Protein AF-A0A7C2I2Z5-F1 (afdb_monomer)

Sequence (502 aa):
MIARAGQESGAALIGVLLVTILAALLVVSTLTVATGEIIIAGIQRDAVRALEQAHAGREEAVRRMEHGYPFVQGFSGSLSNTTKVSFVRLAVGSGSAYQEIQVRSTVGRATRRIAALVLQRSTAVLPDTVVAGSIVVEDGGQIACGDVYALTYIRLAGAPMTGCPGADPAVPVSIYAGWRIADDSGSCGSHDACVLMGRPSWFAGQRRSVPADTDLGAEIAAQTGRCLPGQGGLPDEMVSGTLADGSDYTGPAFGFDLDDPDGGGSVPPQAVHAHLPCGLPYKIVPQTFLDDEGRSLRRLVKTIVYEQWLETYWRFDDAALTTVKRAGAACASASGPCLSGGREPDLVRYPQYGAVPPFPEFGPLEENVDRRVRGGGRIGGGDFGCLRSEMQGDVNCSGVPANASRPIAVLLDDGAYILDGTLRGHGTLIVDGAVIASGEVAYWGAVVAREGITLEGQARFAGTVAAGGLLWVRGTSTVTAGRVPSVPVGRAAVTTRSWWER

Secondary structure (DSSP, 8-state):
------SSHHHHHHHHHHHHHHHHHHHHHHHHHHHHHHHHHHHHHHHHHHHHHHHHHHHHHHHHHHTT---TT-EEETTEEEEEEEEEEEEETTTEEEEEEEEEEEETTEEEEEEEEEEEEESSS-TTEEEEEEEEE-TT-EEEESEEEESSEEEESSS-----TTS-TTS---EEESSEEEETTEEESSHHHHHHTT-TTEEESSEEEE-TTSHHHHHHHTTTTTTSTTSPPPP--EEEEEBTTS-EEEEESEEEE---SSSSSSS--TT-BTTBTT-EEEEEEEEEEE-TTS-EEEEEEEEEEHHHHHHHHEEEETTTTEEEE-BSPBPPTTSS---TTSB--BTTT-GGG--BPPPPPHHHHHTS-SEEEES-EEE-GGGG--SSGGGTTBTT-SS--TTTPPPEEEEEESS-EEE-SEEEEEEEEEESS-EEEEEEEEEEEEEEESS-EEEEES-EEEEEEEEEEEEEE-TT-EEE-S--TTS---------------

Structure (mmCIF, N/CA/C/O backbone):
data_AF-A0A7C2I2Z5-F1
#
_entry.id   AF-A0A7C2I2Z5-F1
#
loop_
_atom_site.group_PDB
_atom_site.id
_atom_site.type_symbol
_atom_site.label_atom_id
_atom_site.label_alt_id
_atom_site.label_comp_id
_atom_site.label_asym_id
_atom_site.label_entity_id
_atom_site.label_seq_id
_atom_site.pdbx_PDB_ins_code
_atom_site.Cartn_x
_atom_site.Cartn_y
_atom_site.Cartn_z
_atom_site.occupancy
_atom_site.B_iso_or_equiv
_atom_site.auth_seq_id
_atom_site.auth_comp_id
_atom_site.auth_asym_id
_atom_site.auth_atom_id
_atom_site.pdbx_PDB_model_num
ATOM 1 N N . MET A 1 1 ? -71.211 -57.508 81.470 1.00 40.59 1 MET A N 1
ATOM 2 C CA . MET A 1 1 ? -71.520 -56.785 80.221 1.00 40.59 1 MET A CA 1
ATOM 3 C C . MET A 1 1 ? -70.341 -55.849 79.962 1.00 40.59 1 MET A C 1
ATOM 5 O O . MET A 1 1 ? -70.266 -54.794 80.572 1.00 40.59 1 MET A O 1
ATOM 9 N N . ILE A 1 2 ? -69.332 -56.326 79.225 1.00 42.81 2 ILE A N 1
ATOM 10 C CA . ILE A 1 2 ? -68.091 -55.591 78.927 1.00 42.81 2 ILE A CA 1
ATOM 11 C C . ILE A 1 2 ? -68.168 -55.053 77.492 1.00 42.81 2 ILE A C 1
ATOM 13 O O . ILE A 1 2 ? -68.640 -55.755 76.604 1.00 42.81 2 ILE A O 1
ATOM 17 N N . ALA A 1 3 ? -67.613 -53.847 77.335 1.00 44.97 3 ALA A N 1
ATOM 18 C CA . ALA A 1 3 ? -67.169 -53.156 76.123 1.00 44.97 3 ALA A CA 1
ATOM 19 C C . ALA A 1 3 ? -68.213 -52.421 75.264 1.00 44.97 3 ALA A C 1
ATOM 21 O O . ALA A 1 3 ? -68.940 -53.017 74.477 1.00 44.97 3 ALA A O 1
ATOM 22 N N . ARG A 1 4 ? -68.134 -51.082 75.318 1.00 46.81 4 ARG A N 1
ATOM 23 C CA . ARG A 1 4 ? -68.201 -50.172 74.157 1.00 46.81 4 ARG A CA 1
ATOM 24 C C . ARG A 1 4 ? -67.570 -48.819 74.524 1.00 46.81 4 ARG A C 1
ATOM 26 O O . ARG A 1 4 ? -68.257 -47.879 74.890 1.00 46.81 4 ARG A O 1
ATOM 33 N N . ALA A 1 5 ? -66.243 -48.751 74.460 1.00 46.16 5 ALA A N 1
ATOM 34 C CA . ALA A 1 5 ? -65.471 -47.507 74.428 1.00 46.16 5 ALA A CA 1
ATOM 35 C C . ALA A 1 5 ? -64.097 -47.836 73.822 1.00 46.16 5 ALA A C 1
ATOM 37 O O . ALA A 1 5 ? -63.217 -48.326 74.520 1.00 46.16 5 ALA A O 1
ATOM 38 N N . GLY A 1 6 ? -63.940 -47.689 72.505 1.00 45.53 6 GLY A N 1
ATOM 39 C CA . GLY A 1 6 ? -62.671 -48.039 71.850 1.00 45.53 6 GLY A CA 1
ATOM 40 C C . GLY A 1 6 ? -62.573 -47.825 70.337 1.00 45.53 6 GLY A C 1
ATOM 41 O O . GLY A 1 6 ? -61.527 -48.123 69.777 1.00 45.53 6 GLY A O 1
ATOM 42 N N . GLN A 1 7 ? -63.611 -47.323 69.656 1.00 48.50 7 GLN A N 1
ATOM 43 C CA . GLN A 1 7 ? -63.602 -47.211 68.186 1.00 48.50 7 GLN A CA 1
ATOM 44 C C . GLN A 1 7 ? -63.412 -45.793 67.619 1.00 48.50 7 GLN A C 1
ATOM 46 O O . GLN A 1 7 ? -63.150 -45.676 66.428 1.00 48.50 7 GLN A O 1
ATOM 51 N N . GLU A 1 8 ? -63.456 -44.726 68.424 1.00 50.59 8 GLU A N 1
ATOM 52 C CA . GLU A 1 8 ? -63.333 -43.347 67.903 1.00 50.59 8 GLU A CA 1
ATOM 53 C C . GLU A 1 8 ? -61.904 -42.770 67.969 1.00 50.59 8 GLU A C 1
ATOM 55 O O . GLU A 1 8 ? -61.559 -41.866 67.212 1.00 50.59 8 GLU A O 1
ATOM 60 N N . SER A 1 9 ? -61.016 -43.342 68.788 1.00 53.34 9 SER A N 1
ATOM 61 C CA . SER A 1 9 ? -59.636 -42.856 68.960 1.00 53.34 9 SER A CA 1
ATOM 62 C C . SER A 1 9 ? -58.705 -43.205 67.787 1.00 53.34 9 SER A C 1
ATOM 64 O O . SER A 1 9 ? -57.705 -42.527 67.573 1.00 53.34 9 SER A O 1
ATOM 66 N N . GLY A 1 10 ? -59.014 -44.258 67.019 1.00 55.97 10 GLY A N 1
ATOM 67 C CA . GLY A 1 10 ? -58.163 -44.751 65.926 1.00 55.97 10 GLY A CA 1
ATOM 68 C C . GLY A 1 10 ? -58.273 -43.941 64.630 1.00 55.97 10 GLY A C 1
ATOM 69 O O . GLY A 1 10 ? -57.266 -43.709 63.968 1.00 55.97 10 GLY A O 1
ATOM 70 N N . ALA A 1 11 ? -59.470 -43.453 64.287 1.00 59.88 11 ALA A N 1
ATOM 71 C CA . ALA A 1 11 ? -59.691 -42.675 63.064 1.00 59.88 11 ALA A CA 1
ATOM 72 C C . ALA A 1 11 ? -59.089 -41.261 63.158 1.00 59.88 11 ALA A C 1
ATOM 74 O O . ALA A 1 11 ? -58.466 -40.786 62.209 1.00 59.88 11 ALA A O 1
ATOM 75 N N . ALA A 1 12 ? -59.204 -40.618 64.326 1.00 62.84 12 ALA A N 1
ATOM 76 C CA . ALA A 1 12 ? -58.582 -39.321 64.586 1.00 62.84 12 ALA A CA 1
ATOM 77 C C . ALA A 1 12 ? -57.045 -39.408 64.576 1.00 62.84 12 ALA A C 1
ATOM 79 O O . ALA A 1 12 ? -56.382 -38.535 64.018 1.00 62.84 12 ALA A O 1
ATOM 80 N N . LEU A 1 13 ? -56.475 -40.488 65.124 1.00 68.62 13 LEU A N 1
ATOM 81 C CA . LEU A 1 13 ? -55.027 -40.704 65.137 1.00 68.62 13 LEU A CA 1
ATOM 82 C C . LEU A 1 13 ? -54.472 -40.921 63.722 1.00 68.62 13 LEU A C 1
ATOM 84 O O . LEU A 1 13 ? -53.454 -40.331 63.377 1.00 68.62 13 LEU A O 1
ATOM 88 N N . ILE A 1 14 ? -55.167 -41.700 62.884 1.00 75.62 14 ILE A N 1
ATOM 89 C CA . ILE A 1 14 ? -54.798 -41.891 61.473 1.00 75.62 14 ILE A CA 1
ATOM 90 C C . ILE A 1 14 ? -54.869 -40.562 60.712 1.00 75.62 14 ILE A C 1
ATOM 92 O O . ILE A 1 14 ? -53.949 -40.256 59.961 1.00 75.62 14 ILE A O 1
ATOM 96 N N . GLY A 1 15 ? -55.901 -39.741 60.939 1.00 78.25 15 GLY A N 1
ATOM 97 C CA . GLY A 1 15 ? -56.020 -38.420 60.314 1.00 78.25 15 GLY A CA 1
ATOM 98 C C . GLY A 1 15 ? -54.862 -37.482 60.671 1.00 78.25 15 GLY A C 1
ATOM 99 O O . GLY A 1 15 ? -54.260 -36.876 59.787 1.00 78.25 15 GLY A O 1
ATOM 100 N N . VAL A 1 16 ? -54.491 -37.415 61.952 1.00 80.88 16 VAL A N 1
ATOM 101 C CA . VAL A 1 16 ? -53.357 -36.598 62.420 1.00 80.88 16 VAL A CA 1
ATOM 102 C C . VAL A 1 16 ? -52.026 -37.124 61.880 1.00 80.88 16 VAL A C 1
ATOM 104 O O . VAL A 1 16 ? -51.176 -36.334 61.465 1.00 80.88 16 VAL A O 1
ATOM 107 N N . LEU A 1 17 ? -51.845 -38.447 61.836 1.00 83.44 17 LEU A N 1
ATOM 108 C CA . LEU A 1 17 ? -50.628 -39.081 61.324 1.00 83.44 17 LEU A CA 1
ATOM 109 C C . LEU A 1 17 ? -50.476 -38.866 59.810 1.00 83.44 17 LEU A C 1
ATOM 111 O O . LEU A 1 17 ? -49.387 -38.589 59.317 1.00 83.44 17 LEU A O 1
ATOM 115 N N . LEU A 1 18 ? -51.584 -38.909 59.071 1.00 85.31 18 LEU A N 1
ATOM 116 C CA . LEU A 1 18 ? -51.599 -38.666 57.632 1.00 85.31 18 LEU A CA 1
ATOM 117 C C . LEU A 1 18 ? -51.304 -37.195 57.311 1.00 85.31 18 LEU A C 1
ATOM 119 O O . LEU A 1 18 ? -50.501 -36.920 56.424 1.00 85.31 18 LEU A O 1
ATOM 123 N N . VAL A 1 19 ? -51.869 -36.255 58.078 1.00 86.81 19 VAL A N 1
ATOM 124 C CA . VAL A 1 19 ? -51.576 -34.816 57.952 1.00 86.81 19 VAL A CA 1
ATOM 125 C C . VAL A 1 19 ? -50.122 -34.503 58.302 1.00 86.81 19 VAL A C 1
ATOM 127 O O . VAL A 1 19 ? -49.486 -33.722 57.599 1.00 86.81 19 VAL A O 1
ATOM 130 N N . THR A 1 20 ? -49.562 -35.120 59.344 1.00 87.75 20 THR A N 1
ATOM 131 C CA . THR A 1 20 ? -48.150 -34.911 59.714 1.00 87.75 20 THR A CA 1
ATOM 132 C C . THR A 1 20 ? -47.188 -35.501 58.686 1.00 87.75 20 THR A C 1
ATOM 134 O O . THR A 1 20 ? -46.208 -34.841 58.346 1.00 87.75 20 THR A O 1
ATOM 137 N N . ILE A 1 21 ? -47.480 -36.678 58.123 1.00 89.12 21 ILE A N 1
ATOM 138 C CA . ILE A 1 21 ? -46.689 -37.251 57.023 1.00 89.12 21 ILE A CA 1
ATOM 139 C C . ILE A 1 21 ? -46.774 -36.371 55.770 1.00 89.12 21 ILE A C 1
ATOM 141 O O . ILE A 1 21 ? -45.746 -36.087 55.159 1.00 89.12 21 ILE A O 1
ATOM 145 N N . LEU A 1 22 ? -47.967 -35.889 55.405 1.00 89.50 22 LEU A N 1
ATOM 146 C CA . LEU A 1 22 ? -48.143 -34.967 54.277 1.00 89.50 22 LEU A CA 1
ATOM 147 C C . LEU A 1 22 ? -47.394 -33.652 54.494 1.00 89.50 22 LEU A C 1
ATOM 149 O O . LEU A 1 22 ? -46.700 -33.201 53.589 1.00 89.50 22 LEU A O 1
ATOM 153 N N . ALA A 1 23 ? -47.477 -33.064 55.688 1.00 88.06 23 ALA A N 1
ATOM 154 C CA . ALA A 1 23 ? -46.743 -31.850 56.028 1.00 88.06 23 ALA A CA 1
ATOM 155 C C . ALA A 1 23 ? -45.224 -32.071 55.965 1.00 88.06 23 ALA A C 1
ATOM 157 O O . ALA A 1 23 ? -44.510 -31.239 55.411 1.00 88.06 23 ALA A O 1
ATOM 158 N N . ALA A 1 24 ? -44.725 -33.208 56.462 1.00 87.38 24 ALA A N 1
ATOM 159 C CA . ALA A 1 24 ? -43.309 -33.556 56.384 1.00 87.38 24 ALA A CA 1
ATOM 160 C C . ALA A 1 24 ? -42.840 -33.737 54.931 1.00 87.38 24 ALA A C 1
ATOM 162 O O . ALA A 1 24 ? -41.807 -33.188 54.551 1.00 87.38 24 ALA A O 1
ATOM 163 N N . LEU A 1 25 ? -43.616 -34.438 54.096 1.00 87.62 25 LEU A N 1
ATOM 164 C CA . LEU A 1 25 ? -43.330 -34.584 52.665 1.00 87.62 25 LEU A CA 1
ATOM 165 C C . LEU A 1 25 ? -43.326 -33.231 51.947 1.00 87.62 25 LEU A C 1
ATOM 167 O O . LEU A 1 25 ? -42.447 -32.976 51.126 1.00 87.62 25 LEU A O 1
ATOM 171 N N . LEU A 1 26 ? -44.262 -32.344 52.290 1.00 88.88 26 LEU A N 1
ATOM 172 C CA . LEU A 1 26 ? -44.351 -31.010 51.704 1.00 88.88 26 LEU A CA 1
ATOM 173 C C . LEU A 1 26 ? -43.152 -30.139 52.105 1.00 88.88 26 LEU A C 1
ATOM 175 O O . LEU A 1 26 ? -42.577 -29.473 51.253 1.00 88.88 26 LEU A O 1
ATOM 179 N N . VAL A 1 27 ? -42.721 -30.197 53.370 1.00 87.00 27 VAL A N 1
ATOM 180 C CA . VAL A 1 27 ? -41.523 -29.496 53.866 1.00 87.00 27 VAL A CA 1
ATOM 181 C C . VAL A 1 27 ? -40.247 -30.021 53.201 1.00 87.00 27 VAL A C 1
ATOM 183 O O . VAL A 1 27 ? -39.404 -29.236 52.776 1.00 87.00 27 VAL A O 1
ATOM 186 N N . VAL A 1 28 ? -40.098 -31.340 53.051 1.00 86.00 28 VAL A N 1
ATOM 187 C CA . VAL A 1 28 ? -38.944 -31.928 52.346 1.00 86.00 28 VAL A CA 1
ATOM 188 C C . VAL A 1 28 ? -38.953 -31.537 50.864 1.00 86.00 28 VAL A C 1
ATOM 190 O O . VAL A 1 28 ? -37.908 -31.190 50.310 1.00 86.00 28 VAL A O 1
ATOM 193 N N . SER A 1 29 ? -40.124 -31.528 50.222 1.00 78.19 29 SER A N 1
ATOM 194 C CA . SER A 1 29 ? -40.272 -31.092 48.831 1.00 78.19 29 SER A CA 1
ATOM 195 C C . SER A 1 29 ? -39.926 -29.612 48.647 1.00 78.19 29 SER A C 1
ATOM 197 O O . SER A 1 29 ? -39.258 -29.263 47.678 1.00 78.19 29 SER A O 1
ATOM 199 N N . THR A 1 30 ? -40.342 -28.725 49.553 1.00 79.06 30 THR A N 1
ATOM 200 C CA . THR A 1 30 ? -40.015 -27.295 49.442 1.00 79.06 30 THR A CA 1
ATOM 201 C C . THR A 1 30 ? -38.539 -27.027 49.718 1.00 79.06 30 THR A C 1
ATOM 203 O O . THR A 1 30 ? -37.929 -26.236 49.004 1.00 79.06 30 THR A O 1
ATOM 206 N N . LEU A 1 31 ? -37.924 -27.729 50.675 1.00 76.62 31 LEU A N 1
ATOM 207 C CA . LEU A 1 31 ? -36.483 -27.640 50.944 1.00 76.62 31 LEU A CA 1
ATOM 208 C C . LEU A 1 31 ? -35.631 -28.124 49.762 1.00 76.62 31 LEU A C 1
ATOM 210 O O . LEU A 1 31 ? -34.619 -27.501 49.432 1.00 76.62 31 LEU A O 1
ATOM 214 N N . THR A 1 32 ? -36.026 -29.218 49.109 1.00 74.06 32 THR A N 1
ATOM 215 C CA . THR A 1 32 ? -35.305 -29.765 47.944 1.00 74.06 32 THR A CA 1
ATOM 216 C C . THR A 1 32 ? -35.431 -28.872 46.709 1.00 74.06 32 THR A C 1
ATOM 218 O O . THR A 1 32 ? -34.433 -28.627 46.034 1.00 74.06 32 THR A O 1
ATOM 221 N N . VAL A 1 33 ? -36.613 -28.305 46.449 1.00 72.94 33 VAL A N 1
ATOM 222 C CA . VAL A 1 33 ? -36.798 -27.323 45.366 1.00 72.94 33 VAL A CA 1
ATOM 223 C C . VAL A 1 33 ? -36.022 -26.035 45.655 1.00 72.94 33 VAL A C 1
ATOM 225 O O . VAL A 1 33 ? -35.258 -25.587 44.804 1.00 72.94 33 VAL A O 1
ATOM 228 N N . ALA A 1 34 ? -36.118 -25.489 46.872 1.00 68.31 34 ALA A N 1
ATOM 229 C CA . ALA A 1 34 ? -35.413 -24.264 47.251 1.00 68.31 34 ALA A CA 1
ATOM 230 C C . ALA A 1 34 ? -33.885 -24.415 47.163 1.00 68.31 34 ALA A C 1
ATOM 232 O O . ALA A 1 34 ? -33.194 -23.517 46.686 1.00 68.31 34 ALA A O 1
ATOM 233 N N . THR A 1 35 ? -33.332 -25.558 47.580 1.00 67.44 35 THR A N 1
ATOM 234 C CA . THR A 1 35 ? -31.889 -25.821 47.437 1.00 67.44 35 THR A CA 1
ATOM 235 C C . THR A 1 35 ? -31.471 -25.965 45.974 1.00 67.44 35 THR A C 1
ATOM 237 O O . THR A 1 35 ? -30.423 -25.437 45.598 1.00 67.44 35 THR A O 1
ATOM 240 N N . GLY A 1 36 ? -32.295 -26.600 45.135 1.00 69.81 36 GLY A N 1
ATOM 241 C CA . GLY A 1 36 ? -32.084 -26.652 43.687 1.00 69.81 36 GLY A CA 1
ATOM 242 C C . GLY A 1 36 ? -32.068 -25.261 43.045 1.00 69.81 36 GLY A C 1
ATOM 243 O O . GLY A 1 36 ? -31.127 -24.925 42.325 1.00 69.81 36 GLY A O 1
ATOM 244 N N . GLU A 1 37 ? -33.051 -24.418 43.364 1.00 72.56 37 GLU A N 1
ATOM 245 C CA . GLU A 1 37 ? -33.150 -23.048 42.847 1.00 72.56 37 GLU A CA 1
ATOM 246 C C . GLU A 1 37 ? -31.984 -22.163 43.296 1.00 72.56 37 GLU A C 1
ATOM 248 O O . GLU A 1 37 ? -31.419 -21.441 42.476 1.00 72.56 37 GLU A O 1
ATOM 253 N N . ILE A 1 38 ? -31.553 -22.257 44.561 1.00 74.25 38 ILE A N 1
ATOM 254 C CA . ILE A 1 38 ? -30.390 -21.512 45.074 1.00 74.25 38 ILE A CA 1
ATOM 255 C C . ILE A 1 38 ? -29.116 -21.891 44.311 1.00 74.25 38 ILE A C 1
ATOM 257 O O . ILE A 1 38 ? -28.310 -21.019 43.977 1.00 74.25 38 ILE A O 1
ATOM 261 N N . ILE A 1 39 ? -28.922 -23.179 44.013 1.00 73.00 39 ILE A N 1
ATOM 262 C CA . ILE A 1 39 ? -27.753 -23.645 43.259 1.00 73.00 39 ILE A CA 1
ATOM 263 C C . ILE A 1 39 ? -27.811 -23.140 41.815 1.00 73.00 39 ILE A C 1
ATOM 265 O O . ILE A 1 39 ? -26.809 -22.626 41.317 1.00 73.00 39 ILE A O 1
ATOM 269 N N . ILE A 1 40 ? -28.966 -23.241 41.154 1.00 73.50 40 ILE A N 1
ATOM 270 C CA . ILE A 1 40 ? -29.143 -22.793 39.765 1.00 73.50 40 ILE A CA 1
ATOM 271 C C . ILE A 1 40 ? -28.957 -21.275 39.660 1.00 73.50 40 ILE A C 1
ATOM 273 O O . ILE A 1 40 ? -28.180 -20.811 38.824 1.00 73.50 40 ILE A O 1
ATOM 277 N N . ALA A 1 41 ? -29.588 -20.500 40.544 1.00 76.94 41 ALA A N 1
ATOM 278 C CA . ALA A 1 41 ? -29.439 -19.047 40.595 1.00 76.94 41 ALA A CA 1
ATOM 279 C C . ALA A 1 41 ? -27.992 -18.633 40.914 1.00 76.94 41 ALA A C 1
ATOM 281 O O . ALA A 1 41 ? -27.469 -17.679 40.332 1.00 76.94 41 ALA A O 1
ATOM 282 N N . GLY A 1 42 ? -27.313 -19.377 41.794 1.00 77.38 42 GLY A N 1
ATOM 283 C CA . GLY A 1 42 ? -25.892 -19.197 42.085 1.00 77.38 42 GLY A CA 1
ATOM 284 C C . GLY A 1 42 ? -25.010 -19.414 40.854 1.00 77.38 42 GLY A C 1
ATOM 285 O O . GLY A 1 42 ? -24.174 -18.567 40.547 1.00 77.38 42 GLY A O 1
ATOM 286 N N . ILE A 1 43 ? -25.242 -20.494 40.102 1.00 80.88 43 ILE A N 1
ATOM 287 C CA . ILE A 1 43 ? -24.508 -20.790 38.862 1.00 80.88 43 ILE A CA 1
ATOM 288 C C . ILE A 1 43 ? -24.774 -19.720 37.799 1.00 80.88 43 ILE A C 1
ATOM 290 O O . ILE A 1 43 ? -23.831 -19.272 37.153 1.00 80.88 43 ILE A O 1
ATOM 294 N N . GLN A 1 44 ? -26.021 -19.269 37.632 1.00 81.12 44 GLN A N 1
ATOM 295 C CA . GLN A 1 44 ? -26.358 -18.204 36.680 1.00 81.12 44 GLN A CA 1
ATOM 296 C C . GLN A 1 44 ? -25.655 -16.891 37.034 1.00 81.12 44 GLN A C 1
ATOM 298 O O . GLN A 1 44 ? -25.041 -16.264 36.170 1.00 81.12 44 GLN A O 1
ATOM 303 N N . ARG A 1 45 ? -25.674 -16.497 38.311 1.00 88.00 45 ARG A N 1
ATOM 304 C CA . ARG A 1 45 ? -24.972 -15.304 38.798 1.00 88.00 45 ARG A CA 1
ATOM 305 C C . ARG A 1 45 ? -23.464 -15.393 38.565 1.00 88.00 45 ARG A C 1
ATOM 307 O O . ARG A 1 45 ? -22.868 -14.428 38.086 1.00 88.00 45 ARG A O 1
ATOM 314 N N . ASP A 1 46 ? -22.854 -16.525 38.905 1.00 87.06 46 ASP A N 1
ATOM 315 C CA . ASP A 1 46 ? -21.426 -16.772 38.688 1.00 87.06 46 ASP A CA 1
ATOM 316 C C . ASP A 1 46 ? -21.084 -16.741 37.191 1.00 87.06 46 ASP A C 1
ATOM 318 O O . ASP A 1 46 ? -20.095 -16.128 36.792 1.00 87.06 46 ASP A O 1
ATOM 322 N N . ALA A 1 47 ? -21.937 -17.328 36.348 1.00 76.75 47 ALA A N 1
ATOM 323 C CA . ALA A 1 47 ? -21.750 -17.377 34.904 1.00 76.75 47 ALA A CA 1
ATOM 324 C C . ALA A 1 47 ? -21.857 -16.000 34.236 1.00 76.75 47 ALA A C 1
ATOM 326 O O . ALA A 1 47 ? -21.048 -15.703 33.356 1.00 76.75 47 ALA A O 1
ATOM 327 N N . VAL A 1 48 ? -22.807 -15.154 34.653 1.00 85.06 48 VAL A N 1
ATOM 328 C CA . VAL A 1 48 ? -22.929 -13.767 34.167 1.00 85.06 48 VAL A CA 1
ATOM 329 C C . VAL A 1 48 ? -21.719 -12.945 34.604 1.00 85.06 48 VAL A C 1
ATOM 331 O O . VAL A 1 48 ? -21.120 -12.247 33.796 1.00 85.06 48 VAL A O 1
ATOM 334 N N . ARG A 1 49 ? -21.280 -13.080 35.860 1.00 86.81 49 ARG A N 1
ATOM 335 C CA . ARG A 1 49 ? -20.087 -12.373 36.355 1.00 86.81 49 ARG A CA 1
ATOM 336 C C . ARG A 1 49 ? -18.809 -12.799 35.639 1.00 86.81 49 ARG A C 1
ATOM 338 O O . ARG A 1 49 ? -17.991 -11.944 35.317 1.00 86.81 49 ARG A O 1
ATOM 345 N N . ALA A 1 50 ? -18.635 -14.096 35.388 1.00 81.19 50 ALA A N 1
ATOM 346 C CA . ALA A 1 50 ? -17.507 -14.600 34.611 1.00 81.19 50 ALA A CA 1
ATOM 347 C C . ALA A 1 50 ? -17.531 -14.064 33.171 1.00 81.19 50 ALA A C 1
ATOM 349 O O . ALA A 1 50 ? -16.477 -13.764 32.618 1.00 81.19 50 ALA A O 1
ATOM 350 N N . LEU A 1 51 ? -18.717 -13.900 32.575 1.00 80.44 51 LEU A N 1
ATOM 351 C CA . LEU A 1 51 ? -18.867 -13.323 31.240 1.00 80.44 51 LEU A CA 1
ATOM 352 C C . LEU A 1 51 ? -18.504 -11.830 31.217 1.00 80.44 51 LEU A C 1
ATOM 354 O O . LEU A 1 51 ? -17.689 -11.422 30.396 1.00 80.44 51 LEU A O 1
ATOM 358 N N . GLU A 1 52 ? -19.027 -11.036 32.153 1.00 86.00 52 GLU A N 1
ATOM 359 C CA . GLU A 1 52 ? -18.695 -9.609 32.303 1.00 86.00 52 GLU A CA 1
ATOM 360 C C . GLU A 1 52 ? -17.188 -9.392 32.511 1.00 86.00 52 GLU A C 1
ATOM 362 O O . GLU A 1 52 ? -16.562 -8.561 31.854 1.00 86.00 52 GLU A O 1
ATOM 367 N N . GLN A 1 53 ? -16.559 -10.197 33.375 1.00 88.06 53 GLN A N 1
ATOM 368 C CA . GLN A 1 53 ? -15.111 -10.139 33.590 1.00 88.06 53 GLN A CA 1
ATOM 369 C C . GLN A 1 53 ? -14.310 -10.548 32.351 1.00 88.06 53 GLN A C 1
ATOM 371 O O . GLN A 1 53 ? -13.234 -9.996 32.109 1.00 88.06 53 GLN A O 1
ATOM 376 N N . ALA A 1 54 ? -14.806 -11.511 31.571 1.00 79.62 54 ALA A N 1
ATOM 377 C CA . ALA A 1 54 ? -14.184 -11.884 30.310 1.00 79.62 54 ALA A CA 1
ATOM 378 C C . ALA A 1 54 ? -14.296 -10.742 29.285 1.00 79.62 54 ALA A C 1
ATOM 380 O O . ALA A 1 54 ? -13.293 -10.394 28.662 1.00 79.62 54 ALA A O 1
ATOM 381 N N . HIS A 1 55 ? -15.462 -10.095 29.165 1.00 82.12 55 HIS A N 1
ATOM 382 C CA . HIS A 1 55 ? -15.643 -8.920 28.307 1.00 82.12 55 HIS A CA 1
ATOM 383 C C . HIS A 1 55 ? -14.724 -7.769 28.707 1.00 82.12 55 HIS A C 1
ATOM 385 O O . HIS A 1 55 ? -14.062 -7.203 27.841 1.00 82.12 55 HIS A O 1
ATOM 391 N N . ALA A 1 56 ? -14.594 -7.480 30.002 1.00 83.12 56 ALA A N 1
ATOM 392 C CA . ALA A 1 56 ? -13.664 -6.463 30.478 1.00 83.12 56 ALA A CA 1
ATOM 393 C C . ALA A 1 56 ? -12.202 -6.788 30.119 1.00 83.12 56 ALA A C 1
ATOM 395 O O . ALA A 1 56 ? -11.469 -5.910 29.672 1.00 83.12 56 ALA A O 1
ATOM 396 N N . GLY A 1 57 ? -11.786 -8.055 30.250 1.00 83.50 57 GLY A N 1
ATOM 397 C CA . GLY A 1 57 ? -10.453 -8.496 29.826 1.00 83.50 57 GLY A CA 1
ATOM 398 C C . GLY A 1 57 ? -10.219 -8.347 28.319 1.00 83.50 57 GLY A C 1
ATOM 399 O O . GLY A 1 57 ? -9.122 -7.977 27.905 1.00 83.50 57 GLY A O 1
ATOM 400 N N . ARG A 1 58 ? -11.250 -8.580 27.494 1.00 80.50 58 ARG A N 1
ATOM 401 C CA . ARG A 1 58 ? -11.195 -8.346 26.041 1.00 80.50 58 ARG A CA 1
ATOM 402 C C . ARG A 1 58 ? -11.047 -6.863 25.726 1.00 80.50 58 ARG A C 1
ATOM 404 O O . ARG A 1 58 ? -10.182 -6.513 24.932 1.00 80.50 58 ARG A O 1
ATOM 411 N N . GLU A 1 59 ? -11.863 -6.006 26.335 1.00 77.81 59 GLU A N 1
ATOM 412 C CA . GLU A 1 59 ? -11.769 -4.556 26.132 1.00 77.81 59 GLU A CA 1
ATOM 413 C C . GLU A 1 59 ? -10.398 -4.030 26.553 1.00 77.81 59 GLU A C 1
ATOM 415 O O . GLU A 1 59 ? -9.777 -3.268 25.821 1.00 77.81 59 GLU A O 1
ATOM 420 N N . GLU A 1 60 ? -9.858 -4.498 27.678 1.00 80.12 60 GLU A N 1
ATOM 421 C CA . GLU A 1 60 ? -8.500 -4.148 28.090 1.00 80.12 60 GLU A CA 1
ATOM 422 C C . GLU A 1 60 ? -7.448 -4.598 27.067 1.00 80.12 60 GLU A C 1
ATOM 424 O O . GLU A 1 60 ? -6.511 -3.855 26.781 1.00 80.12 60 GLU A O 1
ATOM 429 N N . ALA A 1 61 ? -7.595 -5.794 26.493 1.00 73.25 61 ALA A N 1
ATOM 430 C CA . ALA A 1 61 ? -6.687 -6.307 25.471 1.00 73.25 61 ALA A CA 1
ATOM 431 C C . ALA A 1 61 ? -6.705 -5.437 24.213 1.00 73.25 61 ALA A C 1
ATOM 433 O O . ALA A 1 61 ? -5.646 -5.057 23.714 1.00 73.25 61 ALA A O 1
ATOM 434 N N . VAL A 1 62 ? -7.905 -5.080 23.751 1.00 67.69 62 VAL A N 1
ATOM 435 C CA . VAL A 1 62 ? -8.115 -4.151 22.639 1.00 67.69 62 VAL A CA 1
ATOM 436 C C . VAL A 1 62 ? -7.467 -2.803 22.946 1.00 67.69 62 VAL A C 1
ATOM 438 O O . VAL A 1 62 ? -6.619 -2.355 22.182 1.00 67.69 62 VAL A O 1
ATOM 441 N N . ARG A 1 63 ? -7.750 -2.205 24.110 1.00 65.94 63 ARG A N 1
ATOM 442 C CA . ARG A 1 63 ? -7.146 -0.928 24.520 1.00 65.94 63 ARG A CA 1
ATOM 443 C C . ARG A 1 63 ? -5.624 -0.993 24.595 1.00 65.94 63 ARG A C 1
ATOM 445 O O . ARG A 1 63 ? -4.956 -0.055 24.165 1.00 65.94 63 ARG A O 1
ATOM 452 N N . ARG A 1 64 ? -5.054 -2.087 25.108 1.00 64.25 64 ARG A N 1
ATOM 453 C CA . ARG A 1 64 ? -3.597 -2.281 25.153 1.00 64.25 64 ARG A CA 1
ATOM 454 C C . ARG A 1 64 ? -2.989 -2.318 23.756 1.00 64.25 64 ARG A C 1
ATOM 456 O O . ARG A 1 64 ? -1.952 -1.694 23.551 1.00 64.25 64 ARG A O 1
ATOM 463 N N . MET A 1 65 ? -3.641 -2.996 22.812 1.00 60.16 65 MET A N 1
ATOM 464 C CA . MET A 1 65 ? -3.209 -3.036 21.414 1.00 60.16 65 MET A CA 1
ATOM 465 C C . MET A 1 65 ? -3.337 -1.670 20.731 1.00 60.16 65 MET A C 1
ATOM 467 O O . MET A 1 65 ? -2.367 -1.226 20.119 1.00 60.16 65 MET A O 1
ATOM 471 N N . GLU A 1 66 ? -4.461 -0.967 20.914 1.00 52.75 66 GLU A N 1
ATOM 472 C CA . GLU A 1 66 ? -4.688 0.395 20.399 1.00 52.75 66 GLU A CA 1
ATOM 473 C C . GLU A 1 66 ? -3.587 1.371 20.846 1.00 52.75 66 GLU A C 1
ATOM 475 O O . GLU A 1 66 ? -3.093 2.166 20.052 1.00 52.75 66 GLU A O 1
ATOM 480 N N . HIS A 1 67 ? -3.155 1.280 22.106 1.00 50.41 67 HIS A N 1
ATOM 481 C CA . HIS A 1 67 ? -2.171 2.194 22.701 1.00 50.41 67 HIS A CA 1
ATOM 482 C C . HIS A 1 67 ? -0.731 1.665 22.636 1.00 50.41 67 HIS A C 1
ATOM 484 O O . HIS A 1 67 ? 0.198 2.299 23.135 1.00 50.41 67 HIS A O 1
ATOM 490 N N . GLY A 1 68 ? -0.526 0.497 22.026 1.00 46.19 68 GLY A N 1
ATOM 491 C CA . GLY A 1 68 ? 0.793 -0.086 21.831 1.00 46.19 68 GLY A CA 1
ATOM 492 C C . GLY A 1 68 ? 1.518 -0.567 23.075 1.00 46.19 68 GLY A C 1
ATOM 493 O O . GLY A 1 68 ? 2.747 -0.636 23.080 1.00 46.19 68 GLY A O 1
ATOM 494 N N . TYR A 1 69 ? 0.774 -0.922 24.114 1.00 50.97 69 TYR A N 1
ATOM 495 C CA . TYR A 1 69 ? 1.337 -1.576 25.284 1.00 50.97 69 TYR A CA 1
ATOM 496 C C . TYR A 1 69 ? 1.760 -3.015 24.961 1.00 50.97 69 TYR A C 1
ATOM 498 O O . TYR A 1 69 ? 1.128 -3.660 24.127 1.00 50.97 69 TYR A O 1
ATOM 506 N N . PRO A 1 70 ? 2.776 -3.574 25.643 1.00 49.84 70 PRO A N 1
ATOM 507 C CA . PRO A 1 70 ? 3.160 -4.973 25.471 1.00 49.84 70 PRO A CA 1
ATOM 508 C C . PRO A 1 70 ? 1.992 -5.925 25.771 1.00 49.84 70 PRO A C 1
ATOM 510 O O . PRO A 1 70 ? 1.393 -5.867 26.848 1.00 49.84 70 PRO A O 1
ATOM 513 N N . PHE A 1 71 ? 1.686 -6.818 24.828 1.00 60.66 71 PHE A N 1
ATOM 514 C CA . PHE A 1 71 ? 0.581 -7.779 24.951 1.00 60.66 71 PHE A CA 1
ATOM 515 C C . PHE A 1 71 ? 0.955 -9.215 24.541 1.00 60.66 71 PHE A C 1
ATOM 517 O O . PHE A 1 71 ? 0.298 -10.155 24.973 1.00 60.66 71 PHE A O 1
ATOM 524 N N . VAL A 1 72 ? 2.038 -9.409 23.780 1.00 54.28 72 VAL A N 1
ATOM 525 C CA . VAL A 1 72 ? 2.418 -10.691 23.145 1.00 54.28 72 VAL A CA 1
ATOM 526 C C . VAL A 1 72 ? 2.564 -11.859 24.134 1.00 54.28 72 VAL A C 1
ATOM 528 O O . VAL A 1 72 ? 2.283 -13.001 23.786 1.00 54.28 72 VAL A O 1
ATOM 531 N N . GLN A 1 73 ? 2.944 -11.593 25.386 1.00 66.06 73 GLN A N 1
ATOM 532 C CA . GLN A 1 73 ? 3.104 -12.625 26.423 1.00 66.06 73 GLN A CA 1
ATOM 533 C C . GLN A 1 73 ? 1.786 -13.017 27.123 1.00 66.06 73 GLN A C 1
ATOM 535 O O . GLN A 1 73 ? 1.781 -13.889 27.991 1.00 66.06 73 GLN A O 1
ATOM 540 N N . GLY A 1 74 ? 0.666 -12.383 26.762 1.00 73.75 74 GLY A N 1
ATOM 541 C CA . GLY A 1 74 ? -0.576 -12.446 27.527 1.00 73.75 74 GLY A CA 1
ATOM 542 C C . GLY A 1 74 ? -0.499 -11.645 28.830 1.00 73.75 74 GLY A C 1
ATOM 543 O O . GLY A 1 74 ? 0.559 -11.170 29.244 1.00 73.75 74 GLY A O 1
ATOM 544 N N . PHE A 1 75 ? -1.644 -11.453 29.484 1.00 82.25 75 PHE A N 1
ATOM 545 C CA . PHE A 1 75 ? -1.716 -10.737 30.760 1.00 82.25 75 PHE A CA 1
ATOM 546 C C . PHE A 1 75 ? -2.915 -11.184 31.609 1.00 82.25 75 PHE A C 1
ATOM 548 O O . PHE A 1 75 ? -3.819 -11.881 31.146 1.00 82.25 75 PHE A O 1
ATOM 555 N N . SER A 1 76 ? -2.907 -10.805 32.890 1.00 88.62 76 SER A N 1
ATOM 556 C CA . SER A 1 76 ? -4.065 -10.991 33.778 1.00 88.62 76 SER A CA 1
ATOM 557 C C . SER A 1 76 ? -4.934 -9.741 33.747 1.00 88.62 76 SER A C 1
ATOM 559 O O . SER A 1 76 ? -4.389 -8.641 33.790 1.00 88.62 76 SER A O 1
ATOM 561 N N . GLY A 1 77 ? -6.253 -9.910 33.676 1.00 84.25 77 GLY A N 1
ATOM 562 C CA . GLY A 1 77 ? -7.188 -8.790 33.600 1.00 84.25 77 GLY A CA 1
ATOM 563 C C . GLY A 1 77 ? -7.069 -7.857 34.807 1.00 84.25 77 GLY A C 1
ATOM 564 O O . GLY A 1 77 ? -6.975 -8.306 35.947 1.00 84.25 77 GLY A O 1
ATOM 565 N N . SER A 1 78 ? -7.116 -6.555 34.556 1.00 82.75 78 SER A N 1
ATOM 566 C CA . SER A 1 78 ? -7.002 -5.488 35.560 1.00 82.75 78 SER A CA 1
ATOM 567 C C . SER A 1 78 ? -8.072 -5.553 36.653 1.00 82.75 78 SER A C 1
ATOM 569 O O . SER A 1 78 ? -7.793 -5.243 37.808 1.00 82.75 78 SER A O 1
ATOM 571 N N . LEU A 1 79 ? -9.288 -5.991 36.309 1.00 81.31 79 LEU A N 1
ATOM 572 C CA . LEU A 1 79 ? -10.394 -6.138 37.261 1.00 81.31 79 LEU A CA 1
ATOM 573 C C . LEU A 1 79 ? -10.346 -7.450 38.055 1.00 81.31 79 LEU A C 1
ATOM 575 O O . LEU A 1 79 ? -11.007 -7.563 39.086 1.00 81.31 79 LEU A O 1
ATOM 579 N N . SER A 1 80 ? -9.623 -8.465 37.568 1.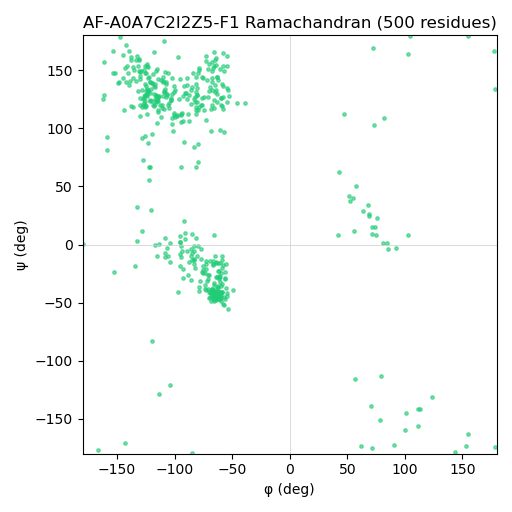00 83.06 80 SER A N 1
ATOM 580 C CA . SER A 1 80 ? -9.526 -9.761 38.240 1.00 83.06 80 SER A CA 1
ATOM 581 C C . SER A 1 80 ? -8.325 -10.578 37.772 1.00 83.06 80 SER A C 1
ATOM 583 O O . SER A 1 80 ? -8.195 -10.920 36.596 1.00 83.06 80 SER A O 1
ATOM 585 N N . ASN A 1 81 ? -7.534 -11.049 38.737 1.00 85.44 81 ASN A N 1
ATOM 586 C CA . ASN A 1 81 ? -6.404 -11.950 38.496 1.00 85.44 81 ASN A CA 1
ATOM 587 C C . ASN A 1 81 ? -6.825 -13.349 37.998 1.00 85.44 81 ASN A C 1
ATOM 589 O O . ASN A 1 81 ? -5.976 -14.108 37.516 1.00 85.44 81 ASN A O 1
ATOM 593 N N . THR A 1 82 ? -8.112 -13.704 38.118 1.00 86.00 82 THR A N 1
ATOM 594 C CA . THR A 1 82 ? -8.681 -14.952 37.575 1.00 86.00 82 THR A CA 1
ATOM 595 C C . THR A 1 82 ? -9.042 -14.841 36.094 1.00 86.00 82 THR A C 1
ATOM 597 O O . THR A 1 82 ? -9.277 -15.867 35.452 1.00 86.00 82 THR A O 1
ATOM 600 N N . THR A 1 83 ? -9.054 -13.625 35.541 1.00 90.00 83 THR A N 1
ATOM 601 C CA . THR A 1 83 ? -9.180 -13.387 34.106 1.00 90.00 83 THR A CA 1
ATOM 602 C C . THR A 1 83 ? -7.799 -13.457 33.468 1.00 90.00 83 THR A C 1
ATOM 604 O O . THR A 1 83 ? -6.896 -12.704 33.828 1.00 90.00 83 THR A O 1
ATOM 607 N N . LYS A 1 84 ? -7.622 -14.369 32.515 1.00 91.38 84 LYS A N 1
ATOM 608 C CA . LYS A 1 84 ? -6.397 -14.536 31.731 1.00 91.38 84 LYS A CA 1
ATOM 609 C C . LYS A 1 84 ? -6.681 -14.191 30.280 1.00 91.38 84 LYS A C 1
ATOM 611 O O . LYS A 1 84 ? -7.611 -14.738 29.692 1.00 91.38 84 LYS A O 1
ATOM 616 N N . VAL A 1 85 ? -5.871 -13.293 29.738 1.00 86.06 85 VAL A N 1
ATOM 617 C CA . VAL A 1 85 ? -5.882 -12.888 28.337 1.00 86.06 85 VAL A CA 1
ATOM 618 C C . VAL A 1 85 ? -4.651 -13.481 27.668 1.00 86.06 85 VAL A C 1
ATOM 620 O O . VAL A 1 85 ? -3.529 -13.294 28.139 1.00 86.06 85 VAL A O 1
ATOM 623 N N . SER A 1 86 ? -4.866 -14.187 26.570 1.00 82.00 86 SER A N 1
ATOM 624 C CA . SER A 1 86 ? -3.830 -14.765 25.719 1.00 82.00 86 SER A CA 1
ATOM 625 C C . SER A 1 86 ? -4.090 -14.408 24.264 1.00 82.00 86 SER A C 1
ATOM 627 O O . SER A 1 86 ? -5.220 -14.107 23.885 1.00 82.00 86 SER A O 1
ATOM 629 N N . PHE A 1 87 ? -3.044 -14.474 23.451 1.00 70.12 87 PHE A N 1
ATOM 630 C CA . PHE A 1 87 ? -3.100 -14.105 22.047 1.00 70.12 87 PHE A CA 1
ATOM 631 C C . PHE A 1 87 ? -2.637 -15.274 21.191 1.00 70.12 87 PHE A C 1
ATOM 633 O O . PHE A 1 87 ? -1.573 -15.840 21.437 1.00 70.12 87 PHE A O 1
ATOM 640 N N . VAL A 1 88 ? -3.428 -15.624 20.182 1.00 65.75 88 VAL A N 1
ATOM 641 C CA . VAL A 1 88 ? -3.084 -16.648 19.195 1.00 65.75 88 VAL A CA 1
ATOM 642 C C . VAL A 1 88 ? -2.959 -15.964 17.845 1.00 65.75 88 VAL A C 1
ATOM 644 O O . VAL A 1 88 ? -3.835 -15.202 17.445 1.00 65.75 88 VAL A O 1
ATOM 647 N N . ARG A 1 89 ? -1.842 -16.176 17.150 1.00 56.72 89 ARG A N 1
ATOM 648 C CA . ARG A 1 89 ? -1.684 -15.698 15.774 1.00 56.72 89 ARG A CA 1
ATOM 649 C C . ARG A 1 89 ? -2.377 -16.697 14.849 1.00 56.72 89 ARG A C 1
ATOM 651 O O . ARG A 1 89 ? -1.984 -17.859 14.804 1.00 56.72 89 ARG A O 1
ATOM 658 N N . LEU A 1 90 ? -3.395 -16.241 14.130 1.00 50.81 90 LEU A N 1
ATOM 659 C CA . LEU A 1 90 ? -4.088 -17.002 13.098 1.00 50.81 90 LEU A CA 1
ATOM 660 C C . LEU A 1 90 ? -3.719 -16.408 11.736 1.00 50.81 90 LEU A C 1
ATOM 662 O O . LEU A 1 90 ? -4.003 -15.245 11.452 1.00 50.81 90 LEU A O 1
ATOM 666 N N . ALA A 1 91 ? -3.061 -17.202 10.896 1.00 46.91 91 ALA A N 1
ATOM 667 C CA . ALA A 1 91 ? -2.810 -16.828 9.509 1.00 46.91 91 ALA A CA 1
ATOM 668 C C . ALA A 1 91 ? -4.074 -17.111 8.689 1.00 46.91 91 ALA A C 1
ATOM 670 O O . ALA A 1 91 ? -4.551 -18.247 8.676 1.00 46.91 91 ALA A O 1
ATOM 671 N N . VAL A 1 92 ? -4.621 -16.096 8.022 1.00 36.06 92 VAL A N 1
ATOM 672 C CA . VAL A 1 92 ? -5.750 -16.265 7.102 1.00 36.06 92 VAL A CA 1
ATOM 673 C C . VAL A 1 92 ? -5.278 -15.811 5.727 1.00 36.06 92 VAL A C 1
ATOM 675 O O . VAL A 1 92 ? -5.273 -14.627 5.396 1.00 36.06 92 VAL A O 1
ATOM 678 N N . GLY A 1 93 ? -4.830 -16.788 4.942 1.00 37.84 93 GLY A N 1
ATOM 679 C CA . GLY A 1 93 ? -4.313 -16.565 3.594 1.00 37.84 93 GLY A CA 1
ATOM 680 C C . GLY A 1 93 ? -2.950 -15.864 3.544 1.00 37.84 93 GLY A C 1
ATOM 681 O O . GLY A 1 93 ? -2.302 -15.627 4.562 1.00 37.84 93 GLY A O 1
ATOM 682 N N . SER A 1 94 ? -2.515 -15.555 2.323 1.00 35.31 94 SER A N 1
ATOM 683 C CA . SER A 1 94 ? -1.233 -14.907 2.007 1.00 35.31 94 SER A CA 1
ATOM 684 C C . SER A 1 94 ? -1.182 -13.415 2.367 1.00 35.31 94 SER A C 1
ATOM 686 O O . SER A 1 94 ? -0.093 -12.856 2.458 1.00 35.31 94 SER A O 1
ATOM 688 N N . GLY A 1 95 ? -2.337 -12.774 2.593 1.00 39.06 95 GLY A N 1
ATOM 689 C CA . GLY A 1 95 ? -2.462 -11.313 2.712 1.00 39.06 95 GLY A CA 1
ATOM 690 C C . GLY A 1 95 ? -2.946 -10.777 4.064 1.00 39.06 95 GLY A C 1
ATOM 691 O O . GLY A 1 95 ? -3.069 -9.566 4.248 1.00 39.06 95 GLY A O 1
ATOM 692 N N . SER A 1 96 ? -3.238 -11.635 5.048 1.00 39.53 96 SER A N 1
ATOM 693 C CA . SER A 1 96 ? -3.698 -11.146 6.351 1.00 39.53 96 SER A CA 1
ATOM 694 C C . SER A 1 96 ? -3.289 -12.040 7.519 1.00 39.53 96 SER A C 1
ATOM 696 O O . SER A 1 96 ? -3.328 -13.270 7.451 1.00 39.53 96 SER A O 1
ATOM 698 N N . ALA A 1 97 ? -2.886 -11.408 8.622 1.00 44.47 97 ALA A N 1
ATOM 699 C CA . ALA A 1 97 ? -2.721 -12.089 9.900 1.00 44.47 97 ALA A CA 1
ATOM 700 C C . ALA A 1 97 ? -3.734 -11.517 10.887 1.00 44.47 97 ALA A C 1
ATOM 702 O O . ALA A 1 97 ? -3.761 -10.307 11.136 1.00 44.47 97 ALA A O 1
ATOM 703 N N . TYR A 1 98 ? -4.548 -12.399 11.459 1.00 52.78 98 TYR A N 1
ATOM 704 C CA . TYR A 1 98 ? -5.406 -12.073 12.583 1.00 52.78 98 TYR A CA 1
ATOM 705 C C . TYR A 1 98 ? -4.701 -12.472 13.879 1.00 52.78 98 TYR A C 1
ATOM 707 O O . TYR A 1 98 ? -4.041 -13.507 13.974 1.00 52.78 98 TYR A O 1
ATOM 715 N N . GLN A 1 99 ? -4.869 -11.654 14.904 1.00 58.91 99 GLN A N 1
ATOM 716 C CA . GLN A 1 99 ? -4.579 -12.010 16.278 1.00 58.91 99 GLN A CA 1
ATOM 717 C C . GLN A 1 99 ? -5.916 -12.347 16.940 1.00 58.91 99 GLN A C 1
ATOM 719 O O . GLN A 1 99 ? -6.776 -11.486 17.106 1.00 58.91 99 GLN A O 1
ATOM 724 N N . GLU A 1 100 ? -6.119 -13.604 17.312 1.00 65.69 100 GLU A N 1
ATOM 725 C CA . GLU A 1 100 ? -7.234 -13.982 18.169 1.00 65.69 100 GLU A CA 1
ATOM 726 C C . GLU A 1 100 ? -6.881 -13.636 19.619 1.00 65.69 100 GLU A C 1
ATOM 728 O O . GLU A 1 100 ? -5.923 -14.164 20.189 1.00 65.69 100 GLU A O 1
ATOM 733 N N . ILE A 1 101 ? -7.659 -12.745 20.227 1.00 74.31 101 ILE A N 1
ATOM 734 C CA . ILE A 1 101 ? -7.678 -12.523 21.668 1.00 74.31 101 ILE A CA 1
ATOM 735 C C . ILE A 1 101 ? -8.520 -13.631 22.279 1.00 74.31 101 ILE A C 1
ATOM 737 O O . ILE A 1 101 ? -9.730 -13.678 22.066 1.00 74.31 101 ILE A O 1
ATOM 741 N N . GLN A 1 102 ? -7.908 -14.475 23.092 1.00 81.06 102 GLN A N 1
ATOM 742 C CA . GLN A 1 102 ? -8.616 -15.457 23.898 1.00 81.06 102 GLN A CA 1
ATOM 743 C C . GLN A 1 102 ? -8.638 -14.983 25.344 1.00 81.06 102 GLN A C 1
ATOM 745 O O . GLN A 1 102 ? -7.593 -14.775 25.961 1.00 81.06 102 GLN A O 1
ATOM 750 N N . VAL A 1 103 ? -9.835 -14.821 25.899 1.00 84.50 103 VAL A N 1
ATOM 751 C CA . VAL A 1 103 ? -10.022 -14.428 27.294 1.00 84.50 103 VAL A CA 1
ATOM 752 C C . VAL A 1 103 ? -10.732 -15.540 28.036 1.00 84.50 103 VAL A C 1
ATOM 754 O O . VAL A 1 103 ? -11.820 -15.969 27.657 1.00 84.50 103 VAL A O 1
ATOM 757 N N . ARG A 1 104 ? -10.129 -15.989 29.132 1.00 88.81 104 ARG A N 1
ATOM 758 C CA . ARG A 1 104 ? -10.714 -16.955 30.058 1.00 88.81 104 ARG A CA 1
ATOM 759 C C . ARG A 1 104 ? -10.912 -16.288 31.407 1.00 88.81 104 ARG A C 1
ATOM 761 O O . ARG A 1 104 ? -9.936 -15.853 32.006 1.00 88.81 104 ARG A O 1
ATOM 768 N N . SER A 1 105 ? -12.137 -16.277 31.919 1.00 89.19 105 SER A N 1
ATOM 769 C CA . SER A 1 105 ? -12.431 -15.810 33.276 1.00 89.19 105 SER A CA 1
ATOM 770 C C . SER A 1 105 ? -13.121 -16.893 34.092 1.00 89.19 105 SER A C 1
ATOM 772 O O . SER A 1 105 ? -13.912 -17.678 33.565 1.00 89.19 105 SER A O 1
ATOM 774 N N . THR A 1 106 ? -12.782 -16.960 35.378 1.00 88.31 106 THR A N 1
ATOM 775 C CA . THR A 1 106 ? -13.371 -17.899 36.338 1.00 88.31 106 THR A CA 1
ATOM 776 C C . THR A 1 106 ? -13.895 -17.121 37.536 1.00 88.31 106 THR A C 1
ATOM 778 O O . THR A 1 106 ? -13.125 -16.430 38.208 1.00 88.31 106 THR A O 1
ATOM 781 N N . VAL A 1 107 ? -15.195 -17.249 37.808 1.00 87.56 107 VAL A N 1
ATOM 782 C CA . VAL A 1 107 ? -15.868 -16.656 38.970 1.00 87.56 107 VAL A CA 1
ATOM 783 C C . VAL A 1 107 ? -16.673 -17.746 39.657 1.00 87.56 107 VAL A C 1
ATOM 785 O O . VAL A 1 107 ? -17.556 -18.347 39.048 1.00 87.56 107 VAL A O 1
ATOM 788 N N . GLY A 1 108 ? -16.352 -18.015 40.925 1.00 87.31 108 GLY A N 1
ATOM 789 C CA . GLY A 1 108 ? -17.003 -19.073 41.694 1.00 87.31 108 GLY A CA 1
ATOM 790 C C . GLY A 1 108 ? -16.884 -20.425 40.991 1.00 87.31 108 GLY A C 1
ATOM 791 O O . GLY A 1 108 ? -15.781 -20.945 40.824 1.00 87.31 108 GLY A O 1
ATOM 792 N N . ARG A 1 109 ? -18.024 -20.990 40.580 1.00 81.94 109 ARG A N 1
ATOM 793 C CA . ARG A 1 109 ? -18.090 -22.298 39.897 1.00 81.94 109 ARG A CA 1
ATOM 794 C C . ARG A 1 109 ? -18.129 -22.205 38.372 1.00 81.94 109 ARG A C 1
ATOM 796 O O . ARG A 1 109 ? -18.050 -23.235 37.707 1.00 81.94 109 ARG A O 1
ATOM 803 N N . ALA A 1 110 ? -18.260 -21.005 37.811 1.00 79.00 110 ALA A N 1
ATOM 804 C CA . ALA A 1 110 ? -18.395 -20.810 36.376 1.00 79.00 110 ALA A CA 1
ATOM 805 C C . ALA A 1 110 ? -17.068 -20.373 35.743 1.00 79.00 110 ALA A C 1
ATOM 807 O O . ALA A 1 110 ? -16.368 -19.496 36.250 1.00 79.00 110 ALA A O 1
ATOM 808 N N . THR A 1 111 ? -16.741 -20.968 34.597 1.00 85.50 111 THR A N 1
ATOM 809 C CA . THR A 1 111 ? -15.660 -20.508 33.717 1.00 85.50 111 THR A CA 1
ATOM 810 C C . THR A 1 111 ? -16.271 -20.086 32.390 1.00 85.50 111 THR A C 1
ATOM 812 O O . THR A 1 111 ? -16.980 -20.877 31.774 1.00 85.50 111 THR A O 1
ATOM 815 N N . ARG A 1 112 ? -15.969 -18.873 31.926 1.00 81.50 112 ARG A N 1
ATOM 816 C CA . ARG A 1 112 ? -16.342 -18.395 30.589 1.00 81.50 112 ARG A CA 1
ATOM 817 C C . ARG A 1 112 ? -15.091 -18.176 29.753 1.00 81.50 112 ARG A C 1
ATOM 819 O O . ARG A 1 112 ? -14.053 -17.746 30.264 1.00 81.50 112 ARG A O 1
ATOM 826 N N . ARG A 1 113 ? -15.192 -18.507 28.469 1.00 80.88 113 ARG A N 1
ATOM 827 C CA . ARG A 1 113 ? -14.160 -18.253 27.466 1.00 80.88 113 ARG A CA 1
ATOM 828 C C . ARG A 1 113 ? -14.790 -17.447 26.350 1.00 80.88 113 ARG A C 1
ATOM 830 O O . ARG A 1 113 ? -15.829 -17.848 25.840 1.00 80.88 113 ARG A O 1
ATOM 837 N N . ILE A 1 114 ? -14.170 -16.334 25.997 1.00 76.62 114 ILE A N 1
ATOM 838 C CA . ILE A 1 114 ? -14.562 -15.549 24.833 1.00 76.62 114 ILE A CA 1
ATOM 839 C C . ILE A 1 114 ? -13.352 -15.374 23.929 1.00 76.62 114 ILE A C 1
ATOM 841 O O . ILE A 1 114 ? -12.218 -15.289 24.406 1.00 76.62 114 ILE A O 1
ATOM 845 N N . ALA A 1 115 ? -13.617 -15.318 22.632 1.00 66.19 115 ALA A N 1
ATOM 846 C CA . ALA A 1 115 ? -12.631 -15.029 21.612 1.00 66.19 115 ALA A CA 1
ATOM 847 C C . ALA A 1 115 ? -13.029 -13.755 20.863 1.00 66.19 115 ALA A C 1
ATOM 849 O O . ALA A 1 115 ? -14.218 -13.468 20.697 1.00 66.19 115 ALA A O 1
ATOM 850 N N . ALA A 1 116 ? -12.040 -12.988 20.421 1.00 61.09 116 ALA A N 1
ATOM 851 C CA . ALA A 1 116 ? -12.228 -11.873 19.504 1.00 61.09 116 ALA A CA 1
ATOM 852 C C . ALA A 1 116 ? -11.092 -11.862 18.486 1.00 61.09 116 ALA A C 1
ATOM 854 O O . ALA A 1 116 ? -9.938 -12.055 18.853 1.00 61.09 116 ALA A O 1
ATOM 855 N N . LEU A 1 117 ? -11.409 -11.631 17.217 1.00 54.78 117 LEU A N 1
ATOM 856 C CA . LEU A 1 117 ? -10.408 -11.498 16.166 1.00 54.78 117 LEU A CA 1
ATOM 857 C C . LEU A 1 117 ? -10.012 -10.029 16.033 1.00 54.78 117 LEU A C 1
ATOM 859 O O . LEU A 1 117 ? -10.866 -9.158 15.925 1.00 54.78 117 LEU A O 1
ATOM 863 N N . VAL A 1 118 ? -8.714 -9.761 16.024 1.00 55.03 118 VAL A N 1
ATOM 864 C CA . VAL A 1 118 ? -8.141 -8.453 15.704 1.00 55.03 118 VAL A CA 1
ATOM 865 C C . VAL A 1 118 ? -7.345 -8.609 14.423 1.00 55.03 118 VAL A C 1
ATOM 867 O O . VAL A 1 118 ? -6.497 -9.494 14.334 1.00 55.03 118 VAL A O 1
ATOM 870 N N . LEU A 1 119 ? -7.609 -7.781 13.415 1.00 51.28 119 LEU A N 1
ATOM 871 C CA . LEU A 1 119 ? -6.798 -7.773 12.203 1.00 51.28 119 LEU A CA 1
ATOM 872 C C . LEU A 1 119 ? -5.451 -7.129 12.540 1.00 51.28 119 LEU A C 1
ATOM 874 O O . LEU A 1 119 ? -5.386 -5.929 12.753 1.00 51.28 119 LEU A O 1
ATOM 878 N N . GLN A 1 120 ? -4.379 -7.911 12.624 1.00 49.12 120 GLN A N 1
ATOM 879 C CA . GLN A 1 120 ? -3.061 -7.410 13.030 1.00 49.12 120 GLN A CA 1
ATOM 880 C C . GLN A 1 120 ? -2.203 -6.998 11.832 1.00 49.12 120 GLN A C 1
ATOM 882 O O . GLN A 1 120 ? -1.352 -6.120 11.952 1.00 49.12 120 GLN A O 1
ATOM 887 N N . ARG A 1 121 ? -2.418 -7.630 10.676 1.00 47.69 121 ARG A N 1
ATOM 888 C CA . ARG A 1 121 ? -1.654 -7.381 9.455 1.00 47.69 121 ARG A CA 1
ATOM 889 C C . ARG A 1 121 ? -2.609 -7.304 8.274 1.00 47.69 121 ARG A C 1
ATOM 891 O O . ARG A 1 121 ? -3.282 -8.287 7.980 1.00 47.69 121 ARG A O 1
ATOM 898 N N . SER A 1 122 ? -2.630 -6.149 7.619 1.00 49.50 122 SER A N 1
ATOM 899 C CA . SER A 1 122 ? -3.211 -5.964 6.293 1.00 49.50 122 SER A CA 1
ATOM 900 C C . SER A 1 122 ? -2.063 -5.818 5.303 1.00 49.50 122 SER A C 1
ATOM 902 O O . SER A 1 122 ? -1.147 -5.033 5.549 1.00 49.50 122 SER A O 1
ATOM 904 N N . THR A 1 123 ? -2.080 -6.580 4.213 1.00 51.09 123 THR A N 1
ATOM 905 C CA . THR A 1 123 ? -1.207 -6.320 3.061 1.00 51.09 123 THR A CA 1
ATOM 906 C C . THR A 1 123 ? -1.816 -5.296 2.106 1.00 51.09 123 THR A C 1
ATOM 908 O O . THR A 1 123 ? -1.131 -4.853 1.199 1.00 51.09 123 THR A O 1
ATOM 911 N N . ALA A 1 124 ? -3.068 -4.867 2.309 1.00 50.97 124 ALA A N 1
ATOM 912 C CA . ALA A 1 124 ? -3.734 -3.941 1.394 1.00 50.97 124 ALA A CA 1
ATOM 913 C C . ALA A 1 124 ? -3.161 -2.515 1.451 1.00 50.97 124 ALA A C 1
ATOM 915 O O . ALA A 1 124 ? -3.257 -1.784 0.474 1.00 50.97 124 ALA A O 1
ATOM 916 N N . VAL A 1 125 ? -2.578 -2.102 2.584 1.00 57.38 125 VAL A N 1
ATOM 917 C CA . VAL A 1 125 ? -2.040 -0.748 2.779 1.00 57.38 125 VAL A CA 1
ATOM 918 C C . VAL A 1 125 ? -0.699 -0.829 3.505 1.00 57.38 125 VAL A C 1
ATOM 920 O O . VAL A 1 125 ? -0.633 -1.306 4.640 1.00 57.38 125 VAL A O 1
ATOM 923 N N . LEU A 1 126 ? 0.372 -0.344 2.870 1.00 67.62 126 LEU A N 1
ATOM 924 C CA . LEU A 1 126 ? 1.666 -0.189 3.534 1.00 67.62 126 LEU A CA 1
ATOM 925 C C . LEU A 1 126 ? 1.618 1.014 4.491 1.00 67.62 126 LEU A C 1
ATOM 927 O O . LEU A 1 126 ? 1.256 2.110 4.058 1.00 67.62 126 LEU A O 1
ATOM 931 N N . PRO A 1 127 ? 1.989 0.843 5.771 1.00 64.81 127 PRO A N 1
ATOM 932 C CA . PRO A 1 127 ? 2.019 1.946 6.720 1.00 64.81 127 PRO A CA 1
ATOM 933 C C . PRO A 1 127 ? 3.108 2.950 6.343 1.00 64.81 127 PRO A C 1
ATOM 935 O O . PRO A 1 127 ? 4.148 2.568 5.813 1.00 64.81 127 PRO A O 1
ATOM 938 N N . ASP A 1 128 ? 2.880 4.222 6.666 1.00 70.44 128 ASP A N 1
ATOM 939 C CA . ASP A 1 128 ? 3.841 5.309 6.447 1.00 70.44 128 ASP A CA 1
ATOM 940 C C . ASP A 1 128 ? 4.306 5.413 4.983 1.00 70.44 128 ASP A C 1
ATOM 942 O O . ASP A 1 128 ? 5.475 5.680 4.693 1.00 70.44 128 ASP A O 1
ATOM 946 N N . THR A 1 129 ? 3.369 5.223 4.048 1.00 77.94 129 THR A N 1
ATOM 947 C CA . THR A 1 129 ? 3.611 5.391 2.610 1.00 77.94 129 THR A CA 1
ATOM 948 C C . THR A 1 129 ? 2.667 6.409 1.979 1.00 77.94 129 THR A C 1
ATOM 950 O O . THR A 1 129 ? 1.545 6.630 2.439 1.00 77.94 129 THR A O 1
ATOM 953 N N . VAL A 1 130 ? 3.127 7.034 0.899 1.00 86.88 130 VAL A N 1
ATOM 954 C CA . VAL A 1 130 ? 2.275 7.777 -0.030 1.00 86.88 130 VAL A CA 1
ATOM 955 C C . VAL A 1 130 ? 2.139 6.939 -1.291 1.00 86.88 130 VAL A C 1
ATOM 957 O O . VAL A 1 130 ? 3.143 6.655 -1.937 1.00 86.88 130 VAL A O 1
ATOM 960 N N . VAL A 1 131 ? 0.922 6.550 -1.654 1.00 87.69 131 VAL A N 1
ATOM 961 C CA . VAL A 1 131 ? 0.630 5.823 -2.892 1.00 87.69 131 VAL A CA 1
ATOM 962 C C . VAL A 1 131 ? -0.419 6.572 -3.704 1.00 87.69 131 VAL A C 1
ATOM 964 O O . VAL A 1 131 ? -1.469 6.941 -3.189 1.00 87.69 131 VAL A O 1
ATOM 967 N N . ALA A 1 132 ? -0.160 6.821 -4.983 1.00 91.44 132 ALA A N 1
ATOM 968 C CA . ALA A 1 132 ? -1.164 7.427 -5.852 1.00 91.44 132 ALA A CA 1
ATOM 969 C C . ALA A 1 132 ? -1.108 6.908 -7.291 1.00 91.44 132 ALA A C 1
ATOM 971 O O . ALA A 1 132 ? -0.097 6.357 -7.731 1.00 91.44 132 ALA A O 1
ATOM 972 N N . GLY A 1 133 ? -2.172 7.131 -8.061 1.00 90.00 133 GLY A N 1
ATOM 973 C CA . GLY A 1 133 ? -2.138 6.974 -9.515 1.00 90.00 133 GLY A CA 1
ATOM 974 C C . GLY A 1 133 ? -1.055 7.857 -10.145 1.00 90.00 133 GLY A C 1
ATOM 975 O O . GLY A 1 133 ? -0.173 7.367 -10.858 1.00 90.00 133 GLY A O 1
ATOM 976 N N . SER A 1 134 ? -1.067 9.145 -9.809 1.00 91.44 134 SER A N 1
ATOM 977 C CA . SER A 1 134 ? -0.047 10.138 -10.177 1.00 91.44 134 SER A CA 1
ATOM 978 C C . SER A 1 134 ? 0.189 11.090 -9.010 1.00 91.44 134 SER A C 1
ATOM 980 O O . SER A 1 134 ? -0.721 11.314 -8.213 1.00 91.44 134 SER A O 1
ATOM 982 N N . ILE A 1 135 ? 1.378 11.686 -8.916 1.00 92.81 135 ILE A N 1
ATOM 983 C CA . ILE A 1 135 ? 1.691 12.664 -7.863 1.00 92.81 135 ILE A CA 1
ATOM 984 C C . ILE A 1 135 ? 2.189 13.959 -8.488 1.00 92.81 135 ILE A C 1
ATOM 986 O O . ILE A 1 135 ? 3.123 13.955 -9.291 1.00 92.81 135 ILE A O 1
ATOM 990 N N . VAL A 1 136 ? 1.586 15.072 -8.079 1.00 92.69 136 VAL A N 1
ATOM 991 C CA . VAL A 1 136 ? 2.007 16.425 -8.439 1.00 92.69 136 VAL A CA 1
ATOM 992 C C . VAL A 1 136 ? 2.114 17.264 -7.171 1.00 92.69 136 VAL A C 1
ATOM 994 O O . VAL A 1 136 ? 1.165 17.363 -6.397 1.00 92.69 136 VAL A O 1
ATOM 997 N N . VAL A 1 137 ? 3.269 17.887 -6.969 1.00 91.19 137 VAL A N 1
ATOM 998 C CA . VAL A 1 137 ? 3.529 18.829 -5.880 1.00 91.19 137 VAL A CA 1
ATOM 999 C C . VAL A 1 137 ? 3.943 20.161 -6.497 1.00 91.19 137 VAL A C 1
ATOM 1001 O O . VAL A 1 137 ? 4.889 20.196 -7.277 1.00 91.19 137 VAL A O 1
ATOM 1004 N N . GLU A 1 138 ? 3.229 21.236 -6.172 1.00 89.50 138 GLU A N 1
ATOM 1005 C CA . GLU A 1 138 ? 3.406 22.575 -6.755 1.00 89.50 138 GLU A CA 1
ATOM 1006 C C . GLU A 1 138 ? 3.213 23.676 -5.697 1.00 89.50 138 GLU A C 1
ATOM 1008 O O . GLU A 1 138 ? 2.801 23.408 -4.571 1.00 89.50 138 GLU A O 1
ATOM 1013 N N . ASP A 1 139 ? 3.503 24.932 -6.048 1.00 82.88 139 ASP A N 1
ATOM 1014 C CA . ASP A 1 139 ? 3.138 26.132 -5.274 1.00 82.88 139 ASP A CA 1
ATOM 1015 C C . ASP A 1 139 ? 3.540 26.119 -3.785 1.00 82.88 139 ASP A C 1
ATOM 1017 O O . ASP A 1 139 ? 2.804 26.611 -2.929 1.00 82.88 139 ASP A O 1
ATOM 1021 N N . GLY A 1 140 ? 4.710 25.556 -3.464 1.00 80.12 140 GLY A N 1
ATOM 1022 C CA . GLY A 1 140 ? 5.223 25.451 -2.090 1.00 80.12 140 GLY A CA 1
ATOM 1023 C C . GLY A 1 140 ? 4.707 24.246 -1.296 1.00 80.12 140 GLY A C 1
ATOM 1024 O O . GLY A 1 140 ? 5.084 24.092 -0.132 1.00 80.12 140 GLY A O 1
ATOM 1025 N N . GLY A 1 141 ? 3.877 23.397 -1.914 1.00 85.75 141 GLY A N 1
ATOM 1026 C CA . GLY A 1 141 ? 3.415 22.145 -1.332 1.00 85.75 141 GLY A CA 1
ATOM 1027 C C . GLY A 1 141 ? 4.585 21.195 -1.112 1.00 85.75 141 GLY A C 1
ATOM 1028 O O . GLY A 1 141 ? 5.617 21.298 -1.778 1.00 85.75 141 GLY A O 1
ATOM 1029 N N . GLN A 1 142 ? 4.455 20.274 -0.158 1.00 86.44 142 GLN A N 1
ATOM 1030 C CA . GLN A 1 142 ? 5.552 19.366 0.177 1.00 86.44 142 GLN A CA 1
ATOM 1031 C C . GLN A 1 142 ? 5.057 17.966 0.512 1.00 86.44 142 GLN A C 1
ATOM 1033 O O . GLN A 1 142 ? 4.092 17.785 1.252 1.00 86.44 142 GLN A O 1
ATOM 1038 N N . ILE A 1 143 ? 5.791 16.964 0.042 1.00 85.62 143 ILE A N 1
ATOM 1039 C CA . ILE A 1 143 ? 5.820 15.657 0.693 1.00 85.62 143 ILE A CA 1
ATOM 1040 C C . ILE A 1 143 ? 7.110 15.662 1.505 1.00 85.62 143 ILE A C 1
ATOM 1042 O O . ILE A 1 143 ? 8.192 15.740 0.935 1.00 85.62 143 ILE A O 1
ATOM 1046 N N . ALA A 1 144 ? 6.990 15.708 2.827 1.00 76.69 144 ALA A N 1
ATOM 1047 C CA . ALA A 1 144 ? 8.100 15.972 3.736 1.00 76.69 144 ALA A CA 1
ATOM 1048 C C . ALA A 1 144 ? 8.848 14.699 4.156 1.00 76.69 144 ALA A C 1
ATOM 1050 O O . ALA A 1 144 ? 10.016 14.769 4.533 1.00 76.69 144 ALA A O 1
ATOM 1051 N N . CYS A 1 145 ? 8.173 13.548 4.142 1.00 74.62 145 CYS A N 1
ATOM 1052 C CA . CYS A 1 145 ? 8.710 12.285 4.638 1.00 74.62 145 CYS A CA 1
ATOM 1053 C C . CYS A 1 145 ? 7.926 11.081 4.087 1.00 74.62 145 CYS A C 1
ATOM 1055 O O . CYS A 1 145 ? 6.750 11.230 3.748 1.00 74.62 145 CYS A O 1
ATOM 1057 N N . GLY A 1 146 ? 8.581 9.914 4.076 1.00 76.25 146 GLY A N 1
ATOM 1058 C CA . GLY A 1 146 ? 8.011 8.591 3.806 1.00 76.25 146 GLY A CA 1
ATOM 1059 C C . GLY A 1 146 ? 8.307 8.062 2.418 1.00 76.25 146 GLY A C 1
ATOM 1060 O O . GLY A 1 146 ? 8.709 8.816 1.536 1.00 76.25 146 GLY A O 1
ATOM 1061 N N . ASP A 1 147 ? 8.117 6.758 2.222 1.00 81.50 147 ASP A N 1
ATOM 1062 C CA . ASP A 1 147 ? 8.248 6.183 0.886 1.00 81.50 147 ASP A CA 1
ATOM 1063 C C . ASP A 1 147 ? 7.099 6.647 -0.006 1.00 81.50 147 ASP A C 1
ATOM 1065 O O . ASP A 1 147 ? 5.930 6.629 0.393 1.00 81.50 147 ASP A O 1
ATOM 1069 N N . VAL A 1 148 ? 7.442 7.029 -1.232 1.00 88.56 148 VAL A N 1
ATOM 1070 C CA . VAL A 1 148 ? 6.490 7.549 -2.211 1.00 88.56 148 VAL A CA 1
ATOM 1071 C C . VAL A 1 148 ? 6.410 6.603 -3.395 1.00 88.56 148 VAL A C 1
ATOM 1073 O O . VAL A 1 148 ? 7.424 6.270 -4.006 1.00 88.56 148 VAL A O 1
ATOM 1076 N N . TYR A 1 149 ? 5.192 6.216 -3.747 1.00 89.81 149 TYR A N 1
ATOM 1077 C CA . TYR A 1 149 ? 4.878 5.318 -4.843 1.00 89.81 149 TYR A CA 1
ATOM 1078 C C . TYR A 1 149 ? 3.849 5.972 -5.764 1.00 89.81 149 TYR A C 1
ATOM 1080 O O . TYR A 1 149 ? 2.780 6.391 -5.324 1.00 89.81 149 TYR A O 1
ATOM 1088 N N . ALA A 1 150 ? 4.140 6.027 -7.060 1.00 90.81 150 ALA A N 1
ATOM 1089 C CA . ALA A 1 150 ? 3.164 6.419 -8.068 1.00 90.81 150 ALA A CA 1
ATOM 1090 C C . ALA A 1 150 ? 3.032 5.351 -9.151 1.00 90.81 150 ALA A C 1
ATOM 1092 O O . ALA A 1 150 ? 4.034 4.914 -9.721 1.00 90.81 150 ALA A O 1
ATOM 1093 N N . LEU A 1 151 ? 1.794 4.986 -9.494 1.00 87.56 151 LEU A N 1
ATOM 1094 C CA . LEU A 1 151 ? 1.520 4.028 -10.571 1.00 87.56 151 LEU A CA 1
ATOM 1095 C C . LEU A 1 151 ? 1.998 4.537 -11.937 1.00 87.56 151 LEU A C 1
ATOM 1097 O O . LEU A 1 151 ? 2.322 3.733 -12.808 1.00 87.56 151 LEU A O 1
ATOM 1101 N N . THR A 1 152 ? 2.040 5.858 -12.132 1.00 87.12 152 THR A N 1
ATOM 1102 C CA . THR A 1 152 ? 2.376 6.491 -13.415 1.00 87.12 152 THR A CA 1
ATOM 1103 C C . THR A 1 152 ? 3.618 7.384 -13.315 1.00 87.12 152 THR A C 1
ATOM 1105 O O . THR A 1 152 ? 4.719 6.943 -13.643 1.00 87.12 152 THR A O 1
ATOM 1108 N N . TYR A 1 153 ? 3.472 8.627 -12.859 1.00 88.50 153 TYR A N 1
ATOM 1109 C CA . TYR A 1 153 ? 4.530 9.630 -12.797 1.00 88.50 153 TYR A CA 1
ATOM 1110 C C . TYR A 1 153 ? 4.493 10.424 -11.489 1.00 88.50 153 TYR A C 1
ATOM 1112 O O . TYR A 1 153 ? 3.471 10.488 -10.799 1.00 88.50 153 TYR A O 1
ATOM 1120 N N . ILE A 1 154 ? 5.624 11.063 -11.185 1.00 91.00 154 ILE A N 1
ATOM 1121 C CA . ILE A 1 154 ? 5.784 11.983 -10.058 1.00 91.00 154 ILE A CA 1
ATOM 1122 C C . ILE A 1 154 ? 6.384 13.294 -10.566 1.00 91.00 154 ILE A C 1
ATOM 1124 O O . ILE A 1 154 ? 7.379 13.281 -11.293 1.00 91.00 154 ILE A O 1
ATOM 1128 N N . ARG A 1 155 ? 5.798 14.420 -10.157 1.00 91.12 155 ARG A N 1
ATOM 1129 C CA . ARG A 1 155 ? 6.343 15.766 -10.351 1.00 91.12 155 ARG A CA 1
ATOM 1130 C C . ARG A 1 155 ? 6.425 16.482 -9.005 1.00 91.12 155 ARG A C 1
ATOM 1132 O O . ARG A 1 155 ? 5.397 16.664 -8.360 1.00 91.12 155 ARG A O 1
ATOM 1139 N N . LEU A 1 156 ? 7.629 16.851 -8.578 1.00 87.75 156 LEU A N 1
ATOM 1140 C CA . LEU A 1 156 ? 7.890 17.493 -7.288 1.00 87.75 156 LEU A CA 1
ATOM 1141 C C . LEU A 1 156 ? 8.304 18.958 -7.465 1.00 87.75 156 LEU A C 1
ATOM 1143 O O . LEU A 1 156 ? 9.106 19.268 -8.340 1.00 87.75 156 LEU A O 1
ATOM 1147 N N . ALA A 1 157 ? 7.830 19.841 -6.588 1.00 81.12 157 ALA A N 1
ATOM 1148 C CA . ALA A 1 157 ? 8.377 21.186 -6.434 1.00 81.12 157 ALA A CA 1
ATOM 1149 C C . ALA A 1 157 ? 9.615 21.130 -5.517 1.00 81.12 157 ALA A C 1
ATOM 1151 O O . ALA A 1 157 ? 9.515 21.314 -4.303 1.00 81.12 157 ALA A O 1
ATOM 1152 N N . GLY A 1 158 ? 10.779 20.811 -6.090 1.00 68.38 158 GLY A N 1
ATOM 1153 C CA . GLY A 1 158 ? 12.084 20.869 -5.420 1.00 68.38 158 GLY A CA 1
ATOM 1154 C C . GLY A 1 158 ? 12.716 19.535 -4.984 1.00 68.38 158 GLY A C 1
ATOM 1155 O O . GLY A 1 158 ? 12.182 18.444 -5.190 1.00 68.38 158 GLY A O 1
ATOM 1156 N N . ALA A 1 159 ? 13.914 19.654 -4.393 1.00 51.59 159 ALA A N 1
ATOM 1157 C CA . ALA A 1 159 ? 14.807 18.546 -4.044 1.00 51.59 159 ALA A CA 1
ATOM 1158 C C . ALA A 1 159 ? 14.240 17.624 -2.936 1.00 51.59 159 ALA A C 1
ATOM 1160 O O . ALA A 1 159 ? 13.479 18.078 -2.080 1.00 51.59 159 ALA A O 1
ATOM 1161 N N . PRO A 1 160 ? 14.620 16.330 -2.926 1.00 53.09 160 PRO A N 1
ATOM 1162 C CA . PRO A 1 160 ? 13.976 15.317 -2.098 1.00 53.09 160 PRO A CA 1
ATOM 1163 C C . PRO A 1 160 ? 14.192 15.487 -0.588 1.00 53.09 160 PRO A C 1
ATOM 1165 O O . PRO A 1 160 ? 15.170 16.060 -0.112 1.00 53.09 160 PRO A O 1
ATOM 1168 N N . MET A 1 161 ? 13.246 14.898 0.138 1.00 59.91 161 MET A N 1
ATOM 1169 C CA . MET A 1 161 ? 13.091 14.832 1.590 1.00 59.91 161 MET A CA 1
ATOM 1170 C C . MET A 1 161 ? 14.389 14.487 2.330 1.00 59.91 161 MET A C 1
ATOM 1172 O O . MET A 1 161 ? 14.952 13.408 2.145 1.00 59.91 161 MET A O 1
ATOM 1176 N N . THR A 1 162 ? 14.831 15.356 3.240 1.00 49.69 162 THR A N 1
ATOM 1177 C CA . THR A 1 162 ? 15.903 15.036 4.191 1.00 49.69 162 THR A CA 1
ATOM 1178 C C . THR A 1 162 ? 15.319 14.725 5.562 1.00 49.69 162 THR A C 1
ATOM 1180 O O . THR A 1 162 ? 14.893 15.636 6.267 1.00 49.69 162 THR A O 1
ATOM 1183 N N . GLY A 1 163 ? 15.365 13.451 5.954 1.00 55.31 163 GLY A N 1
ATOM 1184 C CA . GLY A 1 163 ? 15.160 13.015 7.336 1.00 55.31 163 GLY A CA 1
ATOM 1185 C C . GLY A 1 163 ? 13.712 13.090 7.820 1.00 55.31 163 GLY A C 1
ATOM 1186 O O . GLY A 1 163 ? 13.209 14.134 8.220 1.00 55.31 163 GLY A O 1
ATOM 1187 N N . CYS A 1 164 ? 13.063 11.934 7.876 1.00 58.75 164 CYS A N 1
ATOM 1188 C CA . CYS A 1 164 ? 11.795 11.769 8.569 1.00 58.75 164 CYS A CA 1
ATOM 1189 C C . CYS A 1 164 ? 11.966 11.978 10.087 1.00 58.75 164 CYS A C 1
ATOM 1191 O O . CYS A 1 164 ? 12.770 11.269 10.703 1.00 58.75 164 CYS A O 1
ATOM 1193 N N . PRO A 1 165 ? 11.215 12.891 10.732 1.00 51.06 165 PRO A N 1
ATOM 1194 C CA . PRO A 1 165 ? 11.252 13.038 12.183 1.00 51.06 165 PRO A CA 1
ATOM 1195 C C . PRO A 1 165 ? 10.883 11.717 12.870 1.00 51.06 165 PRO A C 1
ATOM 1197 O O . PRO A 1 165 ? 9.771 11.225 12.713 1.00 51.06 165 PRO A O 1
ATOM 1200 N N . GLY A 1 166 ? 11.816 11.132 13.625 1.00 49.78 166 GLY A N 1
ATOM 1201 C CA . GLY A 1 166 ? 11.595 9.870 14.340 1.00 49.78 166 GLY A CA 1
ATOM 1202 C C . GLY A 1 166 ? 11.746 8.591 13.506 1.00 49.78 166 GLY A C 1
ATOM 1203 O O . GLY A 1 166 ? 11.572 7.509 14.068 1.00 49.78 166 GLY A O 1
ATOM 1204 N N . ALA A 1 167 ? 12.092 8.680 12.216 1.00 51.47 167 ALA A N 1
ATOM 1205 C CA . ALA A 1 167 ? 12.574 7.514 11.477 1.00 51.47 167 ALA A CA 1
ATOM 1206 C C . ALA A 1 167 ? 14.041 7.241 11.817 1.00 51.47 167 ALA A C 1
ATOM 1208 O O . ALA A 1 167 ? 14.794 8.159 12.152 1.00 51.47 167 ALA A O 1
ATOM 1209 N N . ASP A 1 168 ? 14.444 5.976 11.710 1.00 52.12 168 ASP A N 1
ATOM 1210 C CA . ASP A 1 168 ? 15.855 5.617 11.773 1.00 52.12 168 ASP A CA 1
ATOM 1211 C C . ASP A 1 168 ? 16.595 6.347 10.635 1.00 52.12 168 ASP A C 1
ATOM 1213 O O . ASP A 1 168 ? 16.250 6.136 9.467 1.00 52.12 168 ASP A O 1
ATOM 1217 N N . PRO A 1 169 ? 17.586 7.210 10.930 1.00 52.97 169 PRO A N 1
ATOM 1218 C CA . PRO A 1 169 ? 18.359 7.906 9.904 1.00 52.97 169 PRO A CA 1
ATOM 1219 C C . PRO A 1 169 ? 19.085 6.953 8.940 1.00 52.97 169 PRO A C 1
ATOM 1221 O O . PRO A 1 169 ? 19.540 7.397 7.888 1.00 52.97 169 PRO A O 1
ATOM 1224 N N . ALA A 1 170 ? 19.185 5.660 9.269 1.00 50.97 170 ALA A N 1
ATOM 1225 C CA . ALA A 1 170 ? 19.710 4.627 8.387 1.00 50.97 170 ALA A CA 1
ATOM 1226 C C . ALA A 1 170 ? 18.733 4.165 7.286 1.00 50.97 170 ALA A C 1
ATOM 1228 O O . ALA A 1 170 ? 19.172 3.479 6.364 1.00 50.97 170 ALA A O 1
ATOM 1229 N N . VAL A 1 171 ? 17.437 4.509 7.345 1.00 56.91 171 VAL A N 1
ATOM 1230 C CA . VAL A 1 171 ? 16.444 4.107 6.332 1.00 56.91 171 VAL A CA 1
ATOM 1231 C C . VAL A 1 171 ? 16.154 5.286 5.392 1.00 56.91 171 VAL A C 1
ATOM 1233 O O . VAL A 1 171 ? 15.442 6.218 5.775 1.00 56.91 171 VAL A O 1
ATOM 1236 N N . PRO A 1 172 ? 16.693 5.287 4.159 1.00 63.31 172 PRO A N 1
ATOM 1237 C CA . PRO A 1 172 ? 16.488 6.373 3.214 1.00 63.31 172 PRO A CA 1
ATOM 1238 C C . PRO A 1 172 ? 15.055 6.372 2.666 1.00 63.31 172 PRO A C 1
ATOM 1240 O O . PRO A 1 172 ? 14.486 5.322 2.353 1.00 63.31 172 PRO A O 1
ATOM 1243 N N . VAL A 1 173 ? 14.501 7.573 2.484 1.00 73.69 173 VAL A N 1
ATOM 1244 C CA . VAL A 1 173 ? 13.248 7.782 1.747 1.00 73.69 173 VAL A CA 1
ATOM 1245 C C . VAL A 1 173 ? 13.452 7.356 0.298 1.00 73.69 173 VAL A C 1
ATOM 1247 O O . VAL A 1 173 ? 14.347 7.870 -0.374 1.00 73.69 173 VAL A O 1
ATOM 1250 N N . SER A 1 174 ? 12.632 6.419 -0.175 1.00 82.62 174 SER A N 1
ATOM 1251 C CA . SER A 1 174 ? 12.670 5.934 -1.555 1.00 82.62 174 SER A CA 1
ATOM 1252 C C . SER A 1 174 ? 11.466 6.449 -2.343 1.00 82.62 174 SER A C 1
ATOM 1254 O O . SER A 1 174 ? 10.344 6.465 -1.838 1.00 82.62 174 SER A O 1
ATOM 1256 N N . ILE A 1 175 ? 11.701 6.859 -3.589 1.00 87.81 175 ILE A N 1
ATOM 1257 C CA . ILE A 1 175 ? 10.665 7.360 -4.495 1.00 87.81 175 ILE A CA 1
ATOM 1258 C C . ILE A 1 175 ? 10.596 6.437 -5.707 1.00 87.81 175 ILE A C 1
ATOM 1260 O O . ILE A 1 175 ? 11.567 6.321 -6.452 1.00 87.81 175 ILE A O 1
ATOM 1264 N N . TYR A 1 176 ? 9.440 5.819 -5.922 1.00 89.31 176 TYR A N 1
ATOM 1265 C CA . TYR A 1 176 ? 9.180 4.912 -7.033 1.00 89.31 176 TYR A CA 1
ATOM 1266 C C . TYR A 1 176 ? 8.069 5.468 -7.916 1.00 89.31 176 TYR A C 1
ATOM 1268 O O . TYR A 1 176 ? 6.988 5.805 -7.432 1.00 89.31 176 TYR A O 1
ATOM 1276 N N . ALA A 1 177 ? 8.309 5.521 -9.222 1.00 89.31 177 ALA A N 1
ATOM 1277 C CA . ALA A 1 177 ? 7.295 5.904 -10.196 1.00 89.31 177 ALA A CA 1
ATOM 1278 C C . ALA A 1 177 ? 7.213 4.891 -11.332 1.00 89.31 177 ALA A C 1
ATOM 1280 O O . ALA A 1 177 ? 8.219 4.309 -11.741 1.00 89.31 177 ALA A O 1
ATOM 1281 N N . GLY A 1 178 ? 6.012 4.739 -11.886 1.00 84.94 178 GLY A N 1
ATOM 1282 C CA . GLY A 1 178 ? 5.743 3.835 -12.998 1.00 84.94 178 GLY A CA 1
ATOM 1283 C C . GLY A 1 178 ? 6.620 4.065 -14.230 1.00 84.94 178 GLY A C 1
ATOM 1284 O O . GLY A 1 178 ? 7.011 3.088 -14.860 1.00 84.94 178 GLY A O 1
ATOM 1285 N N . TRP A 1 179 ? 6.951 5.315 -14.579 1.00 82.75 179 TRP A N 1
ATOM 1286 C CA . TRP A 1 179 ? 7.812 5.587 -15.743 1.00 82.75 179 TRP A CA 1
ATOM 1287 C C . TRP A 1 179 ? 8.636 6.885 -15.701 1.00 82.75 179 TRP A C 1
ATOM 1289 O O . TRP A 1 179 ? 9.650 6.966 -16.387 1.00 82.75 179 TRP A O 1
ATOM 1299 N N . ARG A 1 180 ? 8.248 7.913 -14.932 1.00 86.62 180 ARG A N 1
ATOM 1300 C CA . ARG A 1 180 ? 9.004 9.181 -14.882 1.00 86.62 180 ARG A CA 1
ATOM 1301 C C . ARG A 1 180 ? 8.914 9.865 -13.530 1.00 86.62 180 ARG A C 1
ATOM 1303 O O . ARG A 1 180 ? 7.835 9.947 -12.941 1.00 86.62 180 ARG A O 1
ATOM 1310 N N . ILE A 1 181 ? 10.041 10.423 -13.097 1.00 89.38 181 ILE A N 1
ATOM 1311 C CA . ILE A 1 181 ? 10.130 11.314 -11.939 1.00 89.38 181 ILE A CA 1
ATOM 1312 C C . ILE A 1 181 ? 10.741 12.632 -12.412 1.00 89.38 181 ILE A C 1
ATOM 1314 O O . ILE A 1 181 ? 11.750 12.636 -13.121 1.00 89.38 181 ILE A O 1
ATOM 1318 N N . ALA A 1 182 ? 10.119 13.747 -12.046 1.00 88.69 182 ALA A N 1
ATOM 1319 C CA . ALA A 1 182 ? 10.564 15.082 -12.414 1.00 88.69 182 ALA A CA 1
ATOM 1320 C C . ALA A 1 182 ? 10.500 16.046 -11.229 1.00 88.69 182 ALA A C 1
ATOM 1322 O O . ALA A 1 182 ? 9.662 15.898 -10.340 1.00 88.69 182 ALA A O 1
ATOM 1323 N N . ASP A 1 183 ? 11.359 17.056 -11.259 1.00 86.50 183 ASP A N 1
ATOM 1324 C CA . ASP A 1 183 ? 11.222 18.270 -10.461 1.00 86.50 183 ASP A CA 1
ATOM 1325 C C . ASP A 1 183 ? 11.686 19.505 -11.244 1.00 86.50 183 ASP A C 1
ATOM 1327 O O . ASP A 1 183 ? 11.991 19.422 -12.436 1.00 86.50 183 ASP A O 1
ATOM 1331 N N . ASP A 1 184 ? 11.789 20.641 -10.554 1.00 82.19 184 ASP A N 1
ATOM 1332 C CA . ASP A 1 184 ? 12.234 21.921 -11.117 1.00 82.19 184 ASP A CA 1
ATOM 1333 C C . ASP A 1 184 ? 13.644 21.886 -11.738 1.00 82.19 184 ASP A C 1
ATOM 1335 O O . ASP A 1 184 ? 13.986 22.745 -12.550 1.00 82.19 184 ASP A O 1
ATOM 1339 N N . SER A 1 185 ? 14.483 20.911 -11.371 1.00 80.38 185 SER A N 1
ATOM 1340 C CA . SER A 1 185 ? 15.852 20.778 -11.889 1.00 80.38 185 SER A CA 1
ATOM 1341 C C . SER A 1 185 ? 15.971 19.828 -13.086 1.00 80.38 185 SER A C 1
ATOM 1343 O O . SER A 1 185 ? 17.020 19.790 -13.732 1.00 80.38 185 SER A O 1
ATOM 1345 N N . GLY A 1 186 ? 14.920 19.061 -13.391 1.00 84.62 186 GLY A N 1
ATOM 1346 C CA . GLY A 1 186 ? 14.882 18.142 -14.523 1.00 84.62 186 GLY A CA 1
ATOM 1347 C C . GLY A 1 186 ? 14.125 16.846 -14.240 1.00 84.62 186 GLY A C 1
ATOM 1348 O O . GLY A 1 186 ? 13.599 16.609 -13.154 1.00 84.62 186 GLY A O 1
ATOM 1349 N N . SER A 1 187 ? 14.090 15.973 -15.246 1.00 87.25 187 SER A N 1
ATOM 1350 C CA . SER A 1 187 ? 13.407 14.678 -15.189 1.00 87.25 187 SER A CA 1
ATOM 1351 C C . SER A 1 187 ? 14.354 13.518 -15.462 1.00 87.25 187 SER A C 1
ATOM 1353 O O . SER A 1 187 ? 15.191 13.614 -16.359 1.00 87.25 187 SER A O 1
ATOM 1355 N N . CYS A 1 188 ? 14.140 12.392 -14.784 1.00 87.38 188 CYS A N 1
ATOM 1356 C CA . CYS A 1 188 ? 14.776 11.119 -15.105 1.00 87.38 188 CYS A CA 1
ATOM 1357 C C . CYS A 1 188 ? 13.722 10.049 -15.445 1.00 87.38 188 CYS A C 1
ATOM 1359 O O . CYS A 1 188 ? 12.656 9.976 -14.827 1.00 87.38 188 CYS A O 1
ATOM 1361 N N . GLY A 1 189 ? 14.023 9.244 -16.471 1.00 83.50 189 GLY A N 1
ATOM 1362 C CA . GLY A 1 189 ? 13.187 8.127 -16.934 1.00 83.50 189 GLY A CA 1
ATOM 1363 C C . GLY A 1 189 ? 13.706 6.745 -16.527 1.00 83.50 189 GLY A C 1
ATOM 1364 O O . GLY A 1 189 ? 12.957 5.781 -16.574 1.00 83.50 189 GLY A O 1
ATOM 1365 N N . SER A 1 190 ? 14.961 6.641 -16.080 1.00 85.06 190 SER A N 1
ATOM 1366 C CA . SER A 1 190 ? 15.583 5.396 -15.617 1.00 85.06 190 SER A CA 1
ATOM 1367 C C . SER A 1 190 ? 16.330 5.619 -14.302 1.00 85.06 190 SER A C 1
ATOM 1369 O O . SER A 1 190 ? 16.711 6.751 -13.990 1.00 85.06 190 SER A O 1
ATOM 1371 N N . HIS A 1 191 ? 16.566 4.548 -13.537 1.00 84.00 191 HIS A N 1
ATOM 1372 C CA . HIS A 1 191 ? 17.361 4.628 -12.307 1.00 84.00 191 HIS A CA 1
ATOM 1373 C C . HIS A 1 191 ? 18.762 5.200 -12.567 1.00 84.00 191 HIS A C 1
ATOM 1375 O O . HIS A 1 191 ? 19.164 6.141 -11.888 1.00 84.00 191 HIS A O 1
ATOM 1381 N N . ASP A 1 192 ? 19.461 4.718 -13.598 1.00 85.06 192 ASP A N 1
ATOM 1382 C CA . ASP A 1 192 ? 20.799 5.205 -13.958 1.00 85.06 192 ASP A CA 1
ATOM 1383 C C . ASP A 1 192 ? 20.796 6.707 -14.262 1.00 85.06 192 ASP A C 1
ATOM 1385 O O . ASP A 1 192 ? 21.679 7.440 -13.814 1.00 85.06 192 ASP A O 1
ATOM 1389 N N . ALA A 1 193 ? 19.765 7.199 -14.959 1.00 86.44 193 ALA A N 1
ATOM 1390 C CA . ALA A 1 193 ? 19.602 8.628 -15.200 1.00 86.44 193 ALA A CA 1
ATOM 1391 C C . ALA A 1 193 ? 19.390 9.406 -13.891 1.00 86.44 193 ALA A C 1
ATOM 1393 O O . ALA A 1 193 ? 19.981 10.470 -13.709 1.00 86.44 193 ALA A O 1
ATOM 1394 N N . CYS A 1 194 ? 18.598 8.878 -12.954 1.00 86.50 194 CYS A N 1
ATOM 1395 C CA . CYS A 1 194 ? 18.402 9.517 -11.654 1.00 86.50 194 CYS A CA 1
ATOM 1396 C C . CYS A 1 194 ? 19.695 9.520 -10.812 1.00 86.50 194 CYS A C 1
ATOM 1398 O O . CYS A 1 194 ? 20.025 10.533 -10.194 1.00 86.50 194 CYS A O 1
ATOM 1400 N N . VAL A 1 195 ? 20.477 8.434 -10.831 1.00 87.00 195 VAL A N 1
ATOM 1401 C CA . VAL A 1 195 ? 21.790 8.353 -10.166 1.00 87.00 195 VAL A CA 1
ATOM 1402 C C . VAL A 1 195 ? 22.758 9.389 -10.739 1.00 87.00 195 VAL A C 1
ATOM 1404 O O . VAL A 1 195 ? 23.403 10.103 -9.970 1.00 87.00 195 VAL A O 1
ATOM 1407 N N . LEU A 1 196 ? 22.813 9.541 -12.068 1.00 88.62 196 LEU A N 1
ATOM 1408 C CA . LEU A 1 196 ? 23.628 10.564 -12.738 1.00 88.62 196 LEU A CA 1
ATOM 1409 C C . LEU A 1 196 ? 23.218 11.996 -12.359 1.00 88.62 196 LEU A C 1
ATOM 1411 O O . LEU A 1 196 ? 24.065 12.885 -12.314 1.00 88.62 196 LEU A O 1
ATOM 1415 N N . MET A 1 197 ? 21.942 12.215 -12.031 1.00 86.75 197 MET A N 1
ATOM 1416 C CA . MET A 1 197 ? 21.425 13.484 -11.501 1.00 86.75 197 MET A CA 1
ATOM 1417 C C . MET A 1 197 ? 21.663 13.667 -9.988 1.00 86.75 197 MET A C 1
ATOM 1419 O O . MET A 1 197 ? 21.168 14.629 -9.401 1.00 86.75 197 MET A O 1
ATOM 1423 N N . GLY A 1 198 ? 22.392 12.758 -9.330 1.00 85.88 198 GLY A N 1
ATOM 1424 C CA . GLY A 1 198 ? 22.650 12.807 -7.888 1.00 85.88 198 GLY A CA 1
ATOM 1425 C C . GLY A 1 198 ? 21.454 12.380 -7.030 1.00 85.88 198 GLY A C 1
ATOM 1426 O O . GLY A 1 198 ? 21.359 12.772 -5.869 1.00 85.88 198 GLY A O 1
ATOM 1427 N N . ARG A 1 199 ? 20.528 11.592 -7.593 1.00 84.44 199 ARG A N 1
ATOM 1428 C CA . ARG A 1 199 ? 19.267 11.165 -6.960 1.00 84.44 199 ARG A CA 1
ATOM 1429 C C . ARG A 1 199 ? 19.166 9.642 -6.907 1.00 84.44 199 ARG A C 1
ATOM 1431 O O . ARG A 1 199 ? 18.308 9.053 -7.561 1.00 84.44 199 ARG A O 1
ATOM 1438 N N . PRO A 1 200 ? 20.026 8.977 -6.120 1.00 82.69 200 PRO A N 1
ATOM 1439 C CA . PRO A 1 200 ? 20.080 7.518 -6.076 1.00 82.69 200 PRO A CA 1
ATOM 1440 C C . PRO A 1 200 ? 18.847 6.881 -5.426 1.00 82.69 200 PRO A C 1
ATOM 1442 O O . PRO A 1 200 ? 18.658 5.682 -5.557 1.00 82.69 200 PRO A O 1
ATOM 1445 N N . SER A 1 201 ? 18.010 7.653 -4.728 1.00 81.94 201 SER A N 1
ATOM 1446 C CA . SER A 1 201 ? 16.769 7.169 -4.116 1.00 81.94 201 SER A CA 1
ATOM 1447 C C . SER A 1 201 ? 15.539 7.283 -5.024 1.00 81.94 201 SER A C 1
ATOM 1449 O O . SER A 1 201 ? 14.420 7.030 -4.574 1.00 81.94 201 SER A O 1
ATOM 1451 N N . TRP A 1 202 ? 15.727 7.706 -6.278 1.00 86.75 202 TRP A N 1
ATOM 1452 C CA . TRP A 1 202 ? 14.664 7.853 -7.268 1.00 86.75 202 TRP A CA 1
ATOM 1453 C C . TRP A 1 202 ? 14.712 6.681 -8.251 1.00 86.75 202 TRP A C 1
ATOM 1455 O O . TRP A 1 202 ? 15.741 6.404 -8.874 1.00 86.75 202 TRP A O 1
ATOM 1465 N N . PHE A 1 203 ? 13.579 6.000 -8.395 1.00 85.81 203 PHE A N 1
ATOM 1466 C CA . PHE A 1 203 ? 13.438 4.774 -9.172 1.00 85.81 203 PHE A CA 1
ATOM 1467 C C . PHE A 1 203 ? 12.277 4.914 -10.149 1.00 85.81 203 PHE A C 1
ATOM 1469 O O . PHE A 1 203 ? 11.120 4.626 -9.836 1.00 85.81 203 PHE A O 1
ATOM 1476 N N . ALA A 1 204 ? 12.594 5.373 -11.355 1.00 82.56 204 ALA A N 1
ATOM 1477 C CA . ALA A 1 204 ? 11.660 5.349 -12.467 1.00 82.56 204 ALA A CA 1
ATOM 1478 C C . ALA A 1 204 ? 11.651 3.955 -13.121 1.00 82.56 204 ALA A C 1
ATOM 1480 O O . ALA A 1 204 ? 12.705 3.396 -13.419 1.00 82.56 204 ALA A O 1
ATOM 1481 N N . GLY A 1 205 ? 10.457 3.399 -13.342 1.00 67.19 205 GLY A N 1
ATOM 1482 C CA . GLY A 1 205 ? 10.188 2.428 -14.403 1.00 67.19 205 GLY A CA 1
ATOM 1483 C C . GLY A 1 205 ? 10.897 1.076 -14.376 1.00 67.19 205 GLY A C 1
ATOM 1484 O O . GLY A 1 205 ? 11.079 0.502 -15.446 1.00 67.19 205 GLY A O 1
ATOM 1485 N N . GLN A 1 206 ? 11.268 0.528 -13.214 1.00 69.88 206 GLN A N 1
ATOM 1486 C CA . GLN A 1 206 ? 11.930 -0.787 -13.177 1.00 69.88 206 GLN A CA 1
ATOM 1487 C C . GLN A 1 206 ? 10.980 -1.950 -12.880 1.00 69.88 206 GLN A C 1
ATOM 1489 O O . GLN A 1 206 ? 11.093 -3.003 -13.512 1.00 69.88 206 GLN A O 1
ATOM 1494 N N . ARG A 1 207 ? 10.033 -1.790 -11.945 1.00 87.12 207 ARG A N 1
ATOM 1495 C CA . ARG A 1 207 ? 9.138 -2.871 -11.503 1.00 87.12 207 ARG A CA 1
ATOM 1496 C C . ARG A 1 207 ? 7.820 -2.345 -10.967 1.00 87.12 207 ARG A C 1
ATOM 1498 O O . ARG A 1 207 ? 7.758 -1.309 -10.306 1.00 87.12 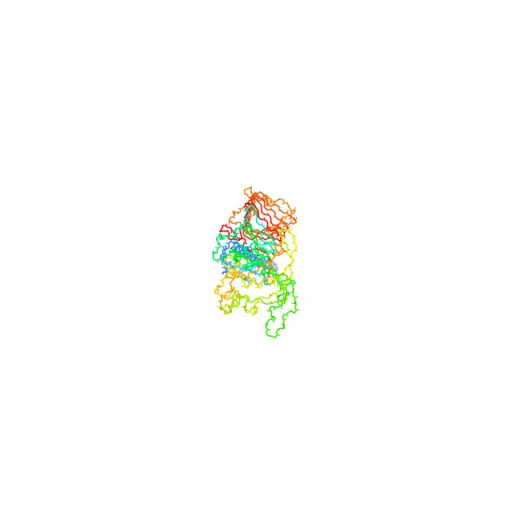207 ARG A O 1
ATOM 1505 N N . ARG A 1 208 ? 6.775 -3.133 -11.172 1.00 89.31 208 ARG A N 1
ATOM 1506 C CA . ARG A 1 208 ? 5.479 -2.976 -10.513 1.00 89.31 208 ARG A CA 1
ATOM 1507 C C . ARG A 1 208 ? 5.011 -4.316 -9.989 1.00 89.31 208 ARG A C 1
ATOM 1509 O O . ARG A 1 208 ? 5.497 -5.360 -10.421 1.00 89.31 208 ARG A O 1
ATOM 1516 N N . SER A 1 209 ? 4.068 -4.283 -9.069 1.00 89.62 209 SER A N 1
ATOM 1517 C CA . SER A 1 209 ? 3.510 -5.496 -8.500 1.00 89.62 209 SER A CA 1
ATOM 1518 C C . SER A 1 209 ? 2.002 -5.549 -8.659 1.00 89.62 209 SER A C 1
ATOM 1520 O O . SER A 1 209 ? 1.338 -4.522 -8.804 1.00 89.62 209 SER A O 1
ATOM 1522 N N . VAL A 1 210 ? 1.482 -6.768 -8.693 1.00 88.69 210 VAL A N 1
ATOM 1523 C CA . VAL A 1 210 ? 0.060 -7.057 -8.846 1.00 88.69 210 VAL A CA 1
ATOM 1524 C C . VAL A 1 210 ? -0.369 -8.048 -7.758 1.00 88.69 210 VAL A C 1
ATOM 1526 O O . VAL A 1 210 ? 0.433 -8.927 -7.422 1.00 88.69 210 VAL A O 1
ATOM 1529 N N . PRO A 1 211 ? -1.581 -7.926 -7.189 1.00 85.69 211 PRO A N 1
ATOM 1530 C CA . PRO A 1 211 ? -2.073 -8.889 -6.209 1.00 85.69 211 PRO A CA 1
ATOM 1531 C C . PRO A 1 211 ? -2.199 -10.289 -6.821 1.00 85.69 211 PRO A C 1
ATOM 1533 O O . PRO A 1 211 ? -2.588 -10.432 -7.987 1.00 85.69 211 PRO A O 1
ATOM 1536 N N . ALA A 1 212 ? -1.861 -11.319 -6.044 1.00 83.50 212 ALA A N 1
ATOM 1537 C CA . ALA A 1 212 ? -1.862 -12.719 -6.479 1.00 83.50 212 ALA A CA 1
ATOM 1538 C C . ALA A 1 212 ? -3.242 -13.262 -6.895 1.00 83.50 212 ALA A C 1
ATOM 1540 O O . ALA A 1 212 ? -3.309 -14.255 -7.615 1.00 83.50 212 ALA A O 1
ATOM 1541 N N . ASP A 1 213 ? -4.324 -12.654 -6.420 1.00 80.00 213 ASP A N 1
ATOM 1542 C CA . ASP A 1 213 ? -5.712 -13.049 -6.682 1.00 80.00 213 ASP A CA 1
ATOM 1543 C C . ASP A 1 213 ? -6.292 -12.467 -7.981 1.00 80.00 213 ASP A C 1
ATOM 1545 O O . ASP A 1 213 ? -7.341 -12.917 -8.442 1.00 80.00 213 ASP A O 1
ATOM 1549 N N . THR A 1 214 ? -5.596 -11.526 -8.619 1.00 85.06 214 THR A N 1
ATOM 1550 C CA . THR A 1 214 ? -5.923 -11.079 -9.979 1.00 85.06 214 THR A CA 1
ATOM 1551 C C . THR A 1 214 ? -5.540 -12.129 -11.023 1.00 85.06 214 THR A C 1
ATOM 1553 O O . THR A 1 214 ? -4.616 -12.914 -10.812 1.00 85.06 214 THR A O 1
ATOM 1556 N N . ASP A 1 215 ? -6.165 -12.089 -12.205 1.00 92.62 215 ASP A N 1
ATOM 1557 C CA . ASP A 1 215 ? -5.832 -13.001 -13.313 1.00 92.62 215 ASP A CA 1
ATOM 1558 C C . ASP A 1 215 ? -4.333 -12.968 -13.669 1.00 92.62 215 ASP A C 1
ATOM 1560 O O . ASP A 1 215 ? -3.697 -14.012 -13.821 1.00 92.62 215 ASP A O 1
ATOM 1564 N N . LEU A 1 216 ? -3.747 -11.765 -13.746 1.00 92.81 216 LEU A N 1
ATOM 1565 C CA . LEU A 1 216 ? -2.321 -11.587 -14.031 1.00 92.81 216 LEU A CA 1
ATOM 1566 C C . LEU A 1 216 ? -1.444 -12.089 -12.875 1.00 92.81 216 LEU A C 1
ATOM 1568 O O . LEU A 1 216 ? -0.416 -12.723 -13.110 1.00 92.81 216 LEU A O 1
ATOM 1572 N N . GLY A 1 217 ? -1.832 -11.818 -11.628 1.00 91.12 217 GLY A N 1
ATOM 1573 C CA . GLY A 1 217 ? -1.111 -12.297 -10.451 1.00 91.12 217 GLY A CA 1
ATOM 1574 C C . GLY A 1 217 ? -1.105 -13.818 -10.355 1.00 91.12 217 GLY A C 1
ATOM 1575 O O . GLY A 1 217 ? -0.042 -14.408 -10.162 1.00 91.12 217 GLY A O 1
ATOM 1576 N N . ALA A 1 218 ? -2.253 -14.456 -10.578 1.00 91.88 218 ALA A N 1
ATOM 1577 C CA . ALA A 1 218 ? -2.392 -15.906 -10.599 1.00 91.88 218 ALA A CA 1
ATOM 1578 C C . ALA A 1 218 ? -1.574 -16.540 -11.738 1.00 91.88 218 ALA A C 1
ATOM 1580 O O . ALA A 1 218 ? -0.911 -17.561 -11.535 1.00 91.88 218 ALA A O 1
ATOM 1581 N N . GLU A 1 219 ? -1.559 -15.912 -12.919 1.00 94.69 219 GLU A N 1
ATOM 1582 C CA . GLU A 1 219 ? -0.746 -16.335 -14.063 1.00 94.69 219 GLU A CA 1
ATOM 1583 C C . GLU A 1 219 ? 0.759 -16.324 -13.738 1.00 94.69 219 GLU A C 1
ATOM 1585 O O . GLU A 1 219 ? 1.466 -17.293 -14.039 1.00 94.69 219 GLU A O 1
ATOM 1590 N N . ILE A 1 220 ? 1.253 -15.259 -13.095 1.00 94.06 220 ILE A N 1
ATOM 1591 C CA . ILE A 1 220 ? 2.661 -15.135 -12.684 1.00 94.06 220 ILE A CA 1
ATOM 1592 C C . ILE A 1 220 ? 2.979 -16.114 -11.544 1.00 94.06 220 ILE A C 1
ATOM 1594 O O . ILE A 1 220 ? 3.981 -16.830 -11.604 1.00 94.06 220 ILE A O 1
ATOM 1598 N N . ALA A 1 221 ? 2.117 -16.199 -10.527 1.00 90.69 221 ALA A N 1
ATOM 1599 C CA . ALA A 1 221 ? 2.300 -17.075 -9.370 1.00 90.69 221 ALA A CA 1
ATOM 1600 C C . ALA A 1 221 ? 2.364 -18.561 -9.765 1.00 90.69 221 ALA A C 1
ATOM 1602 O O . ALA A 1 221 ? 3.119 -19.333 -9.172 1.00 90.69 221 ALA A O 1
ATOM 1603 N N . ALA A 1 222 ? 1.647 -18.969 -10.817 1.00 91.12 222 ALA A N 1
ATOM 1604 C CA . ALA A 1 222 ? 1.713 -20.329 -11.352 1.00 91.12 222 ALA A CA 1
ATOM 1605 C C . ALA A 1 222 ? 3.108 -20.721 -11.886 1.00 91.12 222 ALA A C 1
ATOM 1607 O O . ALA A 1 222 ? 3.381 -21.909 -12.086 1.00 91.12 222 ALA A O 1
ATOM 1608 N N . GLN A 1 223 ? 4.003 -19.750 -12.112 1.00 91.25 223 GLN A N 1
ATOM 1609 C CA . GLN A 1 223 ? 5.358 -20.004 -12.603 1.00 91.25 223 GLN A CA 1
ATOM 1610 C C . GLN A 1 223 ? 6.365 -20.286 -11.483 1.00 91.25 223 GLN A C 1
ATOM 1612 O O . GLN A 1 223 ? 7.423 -20.843 -11.767 1.00 91.25 223 GLN A O 1
ATOM 1617 N N . THR A 1 224 ? 6.046 -19.983 -10.217 1.00 88.00 224 THR A N 1
ATOM 1618 C CA . THR A 1 224 ? 6.971 -20.098 -9.073 1.00 88.00 224 THR A CA 1
ATOM 1619 C C . THR A 1 224 ? 7.704 -21.447 -8.999 1.00 88.00 224 THR A C 1
ATOM 1621 O O . THR A 1 224 ? 8.894 -21.485 -8.701 1.00 88.00 224 THR A O 1
ATOM 1624 N N . GLY A 1 225 ? 7.028 -22.562 -9.298 1.00 81.06 225 GLY A N 1
ATOM 1625 C CA . GLY A 1 225 ? 7.612 -23.909 -9.212 1.00 81.06 225 GLY A CA 1
ATOM 1626 C C . GLY A 1 225 ? 8.319 -24.418 -10.477 1.00 81.06 225 GLY A C 1
ATOM 1627 O O . GLY A 1 225 ? 8.896 -25.503 -10.443 1.00 81.06 225 GLY A O 1
ATOM 1628 N N . ARG A 1 226 ? 8.272 -23.691 -11.601 1.00 84.31 226 ARG A N 1
ATOM 1629 C CA . ARG A 1 226 ? 8.639 -24.232 -12.930 1.00 84.31 226 ARG A CA 1
ATOM 1630 C C . ARG A 1 226 ? 10.129 -24.288 -13.243 1.00 84.31 226 ARG A C 1
ATOM 1632 O O . ARG A 1 226 ? 10.535 -24.890 -14.224 1.00 84.31 226 ARG A O 1
ATOM 1639 N N . CYS A 1 227 ? 10.956 -23.673 -12.420 1.00 76.31 227 CYS A N 1
ATOM 1640 C CA . CYS A 1 227 ? 12.401 -23.646 -12.614 1.00 76.31 227 CYS A CA 1
ATOM 1641 C C . CYS A 1 227 ? 13.137 -24.867 -12.029 1.00 76.31 227 CYS A C 1
ATOM 1643 O O . CYS A 1 227 ? 14.356 -24.976 -12.157 1.00 76.31 227 CYS A O 1
ATOM 1645 N N . LEU A 1 228 ? 12.420 -25.771 -11.351 1.00 75.69 228 LEU A N 1
ATOM 1646 C CA . LEU A 1 228 ? 12.999 -26.982 -10.777 1.00 75.69 228 LEU A CA 1
ATOM 1647 C C . LEU A 1 228 ? 13.194 -28.065 -11.855 1.00 75.69 228 LEU A C 1
ATOM 1649 O O . LEU A 1 228 ? 12.371 -28.177 -12.767 1.00 75.69 228 LEU A O 1
ATOM 1653 N N . PRO A 1 229 ? 14.234 -28.915 -11.747 1.00 62.69 229 PRO A N 1
ATOM 1654 C CA . PRO A 1 229 ? 14.474 -29.986 -12.711 1.00 62.69 229 PRO A CA 1
ATOM 1655 C C . PRO A 1 229 ? 13.236 -30.874 -12.920 1.00 62.69 229 PRO A C 1
ATOM 1657 O O . PRO A 1 229 ? 12.669 -31.395 -11.960 1.00 62.69 229 PRO A O 1
ATOM 1660 N N . GLY A 1 230 ? 12.825 -31.062 -14.178 1.00 67.12 230 GLY A N 1
ATOM 1661 C CA . GLY A 1 230 ? 11.672 -31.897 -14.546 1.00 67.12 230 GLY A CA 1
ATOM 1662 C C . GLY A 1 230 ? 10.308 -31.197 -14.493 1.00 67.12 230 GLY A C 1
ATOM 1663 O O . GLY A 1 230 ? 9.315 -31.795 -14.900 1.00 67.12 230 GLY A O 1
ATOM 1664 N N . GLN A 1 231 ? 10.250 -29.940 -14.049 1.00 67.56 231 GLN A N 1
ATOM 1665 C CA . GLN A 1 231 ? 9.089 -29.071 -14.227 1.00 67.56 231 GLN A CA 1
ATOM 1666 C C . GLN A 1 231 ? 9.254 -28.372 -15.586 1.00 67.56 231 GLN A C 1
ATOM 1668 O O . GLN A 1 231 ? 10.339 -27.890 -15.896 1.00 67.56 231 GLN A O 1
ATOM 1673 N N . GLY A 1 232 ? 8.242 -28.415 -16.458 1.00 67.62 232 GLY A N 1
ATOM 1674 C CA . GLY A 1 232 ? 8.348 -27.886 -17.827 1.00 67.62 232 GLY A CA 1
ATOM 1675 C C . GLY A 1 232 ? 8.801 -26.418 -17.893 1.00 67.62 232 GLY A C 1
ATOM 1676 O O . GLY A 1 232 ? 8.707 -25.689 -16.910 1.00 67.62 232 GLY A O 1
ATOM 1677 N N . GLY A 1 233 ? 9.267 -25.980 -19.067 1.00 81.25 233 GLY A N 1
ATOM 1678 C CA . GLY A 1 233 ? 9.751 -24.612 -19.271 1.00 81.25 233 GLY A CA 1
ATOM 1679 C C . GLY A 1 233 ? 8.717 -23.521 -18.959 1.00 81.25 233 GLY A C 1
ATOM 1680 O O . GLY A 1 233 ? 7.507 -23.768 -18.851 1.00 81.25 233 GLY A O 1
ATOM 1681 N N . LEU A 1 234 ? 9.212 -22.287 -18.829 1.00 89.44 234 LEU A N 1
ATOM 1682 C CA . LEU A 1 234 ? 8.355 -21.102 -18.809 1.00 89.44 234 LEU A CA 1
ATOM 1683 C C . LEU A 1 234 ? 7.517 -21.027 -20.100 1.00 89.44 234 LEU A C 1
ATOM 1685 O O . LEU A 1 234 ? 7.937 -21.572 -21.124 1.00 89.44 234 LEU A O 1
ATOM 1689 N N . PRO A 1 235 ? 6.339 -20.378 -20.066 1.00 90.12 235 PRO A N 1
ATOM 1690 C CA . PRO A 1 235 ? 5.542 -20.164 -21.266 1.00 90.12 235 PRO A CA 1
ATOM 1691 C C . PRO A 1 235 ? 6.360 -19.482 -22.370 1.00 90.12 235 PRO A C 1
ATOM 1693 O O . PRO A 1 235 ? 7.035 -18.483 -22.118 1.00 90.12 235 PRO A O 1
ATOM 1696 N N . ASP A 1 236 ? 6.271 -20.019 -23.587 1.00 90.19 236 ASP A N 1
ATOM 1697 C CA . ASP A 1 236 ? 6.920 -19.470 -24.782 1.00 90.19 236 ASP A CA 1
ATOM 1698 C C . ASP A 1 236 ? 6.076 -18.316 -25.352 1.00 90.19 236 ASP A C 1
ATOM 1700 O O . ASP A 1 236 ? 5.419 -18.425 -26.387 1.00 90.19 236 ASP A O 1
ATOM 1704 N N . GLU A 1 237 ? 5.999 -17.226 -24.588 1.00 94.19 237 GLU A N 1
ATOM 1705 C CA . GLU A 1 237 ? 5.363 -15.970 -24.985 1.00 94.19 237 GLU A CA 1
ATOM 1706 C C . GLU A 1 237 ? 6.456 -14.928 -25.226 1.00 94.19 237 GLU A C 1
ATOM 1708 O O . GLU A 1 237 ? 7.331 -14.738 -24.384 1.00 94.19 237 GLU A O 1
ATOM 1713 N N . MET A 1 238 ? 6.395 -14.229 -26.360 1.00 94.75 238 MET A N 1
ATOM 1714 C CA . MET A 1 238 ? 7.334 -13.165 -26.720 1.00 94.75 238 MET A CA 1
ATOM 1715 C C . MET A 1 238 ? 6.628 -11.811 -26.714 1.00 94.75 238 MET A C 1
ATOM 1717 O O . MET A 1 238 ? 5.495 -11.688 -27.179 1.00 94.75 238 MET A O 1
ATOM 1721 N N . VAL A 1 239 ? 7.320 -10.774 -26.246 1.00 95.38 239 VAL A N 1
ATOM 1722 C CA . VAL A 1 239 ? 6.824 -9.395 -26.226 1.00 95.38 239 VAL A CA 1
ATOM 1723 C C . VAL A 1 239 ? 7.857 -8.444 -26.823 1.00 95.38 239 VAL A C 1
ATOM 1725 O O . VAL A 1 239 ? 9.064 -8.639 -26.680 1.00 95.38 239 VAL A O 1
ATOM 1728 N N . SER A 1 240 ? 7.371 -7.413 -27.515 1.00 95.06 240 SER A N 1
ATOM 1729 C CA . SER A 1 240 ? 8.193 -6.356 -28.100 1.00 95.06 240 SER A CA 1
ATOM 1730 C C . SER A 1 240 ? 7.572 -4.985 -27.845 1.00 95.06 240 SER A C 1
ATOM 1732 O O . SER A 1 240 ? 6.345 -4.844 -27.830 1.00 95.06 240 SER A O 1
ATOM 1734 N N . GLY A 1 241 ? 8.411 -3.982 -27.603 1.00 92.81 241 GLY A N 1
ATOM 1735 C CA . GLY A 1 241 ? 7.996 -2.609 -27.337 1.00 92.81 241 GLY A CA 1
ATOM 1736 C C . GLY A 1 241 ? 9.011 -1.850 -26.491 1.00 92.81 241 GLY A C 1
ATOM 1737 O O . GLY A 1 241 ? 10.084 -2.355 -26.181 1.00 92.81 241 GLY A O 1
ATOM 1738 N N . THR A 1 242 ? 8.652 -0.635 -26.095 1.00 89.81 242 THR A N 1
ATOM 1739 C CA . THR A 1 242 ? 9.515 0.228 -25.282 1.00 89.81 242 THR A CA 1
ATOM 1740 C C . THR A 1 242 ? 9.278 -0.033 -23.796 1.00 89.81 242 THR A C 1
ATOM 1742 O O . THR A 1 242 ? 8.137 0.059 -23.332 1.00 89.81 242 THR A O 1
ATOM 1745 N N . LEU A 1 243 ? 10.328 -0.351 -23.045 1.00 86.56 243 LEU A N 1
ATOM 1746 C CA . LEU A 1 243 ? 10.312 -0.463 -21.587 1.00 86.56 243 LEU A CA 1
ATOM 1747 C C . LEU A 1 243 ? 10.014 0.889 -20.933 1.00 86.56 243 LEU A C 1
ATOM 1749 O O . LEU A 1 243 ? 10.154 1.944 -21.551 1.00 86.56 243 LEU A O 1
ATOM 1753 N N . ALA A 1 244 ? 9.578 0.877 -19.674 1.00 80.75 244 ALA A N 1
ATOM 1754 C CA . ALA A 1 244 ? 9.294 2.110 -18.939 1.00 80.75 244 ALA A CA 1
ATOM 1755 C C . ALA A 1 244 ? 10.506 3.044 -18.801 1.00 80.75 244 ALA A C 1
ATOM 1757 O O . ALA A 1 244 ? 10.303 4.252 -18.726 1.00 80.75 244 ALA A O 1
ATOM 1758 N N . ASP A 1 245 ? 11.729 2.514 -18.866 1.00 76.88 245 ASP A N 1
ATOM 1759 C CA . ASP A 1 245 ? 12.968 3.298 -18.888 1.00 76.88 245 ASP A CA 1
ATOM 1760 C C . ASP A 1 245 ? 13.289 3.953 -20.248 1.00 76.88 245 ASP A C 1
ATOM 1762 O O . ASP A 1 245 ? 14.243 4.722 -20.363 1.00 76.88 245 ASP A O 1
ATOM 1766 N N . GLY A 1 246 ? 12.477 3.679 -21.275 1.00 80.06 246 GLY A N 1
ATOM 1767 C CA . GLY A 1 246 ? 12.623 4.208 -22.629 1.00 80.06 246 GLY A CA 1
ATOM 1768 C C . GLY A 1 246 ? 13.442 3.332 -23.578 1.00 80.06 246 GLY A C 1
ATOM 1769 O O . GLY A 1 246 ? 13.536 3.676 -24.754 1.00 80.06 246 GLY A O 1
ATOM 1770 N N . SER A 1 247 ? 14.010 2.216 -23.115 1.00 84.94 247 SER A N 1
ATOM 1771 C CA . SER A 1 247 ? 14.762 1.289 -23.965 1.00 84.94 247 SER A CA 1
ATOM 1772 C C . SER A 1 247 ? 13.844 0.374 -24.784 1.00 84.94 247 SER A C 1
ATOM 1774 O O . SER A 1 247 ? 12.734 0.040 -24.366 1.00 84.94 247 SER A O 1
ATOM 1776 N N . ASP A 1 248 ? 14.292 -0.047 -25.967 1.00 91.38 248 ASP A N 1
ATOM 1777 C CA . ASP A 1 248 ? 13.565 -1.027 -26.777 1.00 91.38 248 ASP A CA 1
ATOM 1778 C C . ASP A 1 248 ? 13.835 -2.450 -26.279 1.00 91.38 248 ASP A C 1
ATOM 1780 O O . ASP A 1 248 ? 14.977 -2.845 -26.041 1.00 91.38 248 ASP A O 1
ATOM 1784 N N . TYR A 1 249 ? 12.775 -3.245 -26.163 1.00 92.06 249 TYR A N 1
ATOM 1785 C CA . TYR A 1 249 ? 12.831 -4.629 -25.714 1.00 92.06 249 TYR A CA 1
ATOM 1786 C C . TYR A 1 249 ? 12.169 -5.550 -26.729 1.00 92.06 249 TYR A C 1
ATOM 1788 O O . TYR A 1 249 ? 11.110 -5.246 -27.273 1.00 92.06 249 TYR A O 1
ATOM 1796 N N . THR A 1 250 ? 12.793 -6.698 -26.982 1.00 95.62 250 THR A N 1
ATOM 1797 C CA . THR A 1 250 ? 12.189 -7.832 -27.687 1.00 95.62 250 THR A CA 1
ATOM 1798 C C . THR A 1 250 ? 12.721 -9.109 -27.059 1.00 95.62 250 THR A C 1
ATOM 1800 O O . THR A 1 250 ? 13.923 -9.365 -27.103 1.00 95.62 250 THR A O 1
ATOM 1803 N N . GLY A 1 251 ? 11.842 -9.898 -26.451 1.00 94.38 251 GLY A N 1
ATOM 1804 C CA . GLY A 1 251 ? 12.263 -11.050 -25.664 1.00 94.38 251 GLY A CA 1
ATOM 1805 C C . GLY A 1 251 ? 11.099 -11.801 -25.023 1.00 94.38 251 GLY A C 1
ATOM 1806 O O . GLY A 1 251 ? 9.938 -11.488 -25.306 1.00 94.38 251 GLY A O 1
ATOM 1807 N N . PRO A 1 252 ? 11.402 -12.804 -24.184 1.00 93.94 252 PRO A N 1
ATOM 1808 C CA . PRO A 1 252 ? 10.390 -13.596 -23.502 1.00 93.94 252 PRO A CA 1
ATOM 1809 C C . PRO A 1 252 ? 9.582 -12.739 -22.522 1.00 93.94 252 PRO A C 1
ATOM 1811 O O . PRO A 1 252 ? 10.127 -11.940 -21.764 1.00 93.94 252 PRO A O 1
ATOM 1814 N N . ALA A 1 253 ? 8.267 -12.933 -22.501 1.00 95.00 253 ALA A N 1
ATOM 1815 C CA . ALA A 1 253 ? 7.383 -12.242 -21.574 1.00 95.00 253 ALA A CA 1
ATOM 1816 C C . ALA A 1 253 ? 7.565 -12.738 -20.133 1.00 95.00 253 ALA A C 1
ATOM 1818 O O . ALA A 1 253 ? 7.375 -11.958 -19.207 1.00 95.00 253 ALA A O 1
ATOM 1819 N N . PHE A 1 254 ? 7.951 -14.000 -19.929 1.00 95.31 254 PHE A N 1
ATOM 1820 C CA . PHE A 1 254 ? 8.140 -14.593 -18.604 1.00 95.31 254 PHE A CA 1
ATOM 1821 C C . PHE A 1 254 ? 9.611 -14.760 -18.238 1.00 95.31 254 PHE A C 1
ATOM 1823 O O . PHE A 1 254 ? 10.448 -15.087 -19.079 1.00 95.31 254 PHE A O 1
ATOM 1830 N N . GLY A 1 255 ? 9.906 -14.628 -16.947 1.00 93.25 255 GLY A N 1
ATOM 1831 C CA . GLY A 1 255 ? 11.224 -14.927 -16.404 1.00 93.25 255 GLY A CA 1
ATOM 1832 C C . GLY A 1 255 ? 11.229 -15.020 -14.885 1.00 93.25 255 GLY A C 1
ATOM 1833 O O . GLY A 1 255 ? 10.193 -14.882 -14.232 1.00 93.25 255 GLY A O 1
ATOM 1834 N N . PHE A 1 256 ? 12.422 -15.234 -14.333 1.00 91.56 256 PHE A N 1
ATOM 1835 C CA . PHE A 1 256 ? 12.666 -15.174 -12.897 1.00 91.56 256 PHE A CA 1
ATOM 1836 C C . PHE A 1 256 ? 13.671 -14.079 -12.558 1.00 91.56 256 PHE A C 1
ATOM 1838 O O . PHE A 1 256 ? 14.678 -13.901 -13.246 1.00 91.56 256 PHE A O 1
ATOM 1845 N N . ASP A 1 257 ? 13.366 -13.326 -11.512 1.00 88.12 257 ASP A N 1
ATOM 1846 C CA . ASP A 1 257 ? 14.191 -12.255 -10.987 1.00 88.12 257 ASP A CA 1
ATOM 1847 C C . ASP A 1 257 ? 15.094 -12.786 -9.882 1.00 88.12 257 ASP A C 1
ATOM 1849 O O . ASP A 1 257 ? 14.624 -13.096 -8.789 1.00 88.12 257 ASP A O 1
ATOM 1853 N N . LEU A 1 258 ? 16.384 -12.927 -10.177 1.00 86.00 258 LEU A N 1
ATOM 1854 C CA . LEU A 1 258 ? 17.359 -13.431 -9.211 1.00 86.00 258 LEU A CA 1
ATOM 1855 C C . LEU A 1 258 ? 17.868 -12.331 -8.267 1.00 86.00 258 LEU A C 1
ATOM 1857 O O . LEU A 1 258 ? 18.448 -12.657 -7.242 1.00 86.00 258 LEU A O 1
ATOM 1861 N N . ASP A 1 259 ? 17.617 -11.051 -8.551 1.00 85.81 259 ASP A N 1
ATOM 1862 C CA . ASP A 1 259 ? 18.007 -9.923 -7.692 1.00 85.81 259 ASP A CA 1
ATOM 1863 C C . ASP A 1 259 ? 19.423 -10.041 -7.115 1.00 85.81 259 ASP A C 1
ATOM 1865 O O . ASP A 1 259 ? 19.639 -10.138 -5.905 1.00 85.81 259 ASP A O 1
ATOM 1869 N N . ASP A 1 260 ? 20.395 -10.066 -8.025 1.00 83.44 260 ASP A N 1
ATOM 1870 C CA . ASP A 1 260 ? 21.825 -10.091 -7.729 1.00 83.44 260 ASP A CA 1
ATOM 1871 C C . ASP A 1 260 ? 22.418 -8.674 -7.890 1.00 83.44 260 ASP A C 1
ATOM 1873 O O . ASP A 1 260 ? 22.459 -8.160 -9.012 1.00 83.44 260 ASP A O 1
ATOM 1877 N N . PRO A 1 261 ? 22.853 -8.011 -6.797 1.00 72.88 261 PRO A N 1
ATOM 1878 C CA . PRO A 1 261 ? 23.147 -6.576 -6.824 1.00 72.88 261 PRO A CA 1
ATOM 1879 C C . PRO A 1 261 ? 24.424 -6.231 -7.565 1.00 72.88 261 PRO A C 1
ATOM 1881 O O . PRO A 1 261 ? 24.596 -5.079 -7.958 1.00 72.88 261 PRO A O 1
ATOM 1884 N N . ASP A 1 262 ? 25.328 -7.195 -7.712 1.00 67.38 262 ASP A N 1
ATOM 1885 C CA . ASP A 1 262 ? 26.612 -6.996 -8.369 1.00 67.38 262 ASP A CA 1
ATOM 1886 C C . ASP A 1 262 ? 26.749 -7.811 -9.662 1.00 67.38 262 ASP A C 1
ATOM 1888 O O . ASP A 1 262 ? 27.702 -7.584 -10.409 1.00 67.38 262 ASP A O 1
ATOM 1892 N N . GLY A 1 263 ? 25.817 -8.737 -9.942 1.00 65.75 263 GLY A N 1
ATOM 1893 C CA . GLY A 1 263 ? 25.877 -9.650 -11.092 1.00 65.75 263 GLY A CA 1
ATOM 1894 C C . GLY A 1 263 ? 27.171 -10.475 -11.143 1.00 65.75 263 GLY A C 1
ATOM 1895 O O . GLY A 1 263 ? 27.497 -11.067 -12.174 1.00 65.75 263 GLY A O 1
ATOM 1896 N N . GLY A 1 264 ? 27.948 -10.444 -10.057 1.00 61.69 264 GLY A N 1
ATOM 1897 C CA . GLY A 1 264 ? 29.338 -10.867 -9.962 1.00 61.69 264 GLY A CA 1
ATOM 1898 C C . GLY A 1 264 ? 29.512 -12.087 -9.066 1.00 61.69 264 GLY A C 1
ATOM 1899 O O . GLY A 1 264 ? 30.636 -12.562 -8.895 1.00 61.69 264 GLY A O 1
ATOM 1900 N N . GLY A 1 265 ? 28.415 -12.612 -8.506 1.00 60.06 265 GLY A N 1
ATOM 1901 C CA . GLY A 1 265 ? 28.367 -13.892 -7.802 1.00 60.06 265 GLY A CA 1
ATOM 1902 C C . GLY A 1 265 ? 28.980 -13.890 -6.402 1.00 60.06 265 GLY A C 1
ATOM 1903 O O . GLY A 1 265 ? 29.123 -14.960 -5.807 1.00 60.06 265 GLY A O 1
ATOM 1904 N N . SER A 1 266 ? 29.354 -12.726 -5.859 1.00 63.16 266 SER A N 1
ATOM 1905 C CA . SER A 1 266 ? 29.890 -12.626 -4.494 1.00 63.16 266 SER A CA 1
ATOM 1906 C C . SER A 1 266 ? 28.785 -12.495 -3.442 1.00 63.16 266 SER A C 1
ATOM 1908 O O . SER A 1 266 ? 28.928 -12.987 -2.318 1.00 63.16 266 SER A O 1
ATOM 1910 N N . VAL A 1 267 ? 27.659 -11.883 -3.822 1.00 66.81 267 VAL A N 1
ATOM 1911 C CA . VAL A 1 267 ? 26.463 -11.750 -2.991 1.00 66.81 267 VAL A CA 1
ATOM 1912 C C . VAL A 1 267 ? 25.419 -12.770 -3.453 1.00 66.81 267 VAL A C 1
ATOM 1914 O O . VAL A 1 267 ? 25.126 -12.849 -4.642 1.00 66.81 267 VAL A O 1
ATOM 1917 N N . PRO A 1 268 ? 24.829 -13.568 -2.542 1.00 71.31 268 PRO A N 1
ATOM 1918 C CA . PRO A 1 268 ? 23.728 -14.441 -2.910 1.00 71.31 268 PRO A CA 1
ATOM 1919 C C . PRO A 1 268 ? 22.554 -13.635 -3.497 1.00 71.31 268 PRO A C 1
ATOM 1921 O O . PRO A 1 268 ? 22.184 -12.610 -2.909 1.00 71.31 268 PRO A O 1
ATOM 1924 N N . PRO A 1 269 ? 21.941 -14.123 -4.591 1.00 86.31 269 PRO A N 1
ATOM 1925 C CA . PRO A 1 269 ? 20.658 -13.652 -5.107 1.00 86.31 269 PRO A CA 1
ATOM 1926 C C . PRO A 1 269 ? 19.661 -13.330 -3.982 1.00 86.31 269 PRO A C 1
ATOM 1928 O O . PRO A 1 269 ? 19.357 -14.191 -3.155 1.00 86.31 269 PRO A O 1
ATOM 1931 N N . GLN A 1 270 ? 19.167 -12.091 -3.921 1.00 88.06 270 GLN A N 1
ATOM 1932 C CA . GLN A 1 270 ? 18.347 -11.594 -2.806 1.00 88.06 270 GLN A CA 1
ATOM 1933 C C . GLN A 1 270 ? 16.911 -12.134 -2.830 1.00 88.06 270 GLN A C 1
ATOM 1935 O O . GLN A 1 270 ? 16.254 -12.169 -1.793 1.00 88.06 270 GLN A O 1
ATOM 1940 N N . ALA A 1 271 ? 16.434 -12.573 -3.995 1.00 88.75 271 ALA A N 1
ATOM 1941 C CA . ALA A 1 271 ? 15.110 -13.169 -4.158 1.00 88.75 271 ALA A CA 1
ATOM 1942 C C . ALA A 1 271 ? 15.121 -14.707 -4.063 1.00 88.75 271 ALA A C 1
ATOM 1944 O O . ALA A 1 271 ? 14.062 -15.333 -4.090 1.00 88.75 271 ALA A O 1
ATOM 1945 N N . VAL A 1 272 ? 16.297 -15.342 -3.960 1.00 88.31 272 VAL A N 1
ATOM 1946 C CA . VAL A 1 272 ? 16.413 -16.808 -3.954 1.00 88.31 272 VAL A CA 1
ATOM 1947 C C . VAL A 1 272 ? 16.437 -17.346 -2.528 1.00 88.31 272 VAL A C 1
ATOM 1949 O O . VAL A 1 272 ? 17.410 -17.187 -1.790 1.00 88.31 272 VAL A O 1
ATOM 1952 N N . HIS A 1 273 ? 15.374 -18.052 -2.153 1.00 84.81 273 HIS A N 1
ATOM 1953 C CA . HIS A 1 273 ? 15.248 -18.719 -0.856 1.00 84.81 273 HIS A CA 1
ATOM 1954 C C . HIS A 1 273 ? 14.425 -20.008 -0.973 1.00 84.81 273 HIS A C 1
ATOM 1956 O O . HIS A 1 273 ? 13.928 -20.353 -2.039 1.00 84.81 273 HIS A O 1
ATOM 1962 N N . ALA A 1 274 ? 14.253 -20.739 0.132 1.00 80.19 274 ALA A N 1
ATOM 1963 C CA . ALA A 1 274 ? 13.626 -22.066 0.124 1.00 80.19 274 ALA A CA 1
ATOM 1964 C C . ALA A 1 274 ? 12.207 -22.120 -0.490 1.00 80.19 274 ALA A C 1
ATOM 1966 O O . ALA A 1 274 ? 11.826 -23.158 -1.025 1.00 80.19 274 ALA A O 1
ATOM 1967 N N . HIS A 1 275 ? 11.434 -21.029 -0.427 1.00 78.12 275 HIS A N 1
ATOM 1968 C CA . HIS A 1 275 ? 10.087 -20.952 -1.018 1.00 78.12 275 HIS A CA 1
ATOM 1969 C C . HIS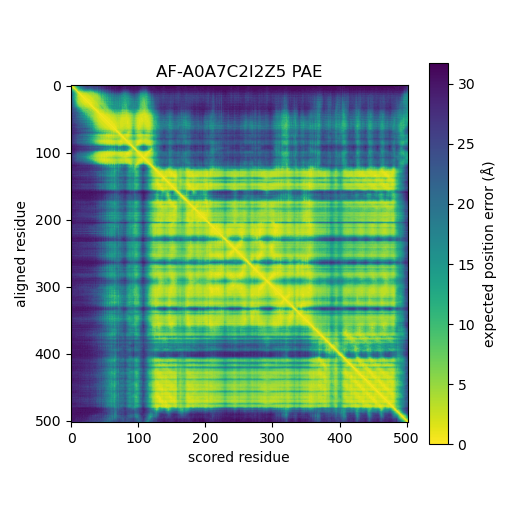 A 1 275 ? 10.084 -20.395 -2.452 1.00 78.12 275 HIS A C 1
ATOM 1971 O O . HIS A 1 275 ? 9.149 -20.667 -3.198 1.00 78.12 275 HIS A O 1
ATOM 1977 N N . LEU A 1 276 ? 11.135 -19.668 -2.846 1.00 86.38 276 LEU A N 1
ATOM 1978 C CA . LEU A 1 276 ? 11.348 -19.119 -4.187 1.00 86.38 276 LEU A CA 1
ATOM 1979 C C . LEU A 1 276 ? 12.744 -19.540 -4.677 1.00 86.38 276 LEU A C 1
ATOM 1981 O O . LEU A 1 276 ? 13.666 -18.723 -4.716 1.00 86.38 276 LEU A O 1
ATOM 1985 N N . PRO A 1 277 ? 12.948 -20.825 -5.027 1.00 84.19 277 PRO A N 1
ATOM 1986 C CA . PRO A 1 277 ? 14.281 -21.374 -5.297 1.00 84.19 277 PRO A CA 1
ATOM 1987 C C . PRO A 1 277 ? 14.964 -20.768 -6.528 1.00 84.19 277 PRO A C 1
ATOM 1989 O O . PRO A 1 277 ? 16.147 -21.009 -6.753 1.00 84.19 277 PRO A O 1
ATOM 1992 N N . CYS A 1 278 ? 14.231 -19.990 -7.321 1.00 85.31 278 CYS A N 1
ATOM 1993 C CA . CYS A 1 278 ? 14.716 -19.378 -8.550 1.00 85.31 278 CYS A CA 1
ATOM 1994 C C . CYS A 1 278 ? 14.462 -17.879 -8.597 1.00 85.31 278 CYS A C 1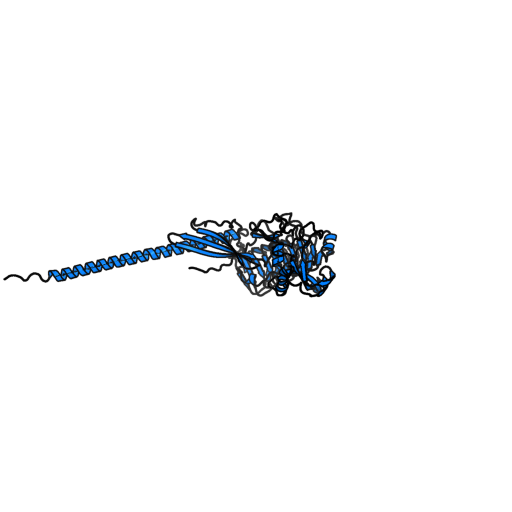
ATOM 1996 O O . CYS A 1 278 ? 14.619 -17.291 -9.657 1.00 85.31 278 CYS A O 1
ATOM 1998 N N . GLY A 1 279 ? 14.077 -17.264 -7.477 1.00 89.69 279 GLY A N 1
ATOM 1999 C CA . GLY A 1 279 ? 13.752 -15.847 -7.433 1.00 89.69 279 GLY A CA 1
ATOM 2000 C C . GLY A 1 279 ? 12.279 -15.547 -7.691 1.00 89.69 279 GLY A C 1
ATOM 2001 O O . GLY A 1 279 ? 11.439 -16.450 -7.763 1.00 89.69 279 GLY A O 1
ATOM 2002 N N . LEU A 1 280 ? 11.967 -14.259 -7.822 1.00 91.88 280 LEU A N 1
ATOM 2003 C CA . LEU A 1 280 ? 10.598 -13.794 -8.029 1.00 91.88 280 LEU A CA 1
ATOM 2004 C C . LEU A 1 280 ? 10.179 -14.040 -9.486 1.00 91.88 280 LEU A C 1
ATOM 2006 O O . LEU A 1 280 ? 10.815 -13.499 -10.395 1.00 91.88 280 LEU A O 1
ATOM 2010 N N . PRO A 1 281 ? 9.126 -14.832 -9.759 1.00 93.56 281 PRO A N 1
ATOM 2011 C CA . PRO A 1 281 ? 8.585 -14.926 -11.107 1.00 93.56 281 PRO A CA 1
ATOM 2012 C C . PRO A 1 281 ? 8.035 -13.565 -11.540 1.00 93.56 281 PRO A C 1
ATOM 2014 O O . PRO A 1 281 ? 7.454 -12.822 -10.744 1.00 93.56 281 PRO A O 1
ATOM 2017 N N . TYR A 1 282 ? 8.193 -13.248 -12.820 1.00 95.00 282 TYR A N 1
ATOM 2018 C CA . TYR A 1 282 ? 7.655 -12.026 -13.401 1.00 95.00 282 TYR A CA 1
ATOM 2019 C C . TYR A 1 282 ? 7.041 -12.265 -14.776 1.00 95.00 282 TYR A C 1
ATOM 2021 O O . TYR A 1 282 ? 7.404 -13.207 -15.485 1.00 95.00 282 TYR A O 1
ATOM 2029 N N . LYS A 1 283 ? 6.161 -11.339 -15.168 1.00 96.00 283 LYS A N 1
ATOM 2030 C CA . LYS A 1 283 ? 5.713 -11.155 -16.549 1.00 96.00 283 LYS A CA 1
ATOM 2031 C C . LYS A 1 283 ? 5.966 -9.719 -17.001 1.00 96.00 283 LYS A C 1
ATOM 2033 O O . LYS A 1 283 ? 5.658 -8.764 -16.284 1.00 96.00 283 LYS A O 1
ATOM 2038 N N . ILE A 1 284 ? 6.528 -9.545 -18.189 1.00 94.50 284 ILE A N 1
ATOM 2039 C CA . ILE A 1 284 ? 6.627 -8.255 -18.866 1.00 94.50 284 ILE A CA 1
ATOM 2040 C C . ILE A 1 284 ? 5.289 -7.995 -19.540 1.00 94.50 284 ILE A C 1
ATOM 2042 O O . ILE A 1 284 ? 4.883 -8.709 -20.452 1.00 94.50 284 ILE A O 1
ATOM 2046 N N . VAL A 1 285 ? 4.603 -6.956 -19.084 1.00 93.12 285 VAL A N 1
ATOM 2047 C CA . VAL A 1 285 ? 3.259 -6.617 -19.558 1.00 93.12 285 VAL A CA 1
ATOM 2048 C C . VAL A 1 285 ? 3.224 -5.209 -20.143 1.00 93.12 285 VAL A C 1
ATOM 2050 O O . VAL A 1 285 ? 3.831 -4.286 -19.586 1.00 93.12 285 VAL A O 1
ATOM 2053 N N . PRO A 1 286 ? 2.498 -4.998 -21.252 1.00 91.50 286 PRO A N 1
ATOM 2054 C CA . PRO A 1 286 ? 2.210 -3.662 -21.737 1.00 91.50 286 PRO A CA 1
ATOM 2055 C C . PRO A 1 286 ? 1.227 -2.964 -20.793 1.00 91.50 286 PRO A C 1
ATOM 2057 O O . PRO A 1 286 ? 0.186 -3.518 -20.458 1.00 91.50 286 PRO A O 1
ATOM 2060 N N . GLN A 1 287 ? 1.525 -1.728 -20.409 1.00 88.19 287 GLN A N 1
ATOM 2061 C CA . GLN A 1 287 ? 0.580 -0.836 -19.738 1.00 88.19 287 GLN A CA 1
ATOM 2062 C C . GLN A 1 287 ? 0.550 0.508 -20.450 1.00 88.19 287 GLN A C 1
ATOM 2064 O O . GLN A 1 287 ? 1.545 0.955 -21.023 1.00 88.19 287 GLN A O 1
ATOM 2069 N N . THR A 1 288 ? -0.613 1.140 -20.402 1.00 87.19 288 THR A N 1
ATOM 2070 C CA . THR A 1 288 ? -0.802 2.514 -20.846 1.00 87.19 288 THR A CA 1
ATOM 2071 C C . THR A 1 288 ? -0.699 3.434 -19.638 1.00 87.19 288 THR A C 1
ATOM 2073 O O . THR A 1 288 ? -1.402 3.243 -18.648 1.00 87.19 288 THR A O 1
ATOM 2076 N N . PHE A 1 289 ? 0.182 4.419 -19.725 1.00 80.69 289 PHE A N 1
ATOM 2077 C CA . PHE A 1 289 ? 0.364 5.484 -18.753 1.00 80.69 289 PHE A CA 1
ATOM 2078 C C . PHE A 1 289 ? -0.165 6.794 -19.324 1.00 80.69 289 PHE A C 1
ATOM 2080 O O . PHE A 1 289 ? -0.097 7.006 -20.532 1.00 80.69 289 PHE A O 1
ATOM 2087 N N . LEU A 1 290 ? -0.667 7.672 -18.462 1.00 78.62 290 LEU A N 1
ATOM 2088 C CA . LEU A 1 290 ? -0.889 9.069 -18.822 1.00 78.62 290 LEU A CA 1
ATOM 2089 C C . LEU A 1 290 ? 0.385 9.859 -18.512 1.00 78.62 290 LEU A C 1
ATOM 2091 O O . LEU A 1 290 ? 1.022 9.624 -17.479 1.00 78.62 290 LEU A O 1
ATOM 2095 N N . ASP A 1 291 ? 0.772 10.747 -19.421 1.00 73.38 291 ASP A N 1
ATOM 2096 C CA . ASP A 1 291 ? 1.791 11.757 -19.151 1.00 73.38 291 ASP A CA 1
ATOM 2097 C C . ASP A 1 291 ? 1.200 13.006 -18.483 1.00 73.38 291 ASP A C 1
ATOM 2099 O O . ASP A 1 291 ? 0.008 13.078 -18.175 1.00 73.38 291 ASP A O 1
ATOM 2103 N N . ASP A 1 292 ? 2.066 13.975 -18.212 1.00 68.56 292 ASP A N 1
ATOM 2104 C CA . ASP A 1 292 ? 1.743 15.267 -17.613 1.00 68.56 292 ASP A CA 1
ATOM 2105 C C . ASP A 1 292 ? 0.790 16.119 -18.450 1.00 68.56 292 ASP A C 1
ATOM 2107 O O . ASP A 1 292 ? 0.085 16.961 -17.895 1.00 68.56 292 ASP A O 1
ATOM 2111 N N . GLU A 1 293 ? 0.716 15.880 -19.757 1.00 75.94 293 GLU A N 1
ATOM 2112 C CA . GLU A 1 293 ? -0.251 16.517 -20.647 1.00 75.94 293 GLU A CA 1
ATOM 2113 C C . GLU A 1 293 ? -1.509 15.661 -20.873 1.00 75.94 293 GLU A C 1
ATOM 2115 O O . GLU A 1 293 ? -2.354 16.000 -21.706 1.00 75.94 293 GLU A O 1
ATOM 2120 N N . GLY A 1 294 ? -1.655 14.545 -20.150 1.00 74.19 294 GLY A N 1
ATOM 2121 C CA . GLY A 1 294 ? -2.789 13.629 -20.268 1.00 74.19 294 GLY A CA 1
ATOM 2122 C C . GLY A 1 294 ? -2.765 12.763 -21.531 1.00 74.19 294 GLY A C 1
ATOM 2123 O O . GLY A 1 294 ? -3.778 12.154 -21.886 1.00 74.19 294 GLY A O 1
ATOM 2124 N N . ARG A 1 295 ? -1.632 12.679 -22.234 1.00 83.00 295 ARG A N 1
ATOM 2125 C CA . ARG A 1 295 ? -1.464 11.810 -23.402 1.00 83.00 295 ARG A CA 1
ATOM 2126 C C . ARG A 1 295 ? -1.150 10.391 -22.954 1.00 83.00 295 ARG A C 1
ATOM 2128 O O . ARG A 1 295 ? -0.443 10.148 -21.982 1.00 83.00 295 ARG A O 1
ATOM 2135 N N . SER A 1 296 ? -1.672 9.429 -23.705 1.00 84.31 296 SER A N 1
ATOM 2136 C CA . SER A 1 296 ? -1.444 8.010 -23.447 1.00 84.31 296 SER A CA 1
ATOM 2137 C C . SER A 1 296 ? -0.107 7.541 -24.022 1.00 84.31 296 SER A C 1
ATOM 2139 O O . SER A 1 296 ? 0.120 7.603 -25.230 1.00 84.31 296 SER A O 1
ATOM 2141 N N . LEU A 1 297 ? 0.749 6.995 -23.165 1.00 85.38 297 LEU A N 1
ATOM 2142 C CA . LEU A 1 297 ? 2.019 6.365 -23.502 1.00 85.38 297 LEU A CA 1
ATOM 2143 C C . LEU A 1 297 ? 1.953 4.878 -23.170 1.00 85.38 297 LEU A C 1
ATOM 2145 O O . LEU A 1 297 ? 1.721 4.498 -22.027 1.00 85.38 297 LEU A O 1
ATOM 2149 N N . ARG A 1 298 ? 2.196 4.011 -24.153 1.00 89.06 298 ARG A N 1
ATOM 2150 C CA . ARG A 1 298 ? 2.289 2.565 -23.916 1.00 89.06 298 ARG A CA 1
ATOM 2151 C C . ARG A 1 298 ? 3.732 2.176 -23.602 1.00 89.06 298 ARG A C 1
ATOM 2153 O O . ARG A 1 298 ? 4.647 2.564 -24.332 1.00 89.06 298 ARG A O 1
ATOM 2160 N N . ARG A 1 299 ? 3.932 1.419 -22.524 1.00 88.69 299 ARG A N 1
ATOM 2161 C CA . ARG A 1 299 ? 5.242 0.952 -22.053 1.00 88.69 299 ARG A CA 1
ATOM 2162 C C . ARG A 1 299 ? 5.167 -0.483 -21.550 1.00 88.69 299 ARG A C 1
ATOM 2164 O O . ARG A 1 299 ? 4.147 -0.907 -21.008 1.00 88.69 299 ARG A O 1
ATOM 2171 N N . LEU A 1 300 ? 6.252 -1.221 -21.722 1.00 91.12 300 LEU A N 1
ATOM 2172 C CA . LEU A 1 300 ? 6.460 -2.530 -21.121 1.00 91.12 300 LEU A CA 1
ATOM 2173 C C . LEU A 1 300 ? 7.027 -2.357 -19.712 1.00 91.12 300 LEU A C 1
ATOM 2175 O O . LEU A 1 300 ? 7.939 -1.560 -19.507 1.00 91.12 300 LEU A O 1
ATOM 2179 N N . VAL A 1 301 ? 6.503 -3.102 -18.742 1.00 90.62 301 VAL A N 1
ATOM 2180 C CA . VAL A 1 301 ? 7.052 -3.097 -17.378 1.00 90.62 301 VAL A CA 1
ATOM 2181 C C . VAL A 1 301 ? 7.069 -4.502 -16.824 1.00 90.62 301 VAL A C 1
ATOM 2183 O O . VAL A 1 301 ? 6.124 -5.280 -16.997 1.00 90.62 301 VAL A O 1
ATOM 2186 N N . LYS A 1 302 ? 8.151 -4.791 -16.113 1.00 92.12 302 LYS A N 1
ATOM 2187 C CA . LYS A 1 302 ? 8.314 -6.008 -15.339 1.00 92.12 302 LYS A CA 1
ATOM 2188 C C . LYS A 1 302 ? 7.315 -6.021 -14.185 1.00 92.12 302 LYS A C 1
ATOM 2190 O O . LYS A 1 302 ? 7.343 -5.143 -13.322 1.00 92.12 302 LYS A O 1
ATOM 2195 N N . THR A 1 303 ? 6.419 -6.999 -14.194 1.00 93.81 303 THR A N 1
ATOM 2196 C CA . THR A 1 303 ? 5.377 -7.153 -13.177 1.00 93.81 303 THR A CA 1
ATOM 2197 C C . THR A 1 303 ? 5.613 -8.419 -12.375 1.00 93.81 303 THR A C 1
ATOM 2199 O O . THR A 1 303 ? 5.792 -9.486 -12.958 1.00 93.81 303 THR A O 1
ATOM 2202 N N . ILE A 1 304 ? 5.628 -8.282 -11.053 1.00 93.50 304 ILE A N 1
ATOM 2203 C CA . ILE A 1 304 ? 5.827 -9.361 -10.076 1.00 93.50 304 ILE A CA 1
ATOM 2204 C C . ILE A 1 304 ? 4.589 -9.517 -9.190 1.00 93.50 304 ILE A C 1
ATOM 2206 O O . ILE A 1 304 ? 3.737 -8.631 -9.134 1.00 93.50 304 ILE A O 1
ATOM 2210 N N . VAL A 1 305 ? 4.497 -10.628 -8.465 1.00 91.44 305 VAL A N 1
ATOM 2211 C CA . VAL A 1 305 ? 3.426 -10.836 -7.481 1.00 91.44 305 VAL A CA 1
ATOM 2212 C C . VAL A 1 305 ? 3.722 -10.026 -6.217 1.00 91.44 305 VAL A C 1
ATOM 2214 O O . VAL A 1 305 ? 4.803 -10.147 -5.635 1.00 91.44 305 VAL A O 1
ATOM 2217 N N . TYR A 1 306 ? 2.763 -9.203 -5.792 1.00 88.44 306 TYR A N 1
ATOM 2218 C CA . TYR A 1 306 ? 2.916 -8.289 -4.660 1.00 88.44 306 TYR A CA 1
ATOM 2219 C C . TYR A 1 306 ? 3.208 -9.019 -3.352 1.00 88.44 306 TYR A C 1
ATOM 2221 O O . TYR A 1 306 ? 4.137 -8.646 -2.644 1.00 88.44 306 TYR A O 1
ATOM 2229 N N . GLU A 1 307 ? 2.481 -10.090 -3.049 1.00 85.44 307 GLU A N 1
ATOM 2230 C CA . GLU A 1 307 ? 2.635 -10.854 -1.811 1.00 85.44 307 GLU A CA 1
ATOM 2231 C C . GLU A 1 307 ? 4.022 -11.497 -1.724 1.00 85.44 307 GLU A C 1
ATOM 2233 O O . GLU A 1 307 ? 4.659 -11.443 -0.673 1.00 85.44 307 GLU A O 1
ATOM 2238 N N . GLN A 1 308 ? 4.517 -12.044 -2.840 1.00 88.06 308 GLN A N 1
ATOM 2239 C CA . GLN A 1 308 ? 5.846 -12.655 -2.916 1.00 88.06 308 GLN A CA 1
ATOM 2240 C C . GLN A 1 308 ? 6.943 -11.599 -2.725 1.00 88.06 308 GLN A C 1
ATOM 2242 O O . GLN A 1 308 ? 7.882 -11.809 -1.957 1.00 88.06 308 GLN A O 1
ATOM 2247 N N . TRP A 1 309 ? 6.809 -10.435 -3.369 1.00 90.00 309 TRP A N 1
ATOM 2248 C CA . TRP A 1 309 ? 7.725 -9.306 -3.189 1.00 90.00 309 TRP A CA 1
ATOM 2249 C C . TRP A 1 309 ? 7.705 -8.763 -1.755 1.00 90.00 309 TRP A C 1
ATOM 2251 O O . TRP A 1 309 ? 8.758 -8.566 -1.143 1.00 90.00 309 TRP A O 1
ATOM 2261 N N . LEU A 1 310 ? 6.510 -8.557 -1.200 1.00 85.50 310 LEU A N 1
ATOM 2262 C CA . LEU A 1 310 ? 6.307 -8.042 0.147 1.00 85.50 310 LEU A CA 1
ATOM 2263 C C . LEU A 1 310 ? 6.913 -8.990 1.184 1.00 85.50 310 LEU A C 1
ATOM 2265 O O . LEU A 1 310 ? 7.614 -8.547 2.085 1.00 85.50 310 LEU A O 1
ATOM 2269 N N . GLU A 1 311 ? 6.686 -10.295 1.057 1.00 83.06 311 GLU A N 1
ATOM 2270 C CA . GLU A 1 311 ? 7.283 -11.296 1.942 1.00 83.06 311 GLU A CA 1
ATOM 2271 C C . GLU A 1 311 ? 8.818 -11.311 1.851 1.00 83.06 311 GLU A C 1
ATOM 2273 O O . GLU A 1 311 ? 9.504 -11.388 2.880 1.00 83.06 311 GLU A O 1
ATOM 2278 N N . THR A 1 312 ? 9.345 -11.183 0.630 1.00 87.56 312 THR A N 1
ATOM 2279 C CA . THR A 1 312 ? 10.785 -11.212 0.345 1.00 87.56 312 THR A CA 1
ATOM 2280 C C . THR A 1 312 ? 11.505 -10.010 0.938 1.00 87.56 312 THR A C 1
ATOM 2282 O O . THR A 1 312 ? 12.524 -10.187 1.595 1.00 87.56 312 THR A O 1
ATOM 2285 N N . TYR A 1 313 ? 10.982 -8.795 0.755 1.00 88.31 313 TYR A N 1
ATOM 2286 C CA . TYR A 1 313 ? 11.707 -7.559 1.078 1.00 88.31 313 TYR A CA 1
ATOM 2287 C C . TYR A 1 313 ? 11.193 -6.805 2.299 1.00 88.31 313 TYR A C 1
ATOM 2289 O O . TYR A 1 313 ? 11.841 -5.859 2.754 1.00 88.31 313 TYR A O 1
ATOM 2297 N N . TRP A 1 314 ? 10.069 -7.230 2.868 1.00 83.44 314 TRP A N 1
ATOM 2298 C CA . TRP A 1 314 ? 9.492 -6.621 4.056 1.00 83.44 314 TRP A CA 1
ATOM 2299 C C . TRP A 1 314 ? 9.262 -7.657 5.152 1.00 83.44 314 TRP A C 1
ATOM 2301 O O . TRP A 1 314 ? 9.072 -8.853 4.915 1.00 83.44 314 TRP A O 1
ATOM 2311 N N . ARG A 1 315 ? 9.277 -7.185 6.396 1.00 78.19 315 ARG A N 1
ATOM 2312 C CA . ARG A 1 315 ? 8.922 -7.975 7.574 1.00 78.19 315 ARG A CA 1
ATOM 2313 C C . ARG A 1 315 ? 7.947 -7.203 8.441 1.00 78.19 315 ARG A C 1
ATOM 2315 O O . ARG A 1 315 ? 7.943 -5.977 8.450 1.00 78.19 315 ARG A O 1
ATOM 2322 N N . PHE A 1 316 ? 7.146 -7.925 9.206 1.00 71.81 316 PHE A N 1
ATOM 2323 C CA . PHE A 1 316 ? 6.347 -7.306 10.252 1.00 71.81 316 PHE A CA 1
ATOM 2324 C C . PHE A 1 316 ? 7.213 -7.139 11.506 1.00 71.81 316 PHE A C 1
ATOM 2326 O O . PHE A 1 316 ? 7.828 -8.097 11.975 1.00 71.81 316 PHE A O 1
ATOM 2333 N N . ASP A 1 317 ? 7.306 -5.919 12.019 1.00 67.38 317 ASP A N 1
ATOM 2334 C CA . ASP A 1 317 ? 7.944 -5.624 13.291 1.00 67.38 317 ASP A CA 1
ATOM 2335 C C . ASP A 1 317 ? 6.922 -5.774 14.419 1.00 67.38 317 ASP A C 1
ATOM 2337 O O . ASP A 1 317 ? 6.035 -4.938 14.590 1.00 67.38 317 ASP A O 1
ATOM 2341 N N . ASP A 1 318 ? 7.042 -6.853 15.191 1.00 59.88 318 ASP A N 1
ATOM 2342 C CA . ASP A 1 318 ? 6.105 -7.178 16.269 1.00 59.88 318 ASP A CA 1
ATOM 2343 C C . ASP A 1 318 ? 6.107 -6.144 17.410 1.00 59.88 318 ASP A C 1
ATOM 2345 O O . ASP A 1 318 ? 5.088 -5.964 18.078 1.00 59.88 318 ASP A O 1
ATOM 2349 N N . ALA A 1 319 ? 7.224 -5.446 17.646 1.00 57.12 319 ALA A N 1
ATOM 2350 C CA . ALA A 1 319 ? 7.313 -4.434 18.699 1.00 57.12 319 ALA A CA 1
ATOM 2351 C C . ALA A 1 319 ? 6.657 -3.118 18.260 1.00 57.12 319 ALA A C 1
ATOM 2353 O O . ALA A 1 319 ? 5.955 -2.463 19.038 1.00 57.12 319 ALA A O 1
ATOM 2354 N N . ALA A 1 320 ? 6.864 -2.734 17.001 1.00 55.75 320 ALA A N 1
ATOM 2355 C CA . ALA A 1 320 ? 6.266 -1.539 16.425 1.00 55.75 320 ALA A CA 1
ATOM 2356 C C . ALA A 1 320 ? 4.843 -1.762 15.875 1.00 55.75 320 ALA A C 1
ATOM 2358 O O . ALA A 1 320 ? 4.141 -0.774 15.660 1.00 55.75 320 ALA A O 1
ATOM 2359 N N . LEU A 1 321 ? 4.410 -3.021 15.719 1.00 56.09 321 LEU A N 1
ATOM 2360 C CA . LEU A 1 321 ? 3.173 -3.448 15.048 1.00 56.09 321 LEU A CA 1
ATOM 2361 C C . LEU A 1 321 ? 3.025 -2.849 13.646 1.00 56.09 321 LEU A C 1
ATOM 2363 O O . LEU A 1 321 ? 1.953 -2.380 13.270 1.00 56.09 321 LEU A O 1
ATOM 2367 N N . THR A 1 322 ? 4.119 -2.822 12.894 1.00 61.22 322 THR A N 1
ATOM 2368 C CA . THR A 1 322 ? 4.163 -2.189 11.575 1.00 61.22 322 THR A CA 1
ATOM 2369 C C . THR A 1 322 ? 5.039 -2.986 10.622 1.00 61.22 322 THR A C 1
ATOM 2371 O O . THR A 1 322 ? 5.963 -3.681 11.045 1.00 61.22 322 THR A O 1
ATOM 2374 N N . THR A 1 323 ? 4.749 -2.904 9.330 1.00 71.50 323 THR A N 1
ATOM 2375 C CA . THR A 1 323 ? 5.574 -3.526 8.294 1.00 71.50 323 THR A CA 1
ATOM 2376 C C . THR A 1 323 ? 6.782 -2.629 8.020 1.00 71.50 323 THR A C 1
ATOM 2378 O O . THR A 1 323 ? 6.624 -1.437 7.781 1.00 71.50 323 THR A O 1
ATOM 2381 N N . VAL A 1 324 ? 7.989 -3.193 8.061 1.00 75.62 324 VAL A N 1
ATOM 2382 C CA . VAL A 1 324 ? 9.261 -2.488 7.841 1.00 75.62 324 VAL A CA 1
ATOM 2383 C C . VAL A 1 324 ? 10.080 -3.181 6.755 1.00 75.62 324 VAL A C 1
ATOM 2385 O O . VAL A 1 324 ? 9.989 -4.402 6.585 1.00 75.62 324 VAL A O 1
ATOM 2388 N N . LYS A 1 325 ? 10.893 -2.414 6.020 1.00 82.12 325 LYS A N 1
ATOM 2389 C CA . LYS A 1 325 ? 11.828 -2.967 5.030 1.00 82.12 325 LYS A CA 1
ATOM 2390 C C . LYS A 1 325 ? 12.859 -3.859 5.716 1.00 82.12 325 LYS A C 1
ATOM 2392 O O . LYS A 1 325 ? 13.324 -3.563 6.820 1.00 82.12 325 LYS A O 1
ATOM 2397 N N . ARG A 1 326 ? 13.247 -4.938 5.045 1.00 86.38 326 ARG A N 1
ATOM 2398 C CA . ARG A 1 326 ? 14.399 -5.741 5.453 1.00 86.38 326 ARG A CA 1
ATOM 2399 C C . ARG A 1 326 ? 15.691 -5.017 5.090 1.00 86.38 326 ARG A C 1
ATOM 2401 O O . ARG A 1 326 ? 15.775 -4.346 4.061 1.00 86.38 326 ARG A O 1
ATOM 2408 N N . ALA A 1 327 ? 16.681 -5.159 5.962 1.00 86.38 327 ALA A N 1
ATOM 2409 C CA . ALA A 1 327 ? 17.921 -4.386 5.930 1.00 86.38 327 ALA A CA 1
ATOM 2410 C C . ALA A 1 327 ? 19.165 -5.282 6.077 1.00 86.38 327 ALA A C 1
ATOM 2412 O O . ALA A 1 327 ? 20.133 -4.909 6.737 1.00 86.38 327 ALA A O 1
ATOM 2413 N N . GLY A 1 328 ? 19.112 -6.524 5.575 1.00 86.50 328 GLY A N 1
ATOM 2414 C CA . GLY A 1 328 ? 20.276 -7.420 5.609 1.00 86.50 328 GLY A CA 1
ATOM 2415 C C . GLY A 1 328 ? 20.653 -7.965 6.994 1.00 86.50 328 GLY A C 1
ATOM 2416 O O . GLY A 1 328 ? 21.773 -8.454 7.181 1.00 86.50 328 GLY A O 1
ATOM 2417 N N . ALA A 1 329 ? 19.755 -7.861 7.980 1.00 85.88 329 ALA A N 1
ATOM 2418 C CA . ALA A 1 329 ? 19.996 -8.289 9.357 1.00 85.88 329 ALA A CA 1
ATOM 2419 C C . ALA A 1 329 ? 20.185 -9.815 9.473 1.00 85.88 329 ALA A C 1
ATOM 2421 O O . ALA A 1 329 ? 19.883 -10.576 8.551 1.00 85.88 329 ALA A O 1
ATOM 2422 N N . ALA A 1 330 ? 20.691 -10.277 10.623 1.00 86.88 330 ALA A N 1
ATOM 2423 C CA . ALA A 1 330 ? 20.756 -11.706 10.922 1.00 86.88 330 ALA A CA 1
ATOM 2424 C C . ALA A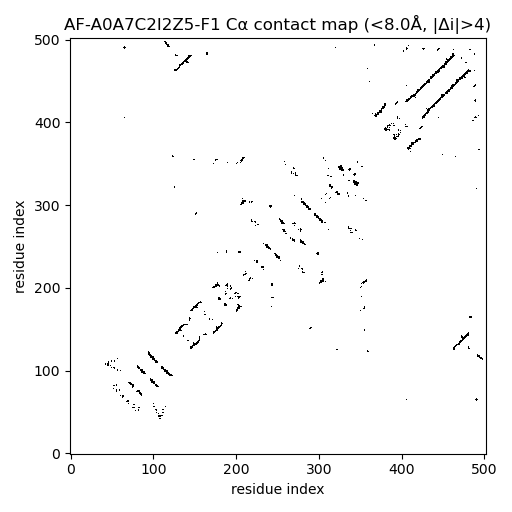 1 330 ? 19.341 -12.295 10.910 1.00 86.88 330 ALA A C 1
ATOM 2426 O O . ALA A 1 330 ? 18.453 -11.802 11.607 1.00 86.88 330 ALA A O 1
ATOM 2427 N N . CYS A 1 331 ? 19.138 -13.342 10.117 1.00 81.12 331 CYS A N 1
ATOM 2428 C CA . CYS A 1 331 ? 17.820 -13.921 9.953 1.00 81.12 331 CYS A CA 1
ATOM 2429 C C . CYS A 1 331 ? 17.462 -14.761 11.183 1.00 81.12 331 CYS A C 1
ATOM 2431 O O . CYS A 1 331 ? 18.162 -15.719 11.520 1.00 81.12 331 CYS A O 1
ATOM 2433 N N . ALA A 1 332 ? 16.376 -14.404 11.867 1.00 72.31 332 ALA A N 1
ATOM 2434 C CA . ALA A 1 332 ? 15.822 -15.219 12.936 1.00 72.31 332 ALA A CA 1
ATOM 2435 C C . ALA A 1 332 ? 14.808 -16.197 12.329 1.00 72.31 332 ALA A C 1
ATOM 2437 O O . ALA A 1 332 ? 14.050 -15.833 11.437 1.00 72.31 332 ALA A O 1
ATOM 2438 N N . SER A 1 333 ? 14.722 -17.429 12.837 1.00 53.50 333 SER A N 1
ATOM 2439 C CA . SER A 1 333 ? 13.819 -18.467 12.299 1.00 53.50 333 SER A CA 1
ATOM 2440 C C . SER A 1 333 ? 12.325 -18.095 12.298 1.00 53.50 333 SER A C 1
ATOM 2442 O O . SER A 1 333 ? 11.524 -18.800 11.692 1.00 53.50 333 SER A O 1
ATOM 2444 N N . ALA A 1 334 ? 11.944 -16.991 12.950 1.00 56.97 334 ALA A N 1
ATOM 2445 C CA . ALA A 1 334 ? 10.590 -16.446 12.975 1.00 56.97 334 ALA A CA 1
ATOM 2446 C C . ALA A 1 334 ? 10.394 -15.165 12.125 1.00 56.97 334 ALA A C 1
ATOM 2448 O O . ALA A 1 334 ? 9.269 -14.673 12.068 1.00 56.97 334 ALA A O 1
ATOM 2449 N N . SER A 1 335 ? 11.435 -14.603 11.485 1.00 57.00 335 SER A N 1
ATOM 2450 C CA . SER A 1 335 ? 11.380 -13.279 10.825 1.00 57.00 335 SER A CA 1
ATOM 2451 C C . SER A 1 335 ? 11.088 -13.294 9.312 1.00 57.00 335 SER A C 1
ATOM 2453 O O . SER A 1 335 ? 11.002 -12.228 8.696 1.00 57.00 335 SER A O 1
ATOM 2455 N N . GLY A 1 336 ? 10.857 -14.464 8.705 1.00 68.88 336 GLY A N 1
ATOM 2456 C CA . GLY A 1 336 ? 10.487 -14.632 7.287 1.00 68.88 336 GLY A CA 1
ATOM 2457 C C . GLY A 1 336 ? 11.587 -15.293 6.441 1.00 68.88 336 GLY A C 1
ATOM 2458 O O . GLY A 1 336 ? 12.390 -16.040 7.004 1.00 68.88 336 GLY A O 1
ATOM 2459 N N . PRO A 1 337 ? 11.619 -15.092 5.106 1.00 78.44 337 PRO A N 1
ATOM 2460 C CA . PRO A 1 337 ? 12.585 -15.758 4.235 1.00 78.44 337 PRO A CA 1
ATOM 2461 C C . PRO A 1 337 ? 14.033 -15.361 4.550 1.00 78.44 337 PRO A C 1
ATOM 2463 O O . PRO A 1 337 ? 14.379 -14.181 4.612 1.00 78.44 337 PRO A O 1
ATOM 2466 N N . CYS A 1 338 ? 14.885 -16.377 4.714 1.00 84.06 338 CYS A N 1
ATOM 2467 C CA . CYS A 1 338 ? 16.322 -16.231 4.926 1.00 84.06 338 CYS A CA 1
ATOM 2468 C C . CYS A 1 338 ? 17.103 -16.660 3.683 1.00 84.06 338 CYS A C 1
ATOM 2470 O O . CYS A 1 338 ? 16.813 -17.703 3.090 1.00 84.06 338 CYS A O 1
ATOM 2472 N N . LEU A 1 339 ? 18.155 -15.909 3.360 1.00 84.69 339 LEU A N 1
ATOM 2473 C CA . LEU A 1 339 ? 19.157 -16.310 2.377 1.00 84.69 339 LEU A CA 1
ATOM 2474 C C . LEU A 1 339 ? 20.056 -17.421 2.945 1.00 84.69 339 LEU A C 1
ATOM 2476 O O . LEU A 1 339 ? 20.174 -17.591 4.162 1.00 84.69 339 LEU A O 1
ATOM 2480 N N . SER A 1 340 ? 20.761 -18.141 2.069 1.00 77.12 340 SER A N 1
ATOM 2481 C CA . SER A 1 340 ? 21.669 -19.247 2.432 1.00 77.12 340 SER A CA 1
ATOM 2482 C C . SER A 1 340 ? 22.777 -18.862 3.427 1.00 77.12 340 SER A C 1
ATOM 2484 O O . SER A 1 340 ? 23.269 -19.715 4.161 1.00 77.12 340 SER A O 1
ATOM 2486 N N . GLY A 1 341 ? 23.135 -17.577 3.503 1.00 78.69 341 GLY A N 1
ATOM 2487 C CA . GLY A 1 341 ? 24.101 -17.027 4.460 1.00 78.69 341 GLY A CA 1
ATOM 2488 C C . GLY A 1 341 ? 23.528 -16.652 5.833 1.00 78.69 341 GLY A C 1
ATOM 2489 O O . GLY A 1 341 ? 24.214 -15.982 6.602 1.00 78.69 341 GLY A O 1
ATOM 2490 N N . GLY A 1 342 ? 22.274 -17.008 6.137 1.00 84.62 342 GLY A N 1
ATOM 2491 C CA . GLY A 1 342 ? 21.630 -16.669 7.413 1.00 84.62 342 GLY A CA 1
ATOM 2492 C C . GLY A 1 342 ? 21.344 -15.174 7.579 1.00 84.62 342 GLY A C 1
ATOM 2493 O O . GLY A 1 342 ? 21.262 -14.676 8.702 1.00 84.62 342 GLY A O 1
ATOM 2494 N N . ARG A 1 343 ? 21.213 -14.447 6.466 1.00 86.00 343 ARG A N 1
ATOM 2495 C CA . ARG A 1 343 ? 20.843 -13.029 6.433 1.00 86.00 343 ARG A CA 1
ATOM 2496 C C . ARG A 1 343 ? 19.505 -12.837 5.744 1.00 86.00 343 ARG A C 1
ATOM 2498 O O . ARG A 1 343 ? 19.126 -13.626 4.880 1.00 86.00 343 ARG A O 1
ATOM 2505 N N . GLU A 1 344 ? 18.806 -11.792 6.149 1.00 87.62 344 GLU A N 1
ATOM 2506 C CA . GLU A 1 344 ? 17.633 -11.301 5.437 1.00 87.62 344 GLU A CA 1
ATOM 2507 C C . GLU A 1 344 ? 18.054 -10.656 4.103 1.00 87.62 344 GLU A C 1
ATOM 2509 O O . GLU A 1 344 ? 19.185 -10.171 3.996 1.00 87.62 344 GLU A O 1
ATOM 2514 N N . PRO A 1 345 ? 17.164 -10.608 3.100 1.00 88.62 345 PRO A N 1
ATOM 2515 C CA . PRO A 1 345 ? 17.319 -9.706 1.964 1.00 88.62 345 PRO A CA 1
ATOM 2516 C C . PRO A 1 345 ? 17.484 -8.242 2.408 1.00 88.62 345 PRO A C 1
ATOM 2518 O O . PRO A 1 345 ? 17.021 -7.849 3.483 1.00 88.62 345 PRO A O 1
ATOM 2521 N N . ASP A 1 346 ? 18.146 -7.421 1.597 1.00 88.56 346 ASP A N 1
ATOM 2522 C CA . ASP A 1 346 ? 18.470 -6.034 1.955 1.00 88.56 346 ASP A CA 1
ATOM 2523 C C . ASP A 1 346 ? 17.911 -5.024 0.942 1.00 88.56 346 ASP A C 1
ATOM 2525 O O . ASP A 1 346 ? 18.587 -4.622 -0.004 1.00 88.56 346 ASP A O 1
ATOM 2529 N N . LEU A 1 347 ? 16.660 -4.599 1.148 1.00 87.06 347 LEU A N 1
ATOM 2530 C CA . LEU A 1 347 ? 16.022 -3.572 0.313 1.00 87.06 347 LEU A CA 1
ATOM 2531 C C . LEU A 1 347 ? 16.527 -2.161 0.655 1.00 87.06 347 LEU A C 1
ATOM 2533 O O . LEU A 1 347 ? 16.450 -1.257 -0.172 1.00 87.06 347 LEU A O 1
ATOM 2537 N N . VAL A 1 348 ? 17.043 -1.956 1.870 1.00 84.88 348 VAL A N 1
ATOM 2538 C CA . VAL A 1 348 ? 17.581 -0.659 2.308 1.00 84.88 348 VAL A CA 1
ATOM 2539 C C . VAL A 1 348 ? 18.878 -0.338 1.570 1.00 84.88 348 VAL A C 1
ATOM 2541 O O . VAL A 1 348 ? 19.051 0.779 1.084 1.00 84.88 348 VAL A O 1
ATOM 2544 N N . ARG A 1 349 ? 19.780 -1.317 1.460 1.00 84.00 349 ARG A N 1
ATOM 2545 C CA . ARG A 1 349 ? 21.041 -1.170 0.727 1.00 84.00 349 ARG A CA 1
ATOM 2546 C C . ARG A 1 349 ? 20.864 -1.263 -0.782 1.00 84.00 349 ARG A C 1
ATOM 2548 O O . ARG A 1 349 ? 21.629 -0.629 -1.506 1.00 84.00 349 ARG A O 1
ATOM 2555 N N . TYR A 1 350 ? 19.889 -2.048 -1.239 1.00 84.44 350 TYR A N 1
ATOM 2556 C CA . TYR A 1 350 ? 19.631 -2.292 -2.657 1.00 84.44 350 TYR A CA 1
ATOM 2557 C C . TYR A 1 350 ? 18.200 -1.884 -3.053 1.00 84.44 350 TYR A C 1
ATOM 2559 O O . TYR A 1 350 ? 17.365 -2.728 -3.391 1.00 84.44 350 TYR A O 1
ATOM 2567 N N . PRO A 1 351 ? 17.894 -0.577 -3.012 1.00 82.38 351 PRO A N 1
ATOM 2568 C CA . PRO A 1 351 ? 16.560 -0.050 -3.299 1.00 82.38 351 PRO A CA 1
ATOM 2569 C C . PRO A 1 351 ? 16.090 -0.275 -4.747 1.00 82.38 351 PRO A C 1
ATOM 2571 O O . PRO A 1 351 ? 14.891 -0.227 -5.012 1.00 82.38 351 PRO A O 1
ATOM 2574 N N . GLN A 1 352 ? 16.986 -0.618 -5.677 1.00 80.81 352 GLN A N 1
ATOM 2575 C CA . GLN A 1 352 ? 16.626 -1.000 -7.048 1.00 80.81 352 GLN A CA 1
ATOM 2576 C C . GLN A 1 352 ? 15.710 -2.237 -7.133 1.00 80.81 352 GLN A C 1
ATOM 2578 O O . GLN A 1 352 ? 15.081 -2.472 -8.161 1.00 80.81 352 GLN A O 1
ATOM 2583 N N . TYR A 1 353 ? 15.597 -3.024 -6.056 1.00 86.69 353 TYR A N 1
ATOM 2584 C CA . TYR A 1 353 ? 14.668 -4.159 -5.978 1.00 86.69 353 TYR A CA 1
ATOM 2585 C C . TYR A 1 353 ? 13.245 -3.780 -5.588 1.00 86.69 353 TYR A C 1
ATOM 2587 O O . TYR A 1 353 ? 12.350 -4.633 -5.572 1.00 86.69 353 TYR A O 1
ATOM 2595 N N . GLY A 1 354 ? 13.017 -2.511 -5.252 1.00 86.56 354 GLY A N 1
ATOM 2596 C CA . GLY A 1 354 ? 11.688 -2.012 -4.961 1.00 86.56 354 GLY A CA 1
ATOM 2597 C C . GLY A 1 354 ? 10.754 -2.171 -6.159 1.00 86.56 354 GLY A C 1
ATOM 2598 O O . GLY A 1 354 ? 11.162 -2.155 -7.320 1.00 86.56 354 GLY A O 1
ATOM 2599 N N . ALA A 1 355 ? 9.471 -2.331 -5.865 1.00 88.38 355 ALA A N 1
ATOM 2600 C CA . ALA A 1 355 ? 8.413 -2.353 -6.856 1.00 88.38 355 ALA A CA 1
ATOM 2601 C C . ALA A 1 355 ? 7.304 -1.408 -6.410 1.00 88.38 355 ALA A C 1
ATOM 2603 O O . ALA A 1 355 ? 7.069 -1.233 -5.214 1.00 88.38 355 ALA A O 1
ATOM 2604 N N . VAL A 1 356 ? 6.605 -0.813 -7.377 1.00 89.44 356 VAL A N 1
ATOM 2605 C CA . VAL A 1 356 ? 5.395 -0.046 -7.074 1.00 89.44 356 VAL A CA 1
ATOM 2606 C C . VAL A 1 356 ? 4.315 -1.026 -6.572 1.00 89.44 356 VAL A C 1
ATOM 2608 O O . VAL A 1 356 ? 3.986 -1.967 -7.311 1.00 89.44 356 VAL A O 1
ATOM 2611 N N . PRO A 1 357 ? 3.800 -0.868 -5.334 1.00 85.19 357 PRO A N 1
ATOM 2612 C CA . PRO A 1 357 ? 2.731 -1.703 -4.798 1.00 85.19 357 PRO A CA 1
ATOM 2613 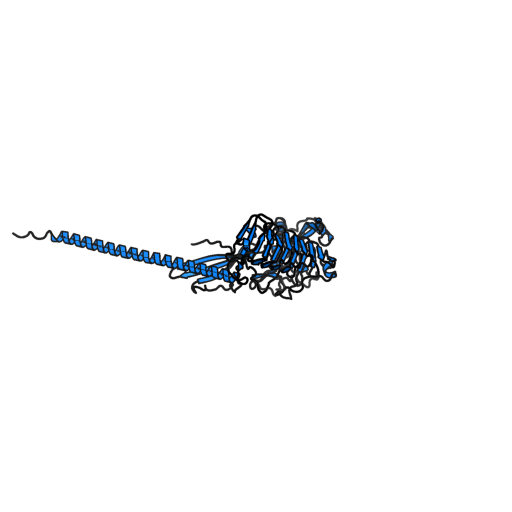C C . PRO A 1 357 ? 1.430 -1.475 -5.582 1.00 85.19 357 PRO A C 1
ATOM 2615 O O . PRO A 1 357 ? 1.238 -0.391 -6.147 1.00 85.19 357 PRO A O 1
ATOM 2618 N N . PRO A 1 358 ? 0.523 -2.463 -5.624 1.00 81.38 358 PRO A N 1
ATOM 2619 C CA . PRO A 1 358 ? -0.806 -2.247 -6.163 1.00 81.38 358 PRO A CA 1
ATOM 2620 C C . PRO A 1 358 ? -1.573 -1.245 -5.299 1.00 81.38 358 PRO A C 1
ATOM 2622 O O . PRO A 1 358 ? -1.251 -1.013 -4.130 1.00 81.38 358 PRO A O 1
ATOM 2625 N N . PHE A 1 359 ? -2.597 -0.639 -5.891 1.00 75.94 359 PHE A N 1
ATOM 2626 C CA . PHE A 1 359 ? -3.472 0.254 -5.150 1.00 75.94 359 PHE A CA 1
ATOM 2627 C C . PHE A 1 359 ? -4.289 -0.543 -4.106 1.00 75.94 359 PHE A C 1
ATOM 2629 O O . PHE A 1 359 ? -4.741 -1.641 -4.438 1.00 75.94 359 PHE A O 1
ATOM 2636 N N . PRO A 1 360 ? -4.500 -0.024 -2.878 1.00 67.00 360 PRO A N 1
ATOM 2637 C CA . PRO A 1 360 ? -5.336 -0.684 -1.877 1.00 67.00 360 PRO A CA 1
ATOM 2638 C C . PRO A 1 360 ? -6.745 -1.004 -2.384 1.00 67.00 360 PRO A C 1
ATOM 2640 O O . PRO A 1 360 ? -7.418 -0.145 -2.952 1.00 67.00 360 PRO A O 1
ATOM 2643 N N . GLU A 1 361 ? -7.242 -2.211 -2.124 1.00 63.19 361 GLU A N 1
ATOM 2644 C CA . GLU A 1 361 ? -8.630 -2.542 -2.451 1.00 63.19 361 GLU A CA 1
ATOM 2645 C C . GLU A 1 361 ? -9.613 -1.825 -1.516 1.00 63.19 361 GLU A C 1
ATOM 2647 O O . GLU A 1 361 ? -9.531 -1.942 -0.292 1.00 63.19 361 GLU A O 1
ATOM 2652 N N . PHE A 1 362 ? -10.581 -1.105 -2.091 1.00 6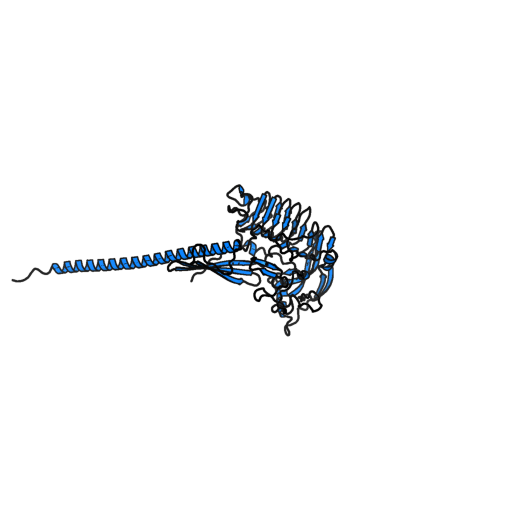0.97 362 PHE A N 1
ATOM 2653 C CA . PHE A 1 362 ? -11.578 -0.343 -1.328 1.00 60.97 362 PHE A CA 1
ATOM 2654 C C . PHE A 1 362 ? -12.640 -1.209 -0.652 1.00 60.97 362 PHE A C 1
ATOM 2656 O O . PHE A 1 362 ? -13.071 -0.881 0.451 1.00 60.97 362 PHE A O 1
ATOM 2663 N N . GLY A 1 363 ? -13.045 -2.320 -1.277 1.00 58.00 363 GLY A N 1
ATOM 2664 C CA . GLY A 1 363 ? -14.138 -3.164 -0.780 1.00 58.00 363 GLY A CA 1
ATOM 2665 C C . GLY A 1 363 ? -13.945 -3.600 0.680 1.00 58.00 363 GLY A C 1
ATOM 2666 O O . GLY A 1 363 ? -14.775 -3.264 1.526 1.00 58.00 363 GLY A O 1
ATOM 2667 N N . PRO A 1 364 ? -12.816 -4.248 1.029 1.00 56.69 364 PRO A N 1
ATOM 2668 C CA . PRO A 1 364 ? -12.533 -4.647 2.410 1.00 56.69 364 PRO A CA 1
ATOM 2669 C C . PRO A 1 364 ? -12.451 -3.477 3.408 1.00 56.69 364 PRO A C 1
ATOM 2671 O O . PRO A 1 364 ? -12.720 -3.659 4.601 1.00 56.69 364 PRO A O 1
ATOM 2674 N N . LEU A 1 365 ? -12.068 -2.281 2.940 1.00 58.59 365 LEU A N 1
ATOM 2675 C CA . LEU A 1 365 ? -11.946 -1.078 3.768 1.00 58.59 365 LEU A CA 1
ATOM 2676 C C . LEU A 1 365 ? -13.329 -0.509 4.135 1.00 58.59 365 LEU A C 1
ATOM 2678 O O . LEU A 1 365 ? -13.543 -0.093 5.272 1.00 58.59 365 LEU A O 1
ATOM 2682 N N . GLU A 1 366 ? -14.290 -0.544 3.213 1.00 58.31 366 GLU A N 1
ATOM 2683 C CA . GLU A 1 366 ? -15.640 0.012 3.399 1.00 58.31 366 GLU A CA 1
ATOM 2684 C C . GLU A 1 366 ? -16.539 -0.818 4.325 1.00 58.31 366 GLU A C 1
ATOM 2686 O O . GLU A 1 366 ? -17.483 -0.290 4.925 1.00 58.31 366 GLU A O 1
ATOM 2691 N N . GLU A 1 367 ? -16.249 -2.113 4.455 1.00 54.31 367 GLU A N 1
ATOM 2692 C CA . GLU A 1 367 ? -16.987 -3.039 5.321 1.00 54.31 367 GLU A CA 1
ATOM 2693 C C . GLU A 1 367 ? -16.669 -2.854 6.813 1.00 54.31 367 GLU A C 1
ATOM 2695 O O . GLU A 1 367 ? -17.442 -3.286 7.668 1.00 54.31 367 GLU A O 1
ATOM 2700 N N . ASN A 1 368 ? -15.550 -2.201 7.142 1.00 51.78 368 ASN A N 1
ATOM 2701 C CA . ASN A 1 368 ? -15.011 -2.122 8.502 1.00 51.78 368 ASN A CA 1
ATOM 2702 C C . ASN A 1 368 ? -14.867 -0.670 8.983 1.00 51.78 368 ASN A C 1
ATOM 2704 O O . ASN A 1 368 ? -13.787 -0.249 9.396 1.00 51.78 368 ASN A O 1
ATOM 2708 N N . VAL A 1 369 ? -15.965 0.093 8.937 1.00 58.88 369 VAL A N 1
ATOM 2709 C CA . VAL A 1 369 ? -15.991 1.504 9.358 1.00 58.88 369 VAL A CA 1
ATOM 2710 C C . VAL A 1 369 ? -16.782 1.734 10.644 1.00 58.88 369 VAL A C 1
ATOM 2712 O O . VAL A 1 369 ? -17.855 1.171 10.845 1.00 58.88 369 VAL A O 1
ATOM 2715 N N . ASP A 1 370 ? -16.267 2.610 11.506 1.00 58.31 370 ASP A N 1
ATOM 2716 C CA . ASP A 1 370 ? -16.954 3.092 12.708 1.00 58.31 370 ASP A CA 1
ATOM 2717 C C . ASP A 1 370 ? -18.106 4.038 12.361 1.00 58.31 370 ASP A C 1
ATOM 2719 O O . ASP A 1 370 ? -19.108 4.110 13.075 1.00 58.31 370 ASP A O 1
ATOM 2723 N N . ARG A 1 371 ? -17.961 4.789 11.264 1.00 70.88 371 ARG A N 1
ATOM 2724 C CA . ARG A 1 371 ? -18.944 5.775 10.821 1.00 70.88 371 ARG A CA 1
ATOM 2725 C C . ARG A 1 371 ? -19.025 5.839 9.305 1.00 70.88 371 ARG A C 1
ATOM 2727 O O . ARG A 1 371 ? -18.009 5.796 8.622 1.00 70.88 371 ARG A O 1
ATOM 2734 N N . ARG A 1 372 ? -20.241 6.047 8.800 1.00 77.88 372 ARG A N 1
ATOM 2735 C CA . ARG A 1 372 ? -20.514 6.337 7.392 1.00 77.88 372 ARG A CA 1
ATOM 2736 C C . ARG A 1 372 ? -21.225 7.685 7.267 1.00 77.88 372 ARG A C 1
ATOM 2738 O O . ARG A 1 372 ? -22.198 7.933 7.979 1.00 77.88 372 ARG A O 1
ATOM 2745 N N . VAL A 1 373 ? -20.731 8.547 6.389 1.00 81.19 373 VAL A N 1
ATOM 2746 C CA . VAL A 1 373 ? -21.342 9.824 5.992 1.00 81.19 373 VAL A CA 1
ATOM 2747 C C . VAL A 1 373 ? -21.666 9.718 4.508 1.00 81.19 373 VAL A C 1
ATOM 2749 O O . VAL A 1 373 ? -20.840 9.216 3.762 1.00 81.19 373 VAL A O 1
ATOM 2752 N N . ARG A 1 374 ? -22.855 10.155 4.083 1.00 84.81 374 ARG A N 1
ATOM 2753 C CA . ARG A 1 374 ? -23.330 10.031 2.694 1.00 84.81 374 ARG A CA 1
ATOM 2754 C C . ARG A 1 374 ? -23.716 11.375 2.099 1.00 84.81 374 ARG A C 1
ATOM 2756 O O . ARG A 1 374 ? -24.132 12.263 2.842 1.00 84.81 374 ARG A O 1
ATOM 2763 N N . GLY A 1 375 ? -23.666 11.470 0.772 1.00 77.62 375 GLY A N 1
ATOM 2764 C CA . GLY A 1 375 ? -24.286 12.554 0.003 1.00 77.62 375 GLY A CA 1
ATOM 2765 C C . GLY A 1 375 ? -23.331 13.630 -0.516 1.00 77.62 375 GLY A C 1
ATOM 2766 O O . GLY A 1 375 ? -23.808 14.635 -1.044 1.00 77.62 375 GLY A O 1
ATOM 2767 N N . GLY A 1 376 ? -22.014 13.426 -0.388 1.00 80.62 376 GLY A N 1
ATOM 2768 C CA . GLY A 1 376 ? -20.991 14.364 -0.859 1.00 80.62 376 GLY A CA 1
ATOM 2769 C C . GLY A 1 376 ? -21.038 15.747 -0.195 1.00 80.62 376 GLY A C 1
ATOM 2770 O O . GLY A 1 376 ? -21.804 16.009 0.734 1.00 80.62 376 GLY A O 1
ATOM 2771 N N . GLY A 1 377 ? -20.210 16.663 -0.698 1.00 86.50 377 GLY A N 1
ATOM 2772 C CA . GLY A 1 377 ? -20.257 18.082 -0.344 1.00 86.50 377 GLY A CA 1
ATOM 2773 C C . GLY A 1 377 ? -19.217 18.524 0.684 1.00 86.50 377 GLY A C 1
ATOM 2774 O O . GLY A 1 377 ? -18.160 17.914 0.842 1.00 86.50 377 GLY A O 1
ATOM 2775 N N . ARG A 1 378 ? -19.489 19.660 1.331 1.00 86.06 378 ARG A N 1
ATOM 2776 C CA . ARG A 1 378 ? -18.584 20.258 2.319 1.00 86.06 378 ARG A CA 1
ATOM 2777 C C . ARG A 1 378 ? -18.764 19.591 3.675 1.00 86.06 378 ARG A C 1
ATOM 2779 O O . ARG A 1 378 ? -19.878 19.554 4.184 1.00 86.06 378 ARG A O 1
ATOM 2786 N N . ILE A 1 379 ? -17.657 19.125 4.240 1.00 79.38 379 ILE A N 1
ATOM 2787 C CA . ILE A 1 379 ? -17.565 18.611 5.601 1.00 79.38 379 ILE A CA 1
ATOM 2788 C C . ILE A 1 379 ? -16.615 19.511 6.387 1.00 79.38 379 ILE A C 1
ATOM 2790 O O . ILE A 1 379 ? -15.440 19.651 6.046 1.00 79.38 379 ILE A O 1
ATOM 2794 N N . GLY A 1 380 ? -17.131 20.091 7.464 1.00 73.06 380 GLY A N 1
ATOM 2795 C CA . GLY A 1 380 ? -16.360 20.698 8.540 1.00 73.06 380 GLY A CA 1
ATOM 2796 C C . GLY A 1 380 ? -16.448 19.858 9.813 1.00 73.06 380 GLY A C 1
ATOM 2797 O O . GLY A 1 380 ? -17.184 18.874 9.898 1.00 73.06 380 GLY A O 1
ATOM 2798 N N . GLY A 1 381 ? -15.716 20.241 10.858 1.00 62.53 381 GLY A N 1
ATOM 2799 C CA . GLY A 1 381 ? -15.707 19.439 12.086 1.00 62.53 381 GLY A CA 1
ATOM 2800 C C . GLY A 1 381 ? -17.053 19.414 12.845 1.00 62.53 381 GLY A C 1
ATOM 2801 O O . GLY A 1 381 ? -17.280 18.529 13.667 1.00 62.53 381 GLY A O 1
ATOM 2802 N N . GLY A 1 382 ? -17.980 20.337 12.553 1.00 63.03 382 GLY A N 1
ATOM 2803 C CA . GLY A 1 382 ? -19.337 20.333 13.111 1.00 63.03 382 GLY A CA 1
ATOM 2804 C C . GLY A 1 382 ? -20.215 19.194 12.579 1.00 63.03 382 GLY A C 1
ATOM 2805 O O . GLY A 1 382 ? -21.100 18.717 13.292 1.00 63.03 382 GLY A O 1
ATOM 2806 N N . ASP A 1 383 ? -19.929 18.696 11.373 1.00 69.81 383 ASP A N 1
ATOM 2807 C CA . ASP A 1 383 ? -20.723 17.656 10.700 1.00 69.81 383 ASP A CA 1
ATOM 2808 C C . ASP A 1 383 ? -20.532 16.270 11.331 1.00 69.81 383 ASP A C 1
ATOM 2810 O O . ASP A 1 383 ? -21.343 15.354 11.154 1.00 69.81 383 ASP A O 1
ATOM 2814 N N . PHE A 1 384 ? -19.503 16.124 12.170 1.00 66.81 384 PHE A N 1
ATOM 2815 C CA . PHE A 1 384 ? -19.314 14.932 12.982 1.00 66.81 384 PHE A CA 1
ATOM 2816 C C . PHE A 1 384 ? -20.202 14.913 14.244 1.00 66.81 384 PHE A C 1
ATOM 2818 O O . PHE A 1 384 ? -20.253 13.898 14.936 1.00 66.81 384 PHE A O 1
ATOM 2825 N N . GLY A 1 385 ? -21.015 15.945 14.500 1.00 57.97 385 GLY A N 1
ATOM 2826 C CA . GLY A 1 385 ? -22.035 15.912 15.556 1.00 57.97 385 GLY A CA 1
ATOM 2827 C C . GLY A 1 385 ? -21.448 15.888 16.969 1.00 57.97 385 GLY A C 1
ATOM 2828 O O . GLY A 1 385 ? -21.995 15.246 17.867 1.00 57.97 385 GLY A O 1
ATOM 2829 N N . CYS A 1 386 ? -20.314 16.559 17.170 1.00 59.22 386 CYS A N 1
ATOM 2830 C CA . CYS A 1 386 ? -19.647 16.588 18.461 1.00 59.22 386 CYS A CA 1
ATOM 2831 C C . CYS A 1 386 ? -20.502 17.305 19.519 1.00 59.22 386 CYS A C 1
ATOM 2833 O O . CYS A 1 386 ? -20.965 18.427 19.318 1.00 59.22 386 CYS A O 1
ATOM 2835 N N . LEU A 1 387 ? -20.664 16.675 20.689 1.00 54.91 387 LEU A N 1
ATOM 2836 C CA . LEU A 1 387 ? -21.524 17.170 21.778 1.00 54.91 387 LEU A CA 1
ATOM 2837 C C . LEU A 1 387 ? -21.039 18.481 22.419 1.00 54.91 387 LEU A C 1
ATOM 2839 O O . LEU A 1 387 ? -21.804 19.136 23.125 1.00 54.91 387 LEU A O 1
ATOM 2843 N N . ARG A 1 388 ? -19.771 18.856 22.217 1.00 55.16 388 ARG A N 1
ATOM 2844 C CA . ARG A 1 388 ? -19.182 20.088 22.757 1.00 55.16 388 ARG A CA 1
ATOM 2845 C C . ARG A 1 388 ? -18.659 20.963 21.630 1.00 55.16 388 ARG A C 1
ATOM 2847 O O . ARG A 1 388 ? -18.034 20.459 20.700 1.00 55.16 388 ARG A O 1
ATOM 2854 N N . SER A 1 389 ? -18.863 22.272 21.756 1.00 56.75 389 SER A N 1
ATOM 2855 C CA . SER A 1 389 ? -18.425 23.272 20.774 1.00 56.75 389 SER A CA 1
ATOM 2856 C C . SER A 1 389 ? -16.911 23.270 20.552 1.00 56.75 389 SER A C 1
ATOM 2858 O O . SER A 1 389 ? -16.458 23.403 19.424 1.00 56.75 389 SER A O 1
ATOM 2860 N N . GLU A 1 390 ? -16.131 23.021 21.604 1.00 54.81 390 GLU A N 1
ATOM 2861 C CA . GLU A 1 390 ? -14.665 22.888 21.560 1.00 54.81 390 GLU A CA 1
ATOM 2862 C C . GLU A 1 390 ? -14.160 21.699 20.723 1.00 54.81 390 GLU A C 1
ATOM 2864 O O . GLU A 1 390 ? -12.992 21.662 20.349 1.00 54.81 390 GLU A O 1
ATOM 2869 N N . MET A 1 391 ? -15.037 20.741 20.408 1.00 52.75 391 MET A N 1
ATOM 2870 C CA . MET A 1 391 ? -14.731 19.562 19.597 1.00 52.75 391 MET A CA 1
ATOM 2871 C C . MET A 1 391 ? -15.278 19.659 18.173 1.00 52.75 391 MET A C 1
ATOM 2873 O O . MET A 1 391 ? -15.068 18.737 17.403 1.00 52.75 391 MET A O 1
ATOM 2877 N N . GLN A 1 392 ? -15.926 20.762 17.781 1.00 53.47 392 GLN A N 1
ATOM 2878 C CA . GLN A 1 392 ? -16.457 20.967 16.420 1.00 53.47 392 GLN A CA 1
ATOM 2879 C C . GLN A 1 392 ? -15.375 21.053 15.330 1.00 53.47 392 GLN A C 1
ATOM 2881 O O . GLN A 1 392 ? -15.684 21.409 14.202 1.00 53.47 392 GLN A O 1
ATOM 2886 N N . GLY A 1 393 ? -14.112 20.777 15.650 1.00 51.88 393 GLY A N 1
ATOM 2887 C CA . GLY A 1 393 ? -13.042 20.558 14.685 1.00 51.88 393 GLY A CA 1
ATOM 2888 C C . GLY A 1 393 ? -12.601 19.097 14.598 1.00 51.88 393 GLY A C 1
ATOM 2889 O O . GLY A 1 393 ? -11.836 18.789 13.703 1.00 51.88 393 GLY A O 1
ATOM 2890 N N . ASP A 1 394 ? -13.032 18.205 15.498 1.00 59.50 394 ASP A N 1
ATOM 2891 C CA . ASP A 1 394 ? -12.480 16.852 15.652 1.00 59.50 394 ASP A CA 1
ATOM 2892 C C . ASP A 1 394 ? -13.386 15.777 15.032 1.00 59.50 394 ASP A C 1
ATOM 2894 O O . ASP A 1 394 ? -14.543 15.623 15.422 1.00 59.50 394 ASP A O 1
ATOM 2898 N N . VAL A 1 395 ? -12.844 14.974 14.113 1.00 62.44 395 VAL A N 1
ATOM 2899 C CA . VAL A 1 395 ? -13.558 13.843 13.493 1.00 62.44 395 VAL A CA 1
ATOM 2900 C C . VAL A 1 395 ? -13.972 12.781 14.531 1.00 62.44 395 VAL A C 1
ATOM 2902 O O . VAL A 1 395 ? -14.983 12.103 14.347 1.00 62.44 395 VAL A O 1
ATOM 2905 N N . ASN A 1 396 ? -13.237 12.635 15.643 1.00 57.00 396 ASN A N 1
ATOM 2906 C CA . ASN A 1 396 ? -13.462 11.582 16.636 1.00 57.00 396 ASN A CA 1
ATOM 2907 C C . ASN A 1 396 ? -14.566 11.894 17.673 1.00 57.00 396 ASN A C 1
ATOM 2909 O O . ASN A 1 396 ? -15.065 10.965 18.301 1.00 57.00 396 ASN A O 1
ATOM 2913 N N . CYS A 1 397 ? -15.001 13.148 17.853 1.00 58.72 397 CYS A N 1
ATOM 2914 C CA . CYS A 1 397 ? -16.121 13.595 18.717 1.00 58.72 397 CYS A CA 1
ATOM 2915 C C . CYS A 1 397 ? -16.296 12.971 20.133 1.00 58.72 397 CYS A C 1
ATOM 2917 O O . CYS A 1 397 ? -17.302 13.241 20.796 1.00 58.72 397 CYS A O 1
ATOM 2919 N N . SER A 1 398 ? -15.363 12.163 20.651 1.00 50.34 398 SER A N 1
ATOM 2920 C CA . SER A 1 398 ? -15.607 11.288 21.807 1.00 50.34 398 SER A CA 1
ATOM 2921 C C . SER A 1 398 ? -15.288 11.921 23.167 1.00 50.34 398 SER A C 1
ATOM 2923 O O . SER A 1 398 ? -15.269 11.215 24.172 1.00 50.34 398 SER A O 1
ATOM 2925 N N . GLY A 1 399 ? -15.011 13.229 23.242 1.00 46.72 399 GLY A N 1
ATOM 2926 C CA . GLY A 1 399 ? -14.654 13.894 24.507 1.00 46.72 399 GLY A CA 1
ATOM 2927 C C . GLY A 1 399 ? -13.266 13.539 25.047 1.00 46.72 399 GLY A C 1
ATOM 2928 O O . GLY A 1 399 ? -12.954 13.889 26.183 1.00 46.72 399 GLY A O 1
ATOM 2929 N N . VAL A 1 400 ? -12.451 12.827 24.266 1.00 44.09 400 VAL A N 1
ATOM 2930 C CA . VAL A 1 400 ? -11.119 12.355 24.659 1.00 44.09 400 VAL A CA 1
ATOM 2931 C C . VAL A 1 400 ? -10.070 13.300 24.059 1.00 44.09 400 VAL A C 1
ATOM 2933 O O . VAL A 1 400 ? -10.197 13.636 22.883 1.00 44.09 400 VAL A O 1
ATOM 2936 N N . PRO A 1 401 ? -9.062 13.764 24.825 1.00 42.09 401 PRO A N 1
ATOM 2937 C CA . PRO A 1 401 ? -8.042 14.676 24.307 1.00 42.09 401 PRO A CA 1
ATOM 2938 C C . PRO A 1 401 ? -7.308 14.081 23.092 1.00 42.09 401 PRO A C 1
ATOM 2940 O O . PRO A 1 401 ? -7.146 12.866 22.999 1.00 42.09 401 PRO A O 1
ATOM 2943 N N . ALA A 1 402 ? -6.854 14.940 22.172 1.00 41.94 402 ALA A N 1
ATOM 2944 C CA . ALA A 1 402 ? -6.317 14.579 20.847 1.00 41.94 402 ALA A CA 1
ATOM 2945 C C . ALA A 1 402 ? -5.145 13.568 20.849 1.00 41.94 402 ALA A C 1
ATOM 2947 O O . ALA A 1 402 ? -4.831 12.959 19.835 1.00 41.94 402 ALA A O 1
ATOM 2948 N N . ASN A 1 403 ? -4.489 13.372 21.992 1.00 40.09 403 ASN A N 1
ATOM 2949 C CA . ASN A 1 403 ? -3.404 12.410 22.196 1.00 40.09 403 ASN A CA 1
ATOM 2950 C C . ASN A 1 403 ? -3.866 11.045 22.749 1.00 40.09 403 ASN A C 1
ATOM 2952 O O . ASN A 1 403 ? -3.031 10.167 22.957 1.00 40.09 403 ASN A O 1
ATOM 2956 N N . ALA A 1 404 ? -5.161 10.873 23.015 1.00 37.38 404 ALA A N 1
ATOM 2957 C CA . ALA A 1 404 ? -5.751 9.674 23.607 1.00 37.38 404 ALA A CA 1
ATOM 2958 C C . ALA A 1 404 ? -7.004 9.177 22.859 1.00 37.38 404 ALA A C 1
ATOM 2960 O O . ALA A 1 404 ? -7.643 8.225 23.313 1.00 37.38 404 ALA A O 1
ATOM 2961 N N . SER A 1 405 ? -7.399 9.812 21.747 1.00 43.12 405 SER A N 1
ATOM 2962 C CA . SER A 1 405 ? -8.571 9.362 20.996 1.00 43.12 405 SER A CA 1
ATOM 2963 C C . SER A 1 405 ? -8.348 8.001 20.340 1.00 43.12 405 SER A C 1
ATOM 2965 O O . SER A 1 405 ? -7.258 7.667 19.872 1.00 43.12 405 SER A O 1
ATOM 2967 N N . ARG A 1 406 ? -9.416 7.194 20.327 1.00 46.31 406 ARG A N 1
ATOM 2968 C CA . ARG A 1 406 ? -9.433 5.923 19.605 1.00 46.31 406 ARG A CA 1
ATOM 2969 C C . ARG A 1 406 ? -9.283 6.236 18.111 1.00 46.31 406 ARG A C 1
ATOM 2971 O O . ARG A 1 406 ? -9.995 7.119 17.635 1.00 46.31 406 ARG A O 1
ATOM 2978 N N . PRO A 1 407 ? -8.411 5.544 17.361 1.00 51.56 407 PRO A N 1
ATOM 2979 C CA . PRO A 1 407 ? -8.443 5.644 15.909 1.00 51.56 407 PRO A CA 1
ATOM 2980 C C . PRO A 1 407 ? -9.821 5.183 15.423 1.00 51.56 407 PRO A C 1
ATOM 2982 O O . PRO A 1 407 ? -10.263 4.093 15.787 1.00 51.56 407 PRO A O 1
ATOM 2985 N N . ILE A 1 408 ? -10.502 6.018 14.639 1.00 56.59 408 ILE A N 1
ATOM 2986 C CA . ILE A 1 408 ? -11.784 5.667 14.023 1.00 56.59 408 ILE A CA 1
ATOM 2987 C C . ILE A 1 408 ? -11.629 5.496 12.517 1.00 56.59 408 ILE A C 1
ATOM 2989 O O . ILE A 1 408 ? -10.850 6.207 11.885 1.00 56.59 408 ILE A O 1
ATOM 2993 N N . ALA A 1 409 ? -12.368 4.555 11.946 1.00 64.06 409 ALA A N 1
ATOM 2994 C CA . ALA A 1 409 ? -12.537 4.393 10.514 1.00 64.06 409 ALA A CA 1
ATOM 2995 C C . ALA A 1 409 ? -13.801 5.140 10.063 1.00 64.06 409 ALA A C 1
ATOM 2997 O O . ALA A 1 409 ? -14.919 4.779 10.436 1.00 64.06 409 ALA A O 1
ATOM 2998 N N . VAL A 1 410 ? -13.637 6.199 9.277 1.00 70.31 410 VAL A N 1
ATOM 2999 C CA . VAL A 1 410 ? -14.740 6.983 8.711 1.00 70.31 410 VAL A CA 1
ATOM 3000 C C . VAL A 1 410 ? -14.795 6.744 7.220 1.00 70.31 410 VAL A C 1
ATOM 3002 O O . VAL A 1 410 ? -13.803 6.954 6.533 1.00 70.31 410 VAL A O 1
ATOM 3005 N N . LEU A 1 411 ? -15.968 6.371 6.726 1.00 76.06 411 LEU A N 1
ATOM 3006 C CA . LEU A 1 411 ? -16.252 6.331 5.304 1.00 76.06 411 LEU A CA 1
ATOM 3007 C C . LEU A 1 411 ? -17.099 7.531 4.892 1.00 76.06 411 LEU A C 1
ATOM 3009 O O . LEU A 1 411 ? -18.189 7.749 5.429 1.00 76.06 411 LEU A O 1
ATOM 3013 N N . LEU A 1 412 ? -16.592 8.275 3.921 1.00 83.75 412 LEU A N 1
ATOM 3014 C CA . LEU A 1 412 ? -17.317 9.282 3.167 1.00 83.75 412 LEU A CA 1
ATOM 3015 C C . LEU A 1 412 ? -17.770 8.627 1.859 1.00 83.75 412 LEU A C 1
ATOM 3017 O O . LEU A 1 412 ? -16.940 8.246 1.041 1.00 83.75 412 LEU A O 1
ATOM 3021 N N . ASP A 1 413 ? -19.071 8.420 1.729 1.00 84.44 413 ASP A N 1
ATOM 3022 C CA . ASP A 1 413 ? -19.713 7.526 0.765 1.00 84.44 413 ASP A CA 1
ATOM 3023 C C . ASP A 1 413 ? -20.595 8.321 -0.208 1.00 84.44 413 ASP A C 1
ATOM 3025 O O . ASP A 1 413 ? -21.193 9.334 0.167 1.00 84.44 413 ASP A O 1
ATOM 3029 N N . ASP A 1 414 ? -20.736 7.837 -1.438 1.00 79.31 414 ASP A N 1
ATOM 3030 C CA . ASP A 1 414 ? -21.595 8.438 -2.465 1.00 79.31 414 ASP A CA 1
ATOM 3031 C C . ASP A 1 414 ? -21.269 9.918 -2.803 1.00 79.31 414 ASP A C 1
ATOM 3033 O O . ASP A 1 414 ? -22.168 10.769 -2.822 1.00 79.31 414 ASP A O 1
ATOM 3037 N N . GLY A 1 415 ? -20.004 10.264 -3.091 1.00 78.12 415 GLY A N 1
ATOM 3038 C CA . GLY A 1 415 ? -19.697 11.551 -3.733 1.00 78.12 415 GLY A CA 1
ATOM 3039 C C . GLY A 1 415 ? -18.301 12.132 -3.514 1.00 78.12 415 GLY A C 1
ATOM 3040 O O . GLY A 1 415 ? -17.465 11.596 -2.796 1.00 78.12 415 GLY A O 1
ATOM 3041 N N . ALA A 1 416 ? -18.070 13.292 -4.134 1.00 84.69 416 ALA A N 1
ATOM 3042 C CA . ALA A 1 416 ? -16.879 14.099 -3.901 1.00 84.69 416 ALA A CA 1
ATOM 3043 C C . ALA A 1 416 ? -17.038 14.950 -2.634 1.00 84.69 416 ALA A C 1
ATOM 3045 O O . ALA A 1 416 ? -18.091 15.559 -2.403 1.00 84.69 416 ALA A O 1
ATOM 3046 N N . TYR A 1 417 ? -15.971 15.028 -1.843 1.00 88.25 417 TYR A N 1
ATOM 3047 C CA . TYR A 1 417 ? -15.969 15.703 -0.550 1.00 88.25 417 TYR A CA 1
ATOM 3048 C C . TYR A 1 417 ? -14.972 16.853 -0.500 1.00 88.25 417 TYR A C 1
ATOM 3050 O O . TYR A 1 417 ? -13.841 16.744 -0.967 1.00 88.25 417 TYR A O 1
ATOM 3058 N N . ILE A 1 418 ? -15.389 17.955 0.116 1.00 89.12 418 ILE A N 1
ATOM 3059 C CA . ILE A 1 418 ? -14.519 19.084 0.435 1.00 89.12 418 ILE A CA 1
ATOM 3060 C C . ILE A 1 418 ? -14.373 19.127 1.953 1.00 89.12 418 ILE A C 1
ATOM 3062 O O . ILE A 1 418 ? -15.333 19.441 2.655 1.00 89.12 418 ILE A O 1
ATOM 3066 N N . LEU A 1 419 ? -13.185 18.805 2.456 1.00 86.56 419 LEU A N 1
ATOM 3067 C CA . LEU A 1 419 ? -12.818 19.021 3.852 1.00 86.56 419 LEU A CA 1
ATOM 3068 C C . LEU A 1 419 ? -12.413 20.487 3.990 1.00 86.56 419 LEU A C 1
ATOM 3070 O O . LEU A 1 419 ? -11.407 20.899 3.412 1.00 86.56 419 LEU A O 1
ATOM 3074 N N . ASP A 1 420 ? -13.213 21.271 4.707 1.00 81.75 420 ASP A N 1
ATOM 3075 C CA . ASP A 1 420 ? -13.056 22.726 4.785 1.00 81.75 420 ASP A CA 1
ATOM 3076 C C . ASP A 1 420 ? -13.077 23.231 6.237 1.00 81.75 420 ASP A C 1
ATOM 3078 O O . ASP A 1 420 ? -13.582 22.571 7.151 1.00 81.75 420 ASP A O 1
ATOM 3082 N N . GLY A 1 421 ? -12.535 24.430 6.451 1.00 72.38 421 GLY A N 1
ATOM 3083 C CA . GLY A 1 421 ? -12.423 25.068 7.763 1.00 72.38 421 GLY A CA 1
ATOM 3084 C C . GLY A 1 421 ? -11.272 24.529 8.623 1.00 72.38 421 GLY A C 1
ATOM 3085 O O . GLY A 1 421 ? -10.231 24.117 8.112 1.00 72.38 421 GLY A O 1
ATOM 3086 N N . THR A 1 422 ? -11.438 24.585 9.950 1.00 75.12 422 THR A N 1
ATOM 3087 C CA . THR A 1 422 ? -10.484 24.026 10.924 1.00 75.12 422 THR A CA 1
ATOM 3088 C C . THR A 1 422 ? -10.899 22.594 11.257 1.00 75.12 422 THR A C 1
ATOM 3090 O O . THR A 1 422 ? -11.674 22.367 12.189 1.00 75.12 422 THR A O 1
ATOM 3093 N N . LEU A 1 423 ? -10.409 21.629 10.477 1.00 77.06 423 LEU A N 1
ATOM 3094 C CA . LEU A 1 423 ? -10.686 20.203 10.669 1.00 77.06 423 LEU A CA 1
ATOM 3095 C C . LEU A 1 423 ? -9.440 19.490 11.189 1.00 77.06 423 LEU A C 1
ATOM 3097 O O . LEU A 1 423 ? -8.339 19.671 10.682 1.00 77.06 423 LEU A O 1
ATOM 3101 N N . ARG A 1 424 ? -9.611 18.657 12.207 1.00 74.94 424 ARG A N 1
ATOM 3102 C CA . ARG A 1 424 ? -8.587 17.840 12.848 1.00 74.94 424 ARG A CA 1
ATOM 3103 C C . ARG A 1 424 ? -9.118 16.417 12.973 1.00 74.94 424 ARG A C 1
ATOM 3105 O O . ARG A 1 424 ? -10.249 16.225 13.396 1.00 74.94 424 ARG A O 1
ATOM 3112 N N . GLY A 1 425 ? -8.352 15.408 12.587 1.00 67.75 425 GLY A N 1
ATOM 3113 C CA . GLY A 1 425 ? -8.846 14.030 12.621 1.00 67.75 425 GLY A CA 1
ATOM 3114 C C . GLY A 1 425 ? -7.748 13.005 12.819 1.00 67.75 425 GLY A C 1
ATOM 3115 O O . GLY A 1 425 ? -6.631 13.194 12.349 1.00 67.75 425 GLY A O 1
ATOM 3116 N N . HIS A 1 426 ? -8.078 11.913 13.503 1.00 68.56 426 HIS A N 1
ATOM 3117 C CA . HIS A 1 426 ? -7.184 10.780 13.712 1.00 68.56 426 HIS A CA 1
ATOM 3118 C C . HIS A 1 426 ? -7.854 9.481 13.252 1.00 68.56 426 HIS A C 1
ATOM 3120 O O . HIS A 1 426 ? -9.066 9.328 13.412 1.00 68.56 426 HIS A O 1
ATOM 3126 N N . GLY A 1 427 ? -7.073 8.524 12.750 1.00 65.69 427 GLY A N 1
ATOM 3127 C CA . GLY A 1 427 ? -7.564 7.196 12.373 1.00 65.69 427 GLY A CA 1
ATOM 3128 C C . GLY A 1 427 ? -7.491 6.931 10.873 1.00 65.69 427 GLY A C 1
ATOM 3129 O O . GLY A 1 427 ? -6.495 7.262 10.240 1.00 65.69 427 GLY A O 1
ATOM 3130 N N . THR A 1 428 ? -8.499 6.257 10.325 1.00 71.56 428 THR A N 1
ATOM 3131 C CA . THR A 1 428 ? -8.588 5.935 8.895 1.00 71.56 428 THR A CA 1
ATOM 3132 C C . THR A 1 428 ? -9.745 6.708 8.272 1.00 71.56 428 THR A C 1
ATOM 3134 O O . THR A 1 428 ? -10.893 6.538 8.672 1.00 71.56 428 THR A O 1
ATOM 3137 N N . LEU A 1 429 ? -9.465 7.543 7.279 1.00 76.00 429 LEU A N 1
ATOM 3138 C CA . LEU A 1 429 ? -10.463 8.216 6.459 1.00 76.00 429 LEU A CA 1
ATOM 3139 C C . LEU A 1 429 ? -10.507 7.532 5.099 1.00 76.00 429 LEU A C 1
ATOM 3141 O O . LEU A 1 429 ? -9.515 7.539 4.377 1.00 76.00 429 LEU A O 1
ATOM 3145 N N . ILE A 1 430 ? -11.652 6.957 4.758 1.00 78.56 430 ILE A N 1
ATOM 3146 C CA . ILE A 1 430 ? -11.920 6.337 3.465 1.00 78.56 430 ILE A CA 1
ATOM 3147 C C . ILE A 1 430 ? -12.905 7.240 2.732 1.00 78.56 430 ILE A C 1
ATOM 3149 O O . ILE A 1 430 ? -13.914 7.653 3.303 1.00 78.56 430 ILE A O 1
ATOM 3153 N N . VAL A 1 431 ? -12.613 7.560 1.479 1.00 85.44 431 VAL A N 1
ATOM 3154 C CA . VAL A 1 431 ? -13.462 8.387 0.625 1.00 85.44 431 VAL A CA 1
ATOM 3155 C C . VAL A 1 431 ? -13.781 7.605 -0.641 1.00 85.44 431 VAL A C 1
ATOM 3157 O O . VAL A 1 431 ? -12.892 7.352 -1.459 1.00 85.44 431 VAL A O 1
ATOM 3160 N N . ASP A 1 432 ? -15.048 7.230 -0.807 1.00 85.50 432 ASP A N 1
ATOM 3161 C CA . ASP A 1 432 ? -15.568 6.669 -2.054 1.00 85.50 432 ASP A CA 1
ATOM 3162 C C . ASP A 1 432 ? -15.844 7.801 -3.059 1.00 85.50 432 ASP A C 1
ATOM 3164 O O . ASP A 1 432 ? -16.980 8.206 -3.310 1.00 85.50 432 ASP A O 1
ATOM 3168 N N . GLY A 1 433 ? -14.752 8.385 -3.555 1.00 86.94 433 GLY A N 1
ATOM 3169 C CA . GLY A 1 433 ? -14.752 9.516 -4.474 1.00 86.94 433 GLY A CA 1
ATOM 3170 C C . GLY A 1 433 ? -13.462 10.328 -4.378 1.00 86.94 433 GLY A C 1
ATOM 3171 O O . GLY A 1 433 ? -12.448 9.866 -3.842 1.00 86.94 433 GLY A O 1
ATOM 3172 N N . ALA A 1 434 ? -13.502 11.550 -4.905 1.00 90.00 434 ALA A N 1
ATOM 3173 C CA . ALA A 1 434 ? -12.429 12.526 -4.746 1.00 90.00 434 ALA A CA 1
ATOM 3174 C C . ALA A 1 434 ? -12.562 13.302 -3.428 1.00 90.00 434 ALA A C 1
ATOM 3176 O O . ALA A 1 434 ? -13.669 13.612 -2.978 1.00 90.00 434 ALA A O 1
ATOM 3177 N N . VAL A 1 435 ? -11.426 13.688 -2.843 1.00 91.75 435 VAL A N 1
ATOM 3178 C CA . VAL A 1 435 ? -11.382 14.579 -1.677 1.00 91.75 435 VAL A CA 1
ATOM 3179 C C . VAL A 1 435 ? -10.532 15.811 -1.952 1.00 91.75 435 VAL A C 1
ATOM 3181 O O . VAL A 1 435 ? -9.410 15.723 -2.446 1.00 91.75 435 VAL A O 1
ATOM 3184 N N . ILE A 1 436 ? -11.069 16.972 -1.596 1.00 93.56 436 ILE A N 1
ATOM 3185 C CA . ILE A 1 436 ? -10.363 18.249 -1.612 1.00 93.56 436 ILE A CA 1
ATOM 3186 C C . ILE A 1 436 ? -10.243 18.710 -0.164 1.00 93.56 436 ILE A C 1
ATOM 3188 O O . ILE A 1 436 ? -11.252 18.977 0.478 1.00 93.56 436 ILE A O 1
ATOM 3192 N N . ALA A 1 437 ? -9.030 18.802 0.365 1.00 91.31 437 ALA A N 1
ATOM 3193 C CA . ALA A 1 437 ? -8.781 19.413 1.663 1.00 91.31 437 ALA A CA 1
ATOM 3194 C C . ALA A 1 437 ? -8.329 20.858 1.454 1.00 91.31 437 ALA A C 1
ATOM 3196 O O . ALA A 1 437 ? -7.233 21.098 0.950 1.00 91.31 437 ALA A O 1
ATOM 3197 N N . SER A 1 438 ? -9.175 21.811 1.841 1.00 87.06 438 SER A N 1
ATOM 3198 C CA . SER A 1 438 ? -8.914 23.245 1.734 1.00 87.06 438 SER A CA 1
ATOM 3199 C C . SER A 1 438 ? -8.961 23.903 3.113 1.00 87.06 438 SER A C 1
ATOM 3201 O O . SER A 1 438 ? -9.889 23.667 3.877 1.00 87.06 438 SER A O 1
ATOM 3203 N N . GLY A 1 439 ? -7.989 24.758 3.440 1.00 82.56 439 GLY A N 1
ATOM 3204 C CA . GLY A 1 439 ? -7.971 25.493 4.717 1.00 82.56 439 GLY A CA 1
ATOM 3205 C C . GLY A 1 439 ? -7.025 24.894 5.764 1.00 82.56 439 GLY A C 1
ATOM 3206 O O . GLY A 1 439 ? -5.943 24.428 5.409 1.00 82.56 439 GLY A O 1
ATOM 3207 N N . GLU A 1 440 ? -7.388 24.950 7.054 1.00 85.38 440 GLU A N 1
ATOM 3208 C CA . GLU A 1 440 ? -6.582 24.422 8.175 1.00 85.38 440 GLU A CA 1
ATOM 3209 C C . GLU A 1 440 ? -7.025 22.990 8.517 1.00 85.38 440 GLU A C 1
ATOM 3211 O O . GLU A 1 440 ? -7.585 22.715 9.581 1.00 85.38 440 GLU A O 1
ATOM 3216 N N . VAL A 1 441 ? -6.787 22.070 7.582 1.00 85.88 441 VAL A N 1
ATOM 3217 C CA . VAL A 1 441 ? -7.074 20.642 7.760 1.00 85.88 441 VAL A CA 1
ATOM 3218 C C . VAL A 1 441 ? -5.830 19.938 8.296 1.00 85.88 441 VAL A C 1
ATOM 3220 O O . VAL A 1 441 ? -4.767 20.032 7.698 1.00 85.88 441 VAL A O 1
ATOM 3223 N N . ALA A 1 442 ? -5.940 19.190 9.388 1.00 80.38 442 ALA A N 1
ATOM 3224 C CA . ALA A 1 442 ? -4.875 18.333 9.896 1.00 80.38 442 ALA A CA 1
ATOM 3225 C C . ALA A 1 442 ? -5.407 16.917 10.134 1.00 80.38 442 ALA A C 1
ATOM 3227 O O . ALA A 1 442 ? -6.306 16.711 10.944 1.00 80.38 442 ALA A O 1
ATOM 3228 N N . TYR A 1 443 ? -4.862 15.927 9.437 1.00 76.50 443 TYR A N 1
ATOM 3229 C CA . TYR A 1 443 ? -5.284 14.539 9.575 1.00 76.50 443 TYR A CA 1
ATOM 3230 C C . TYR A 1 443 ? -4.098 13.642 9.904 1.00 76.50 443 TYR A C 1
ATOM 3232 O O . TYR A 1 443 ? -3.037 13.761 9.292 1.00 76.50 443 TYR A O 1
ATOM 3240 N N . TRP A 1 444 ? -4.285 12.727 10.850 1.00 74.12 444 TRP A N 1
ATOM 3241 C CA . TRP A 1 444 ? -3.258 11.794 11.284 1.00 74.12 444 TRP A CA 1
ATOM 3242 C C . TRP A 1 444 ? -3.734 10.340 11.226 1.00 74.12 444 TRP A C 1
ATOM 3244 O O . TRP A 1 444 ? -4.724 9.971 11.849 1.00 74.12 444 TRP A O 1
ATOM 3254 N N . GLY A 1 445 ? -2.986 9.483 10.543 1.00 70.75 445 GLY A N 1
ATOM 3255 C CA . GLY A 1 445 ? -3.324 8.081 10.326 1.00 70.75 445 GLY A CA 1
ATOM 3256 C C . GLY A 1 445 ? -3.352 7.763 8.838 1.00 70.75 445 GLY A C 1
ATOM 3257 O O . GLY A 1 445 ? -2.396 8.085 8.143 1.00 70.75 445 GLY A O 1
ATOM 3258 N N . ALA A 1 446 ? -4.399 7.107 8.351 1.00 75.12 446 ALA A N 1
ATOM 3259 C CA . ALA A 1 446 ? -4.533 6.737 6.946 1.00 75.12 446 ALA A CA 1
ATOM 3260 C C . ALA A 1 446 ? -5.626 7.568 6.264 1.00 75.12 446 ALA A C 1
ATOM 3262 O O . ALA A 1 446 ? -6.733 7.663 6.781 1.00 75.12 446 ALA A O 1
ATOM 3263 N N . VAL A 1 447 ? -5.341 8.138 5.096 1.00 79.81 447 VAL A N 1
ATOM 3264 C CA . VAL A 1 447 ? -6.343 8.746 4.211 1.00 79.81 447 VAL A CA 1
ATOM 3265 C C . VAL A 1 447 ? -6.321 8.001 2.888 1.00 79.81 447 VAL A C 1
ATOM 3267 O O . VAL A 1 447 ? -5.287 7.958 2.229 1.00 79.81 447 VAL A O 1
ATOM 3270 N N . VAL A 1 448 ? -7.448 7.413 2.503 1.00 83.81 448 VAL A N 1
ATOM 3271 C CA . VAL A 1 448 ? -7.603 6.613 1.286 1.00 83.81 448 VAL A CA 1
ATOM 3272 C C . VAL A 1 448 ? -8.768 7.185 0.481 1.00 83.81 448 VAL A C 1
ATOM 3274 O O . VAL A 1 448 ? -9.890 7.213 0.974 1.00 83.81 448 VAL A O 1
ATOM 3277 N N . ALA A 1 449 ? -8.526 7.632 -0.749 1.00 87.81 449 ALA A N 1
ATOM 3278 C CA . ALA A 1 449 ? -9.553 8.147 -1.654 1.00 87.81 449 ALA A CA 1
ATOM 3279 C C . ALA A 1 449 ? -9.564 7.363 -2.970 1.00 87.81 449 ALA A C 1
ATOM 3281 O O . ALA A 1 449 ? -8.507 7.140 -3.566 1.00 87.81 449 ALA A O 1
ATOM 3282 N N . ARG A 1 450 ? -10.753 6.943 -3.421 1.00 85.44 450 ARG A N 1
ATOM 3283 C CA . ARG A 1 450 ? -10.930 6.123 -4.635 1.00 85.44 450 ARG A CA 1
ATOM 3284 C C . ARG A 1 450 ? -10.557 6.848 -5.912 1.00 85.44 450 ARG A C 1
ATOM 3286 O O . ARG A 1 450 ? -10.019 6.231 -6.826 1.00 85.44 450 ARG A O 1
ATOM 3293 N N . GLU A 1 451 ? -10.788 8.151 -5.952 1.00 89.69 451 GLU A N 1
ATOM 3294 C CA . GLU A 1 451 ? -10.394 8.992 -7.074 1.00 89.69 451 GLU A CA 1
ATOM 3295 C C . GLU A 1 451 ? -9.146 9.806 -6.695 1.00 89.69 451 GLU A C 1
ATOM 3297 O O . GLU A 1 451 ? -8.107 9.235 -6.377 1.00 89.69 451 GLU A O 1
ATOM 3302 N N . GLY A 1 452 ? -9.201 11.136 -6.736 1.00 91.62 452 GLY A N 1
ATOM 3303 C CA . GLY A 1 452 ? -8.068 12.002 -6.407 1.00 91.62 452 GLY A CA 1
ATOM 3304 C C . GLY A 1 452 ? -8.074 12.530 -4.971 1.00 91.62 452 GLY A C 1
ATOM 3305 O O . GLY A 1 452 ? -9.111 12.588 -4.310 1.00 91.62 452 GLY A O 1
ATOM 3306 N N . ILE A 1 453 ? -6.904 12.988 -4.527 1.00 94.88 453 ILE A N 1
ATOM 3307 C CA . ILE A 1 453 ? -6.735 13.810 -3.325 1.00 94.88 453 ILE A CA 1
ATOM 3308 C C . ILE A 1 453 ? -6.115 15.135 -3.757 1.00 94.88 453 ILE A C 1
ATOM 3310 O O . ILE A 1 453 ? -5.013 15.153 -4.301 1.00 94.88 453 ILE A O 1
ATOM 3314 N N . THR A 1 454 ? -6.777 16.244 -3.449 1.00 95.44 454 THR A N 1
ATOM 3315 C CA . THR A 1 454 ? -6.228 17.587 -3.653 1.00 95.44 454 THR A CA 1
ATOM 3316 C C . THR A 1 454 ? -6.043 18.268 -2.304 1.00 95.44 454 THR A C 1
ATOM 3318 O O . THR A 1 454 ? -6.996 18.395 -1.538 1.00 95.44 454 THR A O 1
ATOM 3321 N N . LEU A 1 455 ? -4.822 18.705 -2.000 1.00 93.88 455 LEU A N 1
ATOM 3322 C CA . LEU A 1 455 ? -4.476 19.413 -0.768 1.00 93.88 455 LEU A CA 1
ATOM 3323 C C . LEU A 1 455 ? -4.129 20.864 -1.084 1.00 93.88 455 LEU A C 1
ATOM 3325 O O . LEU A 1 455 ? -3.180 21.133 -1.822 1.00 93.88 455 LEU A O 1
ATOM 3329 N N . GLU A 1 456 ? -4.878 21.795 -0.502 1.00 90.00 456 GLU A N 1
ATOM 3330 C CA . GLU A 1 456 ? -4.759 23.225 -0.768 1.00 90.00 456 GLU A CA 1
ATOM 3331 C C . GLU A 1 456 ? -4.792 24.053 0.523 1.00 90.00 456 GLU A C 1
ATOM 3333 O O . GLU A 1 456 ? -5.442 23.709 1.513 1.00 90.00 456 GLU A O 1
ATOM 3338 N N . GLY A 1 457 ? -4.121 25.207 0.512 1.00 84.88 457 GLY A N 1
ATOM 3339 C CA . GLY A 1 457 ? -4.050 26.079 1.684 1.00 84.88 457 GLY A CA 1
ATOM 3340 C C . GLY A 1 457 ? -3.029 25.580 2.708 1.00 84.88 457 GLY A C 1
ATOM 3341 O O . GLY A 1 457 ? -1.829 25.651 2.441 1.00 84.88 457 GLY A O 1
ATOM 3342 N N . GLN A 1 458 ? -3.486 25.147 3.890 1.00 86.81 458 GLN A N 1
ATOM 3343 C CA . GLN A 1 458 ? -2.643 24.672 5.001 1.00 86.81 458 GLN A CA 1
ATOM 3344 C C . GLN A 1 458 ? -2.962 23.221 5.399 1.00 86.81 458 GLN A C 1
ATOM 3346 O O . GLN A 1 458 ? -2.802 22.855 6.565 1.00 86.81 458 GLN A O 1
ATOM 3351 N N . ALA A 1 459 ? -3.424 22.398 4.453 1.00 89.50 459 ALA A N 1
ATOM 3352 C CA . ALA A 1 459 ? -3.781 21.010 4.716 1.00 89.50 459 ALA A CA 1
ATOM 3353 C C . ALA A 1 459 ? -2.542 20.164 5.072 1.00 89.50 459 ALA A C 1
ATOM 3355 O O . ALA A 1 459 ? -1.521 20.222 4.390 1.00 89.50 459 ALA A O 1
ATOM 3356 N N . ARG A 1 460 ? -2.618 19.365 6.139 1.00 85.81 460 ARG A N 1
ATOM 3357 C CA . ARG A 1 460 ? -1.522 18.534 6.655 1.00 85.81 460 ARG A CA 1
ATOM 3358 C C . ARG A 1 460 ? -1.992 17.110 6.872 1.00 85.81 460 ARG A C 1
ATOM 3360 O O . ARG A 1 460 ? -2.755 16.863 7.802 1.00 85.81 460 ARG A O 1
ATOM 3367 N N . PHE A 1 461 ? -1.518 16.173 6.062 1.00 84.19 461 PHE A N 1
ATOM 3368 C CA . PHE A 1 461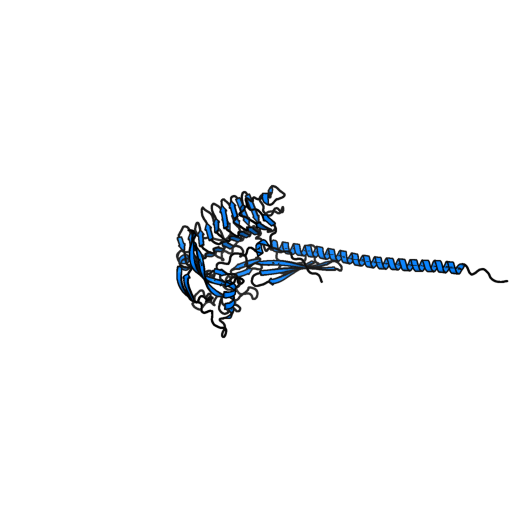 ? -1.778 14.746 6.261 1.00 84.19 461 PHE A CA 1
ATOM 3369 C C . PHE A 1 461 ? -0.520 14.054 6.771 1.00 84.19 461 PHE A C 1
ATOM 3371 O O . PHE A 1 461 ? 0.554 14.200 6.193 1.00 84.19 461 PHE A O 1
ATOM 3378 N N . ALA A 1 462 ? -0.641 13.306 7.861 1.00 76.69 462 ALA A N 1
ATOM 3379 C CA . ALA A 1 462 ? 0.468 12.598 8.479 1.00 76.69 462 ALA A CA 1
ATOM 3380 C C . ALA A 1 462 ? 0.137 11.115 8.674 1.00 76.69 462 ALA A C 1
ATOM 3382 O O . ALA A 1 462 ? -0.850 10.783 9.322 1.00 76.69 462 ALA A O 1
ATOM 3383 N N . GLY A 1 463 ? 0.981 10.232 8.152 1.00 73.19 463 GLY A N 1
ATOM 3384 C CA . GLY A 1 463 ? 0.763 8.791 8.077 1.00 73.19 463 GLY A CA 1
ATOM 3385 C C . GLY A 1 463 ? 0.556 8.340 6.631 1.00 73.19 463 GLY A C 1
ATOM 3386 O O . GLY A 1 463 ? 1.227 8.825 5.728 1.00 73.19 463 GLY A O 1
ATOM 3387 N N . THR A 1 464 ? -0.344 7.394 6.389 1.00 78.00 464 THR A N 1
ATOM 3388 C CA . THR A 1 464 ? -0.520 6.814 5.049 1.00 78.00 464 THR A CA 1
ATOM 3389 C C . THR A 1 464 ? -1.472 7.646 4.199 1.00 78.00 464 THR A C 1
ATOM 3391 O O . THR A 1 464 ? -2.555 7.999 4.658 1.00 78.00 464 THR A O 1
ATOM 3394 N N . VAL A 1 465 ? -1.105 7.934 2.951 1.00 85.31 465 VAL A N 1
ATOM 3395 C CA . VAL A 1 465 ? -1.976 8.632 1.993 1.00 85.31 465 VAL A CA 1
ATOM 3396 C C . VAL A 1 465 ? -2.084 7.801 0.723 1.00 85.31 465 VAL A C 1
ATOM 3398 O O . VAL A 1 465 ? -1.069 7.498 0.105 1.00 85.31 465 VAL A O 1
ATOM 3401 N N . ALA A 1 466 ? -3.305 7.446 0.332 1.00 86.81 466 ALA A N 1
ATOM 3402 C CA . ALA A 1 466 ? -3.601 6.636 -0.841 1.00 86.81 466 ALA A CA 1
ATOM 3403 C C . ALA A 1 466 ? -4.645 7.324 -1.739 1.00 86.81 466 ALA A C 1
ATOM 3405 O O . ALA A 1 466 ? -5.762 7.568 -1.292 1.00 86.81 466 ALA A O 1
ATOM 3406 N N . ALA A 1 467 ? -4.312 7.618 -2.998 1.00 90.56 467 ALA A N 1
ATOM 3407 C CA . ALA A 1 467 ? -5.232 8.213 -3.981 1.00 90.56 467 ALA A CA 1
ATOM 3408 C C . ALA A 1 467 ? -5.318 7.361 -5.259 1.00 90.56 467 ALA A C 1
ATOM 3410 O O . ALA A 1 467 ? -4.308 7.176 -5.935 1.00 90.56 467 ALA A O 1
ATOM 3411 N N . GLY A 1 468 ? -6.492 6.843 -5.626 1.00 87.56 468 GLY A N 1
ATOM 3412 C CA . GLY A 1 468 ? -6.633 5.994 -6.821 1.00 87.56 468 GLY A CA 1
ATOM 3413 C C . GLY A 1 468 ? -6.257 6.707 -8.130 1.00 87.56 468 GLY A C 1
ATOM 3414 O O . GLY A 1 468 ? -5.792 6.080 -9.081 1.00 87.56 468 GLY A O 1
ATOM 3415 N N . GLY A 1 469 ? -6.398 8.032 -8.157 1.00 90.00 469 GLY A N 1
ATOM 3416 C CA . GLY A 1 469 ? -6.021 8.929 -9.243 1.00 90.00 469 GLY A CA 1
ATOM 3417 C C . GLY A 1 469 ? -4.877 9.872 -8.862 1.00 90.00 469 GLY A C 1
ATOM 3418 O O . GLY A 1 469 ? -3.810 9.450 -8.420 1.00 90.00 469 GLY A O 1
ATOM 3419 N N . LEU A 1 470 ? -5.078 11.170 -9.087 1.00 92.38 470 LEU A N 1
ATOM 3420 C CA . LEU A 1 470 ? -4.071 12.198 -8.827 1.00 92.38 470 LEU A CA 1
ATOM 3421 C C . LEU A 1 470 ? -4.030 12.573 -7.337 1.00 92.38 470 LEU A C 1
ATOM 3423 O O . LEU A 1 470 ? -5.053 12.947 -6.766 1.00 92.38 470 LEU A O 1
ATOM 3427 N N . LEU A 1 471 ? -2.837 12.550 -6.743 1.00 94.31 471 LEU A N 1
ATOM 3428 C CA . LEU A 1 471 ? -2.519 13.293 -5.526 1.00 94.31 471 LEU A CA 1
ATOM 3429 C C . LEU A 1 471 ? -1.888 14.631 -5.922 1.00 94.31 471 LEU A C 1
ATOM 3431 O O . LEU A 1 471 ? -0.770 14.660 -6.441 1.00 94.31 471 LEU A O 1
ATOM 3435 N N . TRP A 1 472 ? -2.595 15.730 -5.670 1.00 94.19 472 TRP A N 1
ATOM 3436 C CA . TRP A 1 472 ? -2.132 17.084 -5.964 1.00 94.19 472 TRP A CA 1
ATOM 3437 C C . TRP A 1 472 ? -1.925 17.870 -4.671 1.00 94.19 472 TRP A C 1
ATOM 3439 O O . TRP A 1 472 ? -2.877 18.149 -3.947 1.00 94.19 472 TRP A O 1
ATOM 3449 N N . VAL A 1 473 ? -0.678 18.225 -4.364 1.00 92.94 473 VAL A N 1
ATOM 3450 C CA . VAL A 1 473 ? -0.308 18.960 -3.146 1.00 92.94 473 VAL A CA 1
ATOM 3451 C C . VAL A 1 473 ? 0.150 20.362 -3.524 1.00 92.94 473 VAL A C 1
ATOM 3453 O O . VAL A 1 473 ? 1.152 20.508 -4.223 1.00 92.94 473 VAL A O 1
ATOM 3456 N N . ARG A 1 474 ? -0.562 21.393 -3.056 1.00 91.44 474 ARG A N 1
ATOM 3457 C CA . ARG A 1 474 ? -0.258 22.793 -3.381 1.00 91.44 474 ARG A CA 1
ATOM 3458 C C . ARG A 1 474 ? -0.398 23.756 -2.204 1.00 91.44 474 ARG A C 1
ATOM 3460 O O . ARG A 1 474 ? -1.001 23.437 -1.173 1.00 91.44 474 ARG A O 1
ATOM 3467 N N . GLY A 1 475 ? 0.132 24.966 -2.368 1.00 86.00 475 GLY A N 1
ATOM 3468 C CA . GLY A 1 475 ? 0.131 25.997 -1.330 1.00 86.00 475 GLY A CA 1
ATOM 3469 C C . GLY A 1 475 ? 1.076 25.636 -0.184 1.00 86.00 475 GLY A C 1
ATOM 3470 O O . GLY A 1 475 ? 2.148 25.107 -0.404 1.00 86.00 475 GLY A O 1
ATOM 3471 N N . THR A 1 476 ? 0.684 25.862 1.069 1.00 87.12 476 THR A N 1
ATOM 3472 C CA . THR A 1 476 ? 1.503 25.476 2.242 1.00 87.12 476 THR A CA 1
ATOM 3473 C C . THR A 1 476 ? 1.164 24.080 2.777 1.00 87.12 476 THR A C 1
ATOM 3475 O O . THR A 1 476 ? 1.418 23.777 3.945 1.00 87.12 476 THR A O 1
ATOM 3478 N N . SER A 1 477 ? 0.537 23.247 1.942 1.00 90.12 477 SER A N 1
ATOM 3479 C CA . SER A 1 477 ? 0.065 21.918 2.326 1.00 90.12 477 SER A CA 1
ATOM 3480 C C . SER A 1 477 ? 1.214 20.921 2.418 1.00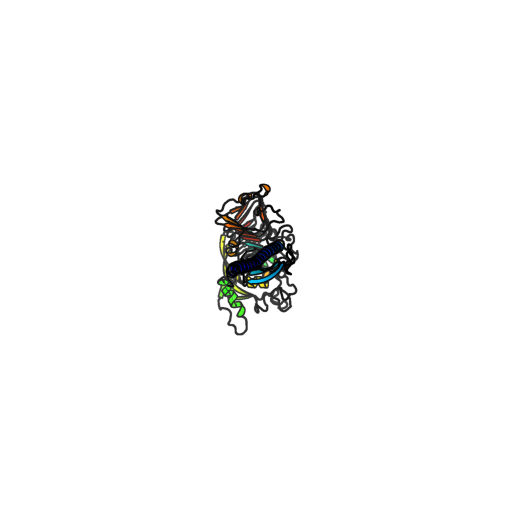 90.12 477 SER A C 1
ATOM 3482 O O . SER A 1 477 ? 2.154 20.965 1.621 1.00 90.12 477 SER A O 1
ATOM 3484 N N . THR A 1 478 ? 1.128 19.997 3.373 1.00 87.38 478 THR A N 1
ATOM 3485 C CA . THR A 1 478 ? 2.181 19.011 3.617 1.00 87.38 478 THR A CA 1
ATOM 3486 C C . THR A 1 478 ? 1.642 17.594 3.780 1.00 87.38 478 THR A C 1
ATOM 3488 O O . THR A 1 478 ? 0.620 17.360 4.426 1.00 87.38 478 THR A O 1
ATOM 3491 N N . VAL A 1 479 ? 2.363 16.627 3.214 1.00 86.75 479 VAL A N 1
ATOM 3492 C CA . VAL A 1 479 ? 2.163 15.195 3.458 1.00 86.75 479 VAL A CA 1
ATOM 3493 C C . VAL A 1 479 ? 3.397 14.635 4.154 1.00 86.75 479 VAL A C 1
ATOM 3495 O O . VAL A 1 479 ? 4.513 14.791 3.665 1.00 86.75 479 VAL A O 1
ATOM 3498 N N . THR A 1 480 ? 3.209 13.968 5.285 1.00 78.56 480 THR A N 1
ATOM 3499 C CA . THR A 1 480 ? 4.285 13.360 6.077 1.00 78.56 480 THR A CA 1
ATOM 3500 C C . THR A 1 480 ? 3.964 11.890 6.286 1.00 78.56 480 THR A C 1
ATOM 3502 O O . THR A 1 480 ? 3.278 11.537 7.242 1.00 78.56 480 THR A O 1
ATOM 3505 N N . ALA A 1 481 ? 4.463 11.021 5.416 1.00 69.12 481 ALA A N 1
ATOM 3506 C CA . ALA A 1 481 ? 4.331 9.584 5.578 1.00 69.12 481 ALA A CA 1
ATOM 3507 C C . ALA A 1 481 ? 5.368 9.070 6.587 1.00 69.12 481 ALA A C 1
ATOM 3509 O O . ALA A 1 481 ? 6.503 8.753 6.264 1.00 69.12 481 ALA A O 1
ATOM 3510 N N . GLY A 1 482 ? 5.015 9.103 7.870 1.00 57.47 482 GLY A N 1
ATOM 3511 C CA . GLY A 1 482 ? 5.927 8.711 8.936 1.00 57.47 482 GLY A CA 1
ATOM 3512 C C . GLY A 1 482 ? 5.352 8.888 10.333 1.00 57.47 482 GLY A C 1
ATOM 3513 O O . GLY A 1 482 ? 4.352 9.576 10.559 1.00 57.47 482 GLY A O 1
ATOM 3514 N N . ARG A 1 483 ? 6.049 8.284 11.296 1.00 51.19 483 ARG A N 1
ATOM 3515 C CA . ARG A 1 483 ? 5.681 8.282 12.710 1.00 51.19 483 ARG A CA 1
ATOM 3516 C C . ARG A 1 483 ? 5.818 9.682 13.308 1.00 51.19 483 ARG A C 1
ATOM 3518 O O . ARG A 1 483 ? 6.893 10.076 13.745 1.00 51.19 483 ARG A O 1
ATOM 3525 N N . VAL A 1 484 ? 4.720 10.428 13.394 1.00 45.75 484 VAL A N 1
ATOM 3526 C CA . VAL A 1 484 ? 4.697 11.659 14.194 1.00 45.75 484 VAL A CA 1
ATOM 3527 C C . VAL A 1 484 ? 4.804 11.254 15.676 1.00 45.75 484 VAL A C 1
ATOM 3529 O O . VAL A 1 484 ? 3.903 10.572 16.165 1.00 45.75 484 VAL A O 1
ATOM 3532 N N . PRO A 1 485 ? 5.869 11.639 16.416 1.00 38.72 485 PRO A N 1
ATOM 3533 C CA . PRO A 1 485 ? 6.164 11.110 17.759 1.00 38.72 485 PRO A CA 1
ATOM 3534 C C . PRO A 1 485 ? 5.060 11.311 18.808 1.00 38.72 485 PRO A C 1
ATOM 3536 O O . PRO A 1 485 ? 5.071 10.670 19.854 1.00 38.72 485 PRO A O 1
ATOM 3539 N N . SER A 1 486 ? 4.125 12.221 18.543 1.00 35.12 486 SER A N 1
ATOM 3540 C CA . SER A 1 486 ? 3.049 12.638 19.441 1.00 35.12 486 SER A CA 1
ATOM 3541 C C . SER A 1 486 ? 1.662 12.148 19.026 1.00 35.12 486 SER A C 1
ATOM 3543 O O . SER A 1 486 ? 0.681 12.553 19.648 1.00 35.12 486 SER A O 1
ATOM 3545 N N . VAL A 1 487 ? 1.554 11.313 17.987 1.00 35.44 487 VAL A N 1
ATOM 3546 C CA . VAL A 1 487 ? 0.257 10.926 17.430 1.00 35.44 487 VAL A CA 1
ATOM 3547 C C . VAL A 1 487 ? 0.085 9.411 17.483 1.00 35.44 487 VAL A C 1
ATOM 3549 O O . VAL A 1 487 ? 0.938 8.693 16.954 1.00 35.44 487 VAL A O 1
ATOM 3552 N N . PRO A 1 488 ? -0.993 8.900 18.111 1.00 35.50 488 PRO A N 1
ATOM 3553 C CA . PRO A 1 488 ? -1.329 7.485 18.065 1.00 35.50 488 PRO A CA 1
ATOM 3554 C C . PRO A 1 488 ? -1.566 7.091 16.606 1.00 35.50 488 PRO A C 1
ATOM 3556 O O . PRO A 1 488 ? -2.616 7.366 16.030 1.00 35.50 488 PRO A O 1
ATOM 3559 N N . VAL A 1 489 ? -0.558 6.496 15.972 1.00 36.09 489 VAL A N 1
ATOM 3560 C CA . VAL A 1 489 ? -0.718 5.877 14.656 1.00 36.09 489 VAL A CA 1
ATOM 3561 C C . VAL A 1 489 ? -1.791 4.813 14.839 1.00 36.09 489 VAL A C 1
ATOM 3563 O O . VAL A 1 489 ? -1.631 3.949 15.703 1.00 36.09 489 VAL A O 1
ATOM 3566 N N . GLY A 1 490 ? -2.905 4.938 14.117 1.00 34.31 490 GLY A N 1
ATOM 3567 C CA . GLY A 1 490 ? -4.055 4.053 14.243 1.00 34.31 490 GLY A CA 1
ATOM 3568 C C . GLY A 1 490 ? -3.643 2.608 14.002 1.00 34.31 490 GLY A C 1
ATOM 3569 O O . GLY A 1 490 ? -3.503 2.166 12.867 1.00 34.31 490 GLY A O 1
ATOM 3570 N N . ARG A 1 491 ? -3.397 1.884 15.091 1.00 36.81 491 ARG A N 1
ATOM 3571 C CA . ARG A 1 491 ? -3.081 0.463 15.077 1.00 36.81 491 ARG A CA 1
ATOM 3572 C C . ARG A 1 491 ? -4.380 -0.273 14.780 1.00 36.81 491 ARG A C 1
ATOM 3574 O O . ARG A 1 491 ? -5.285 -0.200 15.597 1.00 36.81 491 ARG A O 1
ATOM 3581 N N . ALA A 1 492 ? -4.422 -0.951 13.632 1.00 31.98 492 ALA A N 1
ATOM 3582 C CA . ALA A 1 492 ? -5.265 -2.109 13.331 1.00 31.98 492 ALA A CA 1
ATOM 3583 C C . ALA A 1 492 ? -6.764 -2.011 13.701 1.00 31.98 492 ALA A C 1
ATOM 3585 O O . ALA A 1 492 ? -7.151 -2.063 14.866 1.00 31.98 492 ALA A O 1
ATOM 3586 N N . ALA A 1 493 ? -7.628 -1.980 12.681 1.00 33.50 493 ALA A N 1
ATOM 3587 C CA . ALA A 1 493 ? -9.076 -2.072 12.844 1.00 33.50 493 ALA A CA 1
ATOM 3588 C C . ALA A 1 493 ? -9.480 -3.333 13.641 1.00 33.50 493 ALA A C 1
ATOM 3590 O O . ALA A 1 493 ? -9.173 -4.471 13.268 1.00 33.50 493 ALA A O 1
ATOM 3591 N N . VAL A 1 494 ? -10.186 -3.122 14.752 1.00 31.33 494 VAL A N 1
ATOM 3592 C CA . VAL A 1 494 ? -10.738 -4.175 15.611 1.00 31.33 494 VAL A CA 1
ATOM 3593 C C . VAL A 1 494 ? -12.177 -4.426 15.179 1.00 31.33 494 VAL A C 1
ATOM 3595 O O . VAL A 1 494 ? -13.060 -3.626 15.474 1.00 31.33 494 VAL A O 1
ATOM 3598 N N . THR A 1 495 ? -12.429 -5.540 14.490 1.00 30.75 495 THR A N 1
ATOM 3599 C CA . THR A 1 495 ? -13.794 -5.964 14.149 1.00 30.75 495 THR A CA 1
ATOM 3600 C C . THR A 1 495 ? -14.277 -7.048 15.109 1.00 30.75 495 THR A C 1
ATOM 3602 O O . THR A 1 495 ? -13.587 -8.027 15.394 1.00 30.75 495 THR A O 1
ATOM 3605 N N . THR A 1 496 ? -15.477 -6.876 15.655 1.00 23.77 496 THR A N 1
ATOM 3606 C CA . THR A 1 496 ? -16.101 -7.836 16.565 1.00 23.77 496 THR A CA 1
ATOM 3607 C C . THR A 1 496 ? -16.901 -8.867 15.767 1.00 23.77 496 THR A C 1
ATOM 3609 O O . THR A 1 496 ? -17.950 -8.573 15.207 1.00 23.77 496 THR A O 1
ATOM 3612 N N . ARG A 1 497 ? -16.461 -10.130 15.767 1.00 23.53 497 ARG A N 1
ATOM 3613 C CA . ARG A 1 497 ? -17.352 -11.270 15.491 1.00 23.53 497 ARG A CA 1
ATOM 3614 C C . ARG A 1 497 ? -17.452 -12.129 16.742 1.00 23.53 497 ARG A C 1
ATOM 3616 O O . ARG A 1 497 ? -16.516 -12.833 17.100 1.00 23.53 497 ARG A O 1
ATOM 3623 N N . SER A 1 498 ? -18.579 -12.033 17.436 1.00 22.55 498 SER A N 1
ATOM 3624 C CA . SER A 1 498 ? -18.864 -12.800 18.648 1.00 22.55 498 SER A CA 1
ATOM 3625 C C . SER A 1 498 ? -19.779 -13.985 18.355 1.00 22.55 498 SER A C 1
ATOM 3627 O O . SER A 1 498 ? -20.970 -13.744 18.386 1.00 22.55 498 SER A O 1
ATOM 3629 N N . TRP A 1 499 ? -19.291 -15.222 18.162 1.00 22.72 499 TRP A N 1
ATOM 3630 C CA . TRP A 1 499 ? -20.053 -16.456 18.490 1.00 22.72 499 TRP A CA 1
ATOM 3631 C C . TRP A 1 499 ? -19.129 -17.691 18.590 1.00 22.72 499 TRP A C 1
ATOM 3633 O O . TRP A 1 499 ? -18.437 -17.996 17.623 1.00 22.72 499 TRP A O 1
ATOM 3643 N N . TRP A 1 500 ? -19.153 -18.420 19.717 1.00 21.72 500 TRP A N 1
ATOM 3644 C CA . TRP A 1 500 ? -19.541 -19.848 19.824 1.00 21.72 500 TRP A CA 1
ATOM 3645 C C . TRP A 1 500 ? -19.403 -20.334 21.281 1.00 21.72 500 TRP A C 1
ATOM 3647 O O . TRP A 1 500 ? -18.391 -20.083 21.932 1.00 21.72 500 TRP A O 1
ATOM 3657 N N . GLU A 1 501 ? -20.417 -21.046 21.780 1.00 21.05 501 GLU A N 1
ATOM 3658 C CA . GLU A 1 501 ? -20.383 -21.801 23.038 1.00 21.05 501 GLU A CA 1
ATOM 3659 C C . GLU A 1 501 ? -20.587 -23.291 22.736 1.00 21.05 501 GLU A C 1
ATOM 3661 O O . GLU A 1 501 ? -21.444 -23.656 21.926 1.00 21.05 501 GLU A O 1
ATOM 3666 N N . ARG A 1 502 ? -19.806 -24.134 23.416 1.00 24.28 502 ARG A N 1
ATOM 3667 C CA . ARG A 1 502 ? -20.144 -25.528 23.699 1.00 24.28 502 ARG A CA 1
ATOM 3668 C C . ARG A 1 502 ? -20.326 -25.682 25.195 1.00 24.28 502 ARG A C 1
ATOM 3670 O O . ARG A 1 502 ? -19.466 -25.132 25.925 1.00 24.28 502 ARG A O 1
#

Foldseek 3Di:
DDDDDDDPVVVVVVVVVVVVVVVVVVVVVVVVVVVVVVVVVVQVVQQVVLVVQQVQQVVVLVLCLLQLHDDQVWDAGPVDNQKTWHWDWDDDDLFWIWIKIWIWHGGDPDIDIWIFIFTLGGNLFAKLEEEECEEAEDAQFEAAAGAYFHLFEYEYADDDHDDFVPDDNLFDHAYEHQAWYYYPVGIARACVRCVVVVRNRYGHFAEAEDACPDPQNVLQVVCQPQVDPPRDDDDAAWDWDAGSNRDTDTGGQKDAQQCDQVVPPPDGRLQDFPSRPRGFIWGFDWDWHQDPVRDTDIHTGTYTHQSSLLQSFWWQDPSVSHIDGFQFDQADPPTGTADPVRTGRHCRVVVNSDHRYDARDVPVLVVQFPEEDEDAEEDALCVCVQPDPVRSQEVQSPPDPQLSGAAGRYEYDYEEYEHDDRHEYEHEYEYAAEYEYEDNAAYEAEYAYCAEYHYYDAHEYEMYYGHHHYYYTHHNYYYGSDDPVRHSHNRGRGDGDTDDDD

Nearest PDB structures (foldseek):
  7ddb-assembly2_B  TM=5.752E-01  e=5.212E-01  Typhula ishikariensis
  6eio-assembly1_A  TM=3.710E-01  e=1.841E+00  uncultured bacterium

Mean predicted aligned error: 14.17 Å

Solvent-accessible surface area (backbone atoms only — not comparable to full-atom values): 26112 Å² total; per-residue (Å²): 142,83,88,90,85,80,77,69,68,58,62,56,49,50,52,53,51,51,52,52,51,51,51,50,52,50,52,52,51,50,51,53,50,50,54,51,50,53,50,54,52,49,49,51,53,23,40,52,51,7,42,52,48,21,50,51,33,46,52,50,51,51,52,32,53,52,71,66,47,96,52,87,86,36,48,61,23,94,93,36,81,56,19,40,36,40,65,42,83,42,77,56,72,92,52,31,34,32,35,34,42,38,20,38,10,56,27,94,92,24,73,32,71,49,62,38,49,29,46,67,38,64,67,56,61,68,69,33,22,35,40,22,30,24,38,40,30,36,73,74,10,39,71,52,28,38,37,35,33,15,66,23,30,36,37,37,61,54,83,80,60,77,73,45,70,84,52,64,89,86,61,76,62,40,39,34,19,38,27,31,40,33,35,82,91,49,72,27,34,25,40,69,52,18,40,75,71,74,34,75,49,38,38,17,19,69,40,34,27,32,54,51,88,41,75,68,14,40,61,33,58,69,46,55,68,31,82,44,94,92,41,62,78,77,72,95,43,76,46,74,50,37,32,27,48,68,48,82,44,74,47,66,24,55,52,60,42,41,58,47,96,75,80,70,80,83,60,76,38,52,40,32,28,93,91,27,75,58,14,47,32,29,36,55,41,81,45,77,35,60,49,96,86,67,47,80,44,74,26,30,38,42,32,32,36,33,58,62,51,46,50,52,36,33,31,76,37,81,87,78,68,41,68,43,74,26,66,46,46,81,47,48,98,85,64,60,66,42,33,98,86,47,24,30,24,39,40,68,86,42,54,87,74,54,55,32,72,56,80,58,67,59,69,76,55,69,76,66,48,80,40,77,47,73,68,44,45,80,42,43,14,55,76,56,66,28,89,43,80,93,32,30,26,28,63,66,43,74,88,52,60,91,73,68,53,73,58,40,30,37,34,39,34,72,36,50,35,32,42,34,51,60,24,36,37,55,10,35,42,38,30,54,25,33,38,35,34,38,36,49,29,38,38,38,20,35,40,38,21,58,28,27,34,36,30,29,48,46,15,33,42,33,21,23,39,37,14,56,27,47,31,38,30,22,34,67,7,38,34,29,12,42,60,54,95,77,53,73,62,48,52,53,71,75,56,88,64,85,86,86,88,133

pLDDT: mean 74.91, std 16.78, range [21.05, 96.0]

Radius of gyration: 32.39 Å; Cα contacts (8 Å, |Δi|>4): 1181; chains: 1; bounding box: 101×83×108 Å